Protein AF-A0A812PNG8-F1 (afdb_monomer)

pLDDT: mean 73.19, std 15.2, range [37.72, 96.5]

Organism: NCBI:txid1628268

Radius of gyration: 43.56 Å; Cα contacts (8 Å, |Δi|>4): 285; chains: 1; bounding box: 112×33×144 Å

Structure (mmCIF, N/CA/C/O backbone):
data_AF-A0A812PNG8-F1
#
_entry.id   AF-A0A812PNG8-F1
#
loop_
_atom_site.group_PDB
_atom_site.id
_atom_site.type_symbol
_atom_site.label_atom_id
_atom_site.label_alt_id
_atom_site.label_comp_id
_atom_site.label_asym_id
_atom_site.label_entity_id
_atom_site.label_seq_id
_atom_site.pdbx_PDB_ins_code
_atom_site.Cartn_x
_atom_site.Cartn_y
_atom_site.Cartn_z
_atom_site.occupancy
_atom_site.B_iso_or_equiv
_atom_site.auth_seq_id
_atom_site.auth_comp_id
_atom_site.auth_asym_id
_atom_site.auth_atom_id
_atom_site.pdbx_PDB_model_num
ATOM 1 N N . ASP A 1 1 ? -2.794 3.749 29.446 1.00 63.31 1 ASP A N 1
ATOM 2 C CA . ASP A 1 1 ? -2.836 3.412 28.013 1.00 63.31 1 ASP A CA 1
ATOM 3 C C . ASP A 1 1 ? -2.855 1.916 27.784 1.00 63.31 1 ASP A C 1
ATOM 5 O O . ASP A 1 1 ? -2.201 1.195 28.535 1.00 63.31 1 ASP A O 1
ATOM 9 N N . PRO A 1 2 ? -3.629 1.424 26.805 1.00 77.81 2 PRO A N 1
ATOM 10 C CA . PRO A 1 2 ? -3.522 0.039 26.368 1.00 77.81 2 PRO A CA 1
ATOM 11 C C . PRO A 1 2 ? -2.091 -0.230 25.882 1.00 77.81 2 PRO A C 1
ATOM 13 O O . PRO A 1 2 ? -1.531 0.544 25.112 1.00 77.81 2 PRO A O 1
ATOM 16 N N . ALA A 1 3 ? -1.489 -1.323 26.348 1.00 90.94 3 ALA A N 1
ATOM 17 C CA . ALA A 1 3 ? -0.136 -1.704 25.960 1.00 90.94 3 ALA A CA 1
ATOM 18 C C . ALA A 1 3 ? -0.139 -2.230 24.517 1.00 90.94 3 ALA A C 1
ATOM 20 O O . ALA A 1 3 ? -0.305 -3.432 24.314 1.00 90.94 3 ALA A O 1
ATOM 21 N N . TYR A 1 4 ? -0.034 -1.348 23.517 1.00 92.94 4 TYR A N 1
ATOM 22 C CA . TYR A 1 4 ? 0.109 -1.710 22.099 1.00 92.94 4 TYR A CA 1
ATOM 23 C C . TYR A 1 4 ? 1.368 -2.551 21.859 1.00 92.94 4 TYR A C 1
ATOM 25 O O . TYR A 1 4 ? 2.324 -2.486 22.636 1.00 92.94 4 TYR A O 1
ATOM 33 N N . VAL A 1 5 ? 1.341 -3.392 20.821 1.00 95.69 5 VAL A N 1
ATOM 34 C CA . VAL A 1 5 ? 2.563 -4.093 20.398 1.00 95.69 5 VAL A CA 1
ATOM 35 C C . VAL A 1 5 ? 3.593 -3.052 19.927 1.00 95.69 5 VAL A C 1
ATOM 37 O O . VAL A 1 5 ? 3.167 -1.990 19.460 1.00 95.69 5 VAL A O 1
ATOM 40 N N . PRO A 1 6 ? 4.909 -3.279 20.108 1.00 96.50 6 PRO A N 1
ATOM 41 C CA . PRO A 1 6 ? 5.938 -2.269 19.843 1.00 96.50 6 PRO A CA 1
ATOM 42 C C . PRO A 1 6 ? 5.830 -1.620 18.462 1.00 96.50 6 PRO A C 1
ATOM 44 O O . PRO A 1 6 ? 5.916 -0.401 18.365 1.00 96.50 6 PRO A O 1
ATOM 47 N N . GLU A 1 7 ? 5.538 -2.415 17.433 1.00 95.44 7 GLU A N 1
ATOM 48 C CA . GLU A 1 7 ? 5.418 -1.981 16.038 1.00 95.44 7 GLU A CA 1
ATOM 49 C C . GLU A 1 7 ? 4.177 -1.128 15.745 1.00 95.44 7 GLU A C 1
ATOM 51 O O . GLU A 1 7 ? 4.094 -0.496 14.698 1.00 95.44 7 GLU A O 1
ATOM 56 N N . CYS A 1 8 ? 3.217 -1.089 16.671 1.00 96.25 8 CYS A N 1
ATOM 57 C CA . CYS A 1 8 ? 1.962 -0.349 16.542 1.00 96.25 8 CYS A CA 1
ATOM 58 C C . CYS A 1 8 ? 1.860 0.829 17.512 1.00 96.25 8 CYS A C 1
ATOM 60 O O . CYS A 1 8 ? 0.764 1.341 17.756 1.00 96.25 8 CYS A O 1
ATOM 62 N N . LYS A 1 9 ? 2.978 1.230 18.119 1.00 95.94 9 LYS A N 1
ATOM 63 C CA . LYS A 1 9 ? 3.037 2.454 18.916 1.00 95.94 9 LYS A CA 1
ATOM 64 C C . LYS A 1 9 ? 3.102 3.680 18.008 1.00 95.94 9 LYS A C 1
ATOM 66 O O . LYS A 1 9 ? 3.508 3.582 16.852 1.00 95.94 9 LYS A O 1
ATOM 71 N N . GLU A 1 10 ? 2.733 4.837 18.553 1.00 94.69 10 GLU A N 1
ATOM 72 C CA . GLU A 1 10 ? 2.731 6.108 17.819 1.00 94.69 10 GLU A CA 1
ATOM 73 C C . GLU A 1 10 ? 4.108 6.396 17.200 1.00 94.69 10 GLU A C 1
ATOM 75 O O . GLU A 1 10 ? 4.189 6.817 16.051 1.00 94.69 10 GLU A O 1
ATOM 80 N N . GLU A 1 11 ? 5.197 6.072 17.896 1.00 96.00 11 GLU A N 1
ATOM 81 C CA . GLU A 1 11 ? 6.560 6.300 17.414 1.00 96.00 11 GLU A CA 1
ATOM 82 C C . GLU A 1 11 ? 6.902 5.504 16.141 1.00 96.00 11 GLU A C 1
ATOM 84 O O . GLU A 1 11 ? 7.769 5.916 15.378 1.00 96.00 11 GLU A O 1
ATOM 89 N N . SER A 1 12 ? 6.210 4.390 15.875 1.00 94.00 12 SER A N 1
ATOM 90 C CA . SER A 1 12 ? 6.415 3.540 14.689 1.00 94.00 12 SER A CA 1
ATOM 91 C C . SER A 1 12 ? 5.360 3.739 13.589 1.00 94.00 12 SER A C 1
ATOM 93 O O . SER A 1 12 ? 5.480 3.158 12.508 1.00 94.00 12 SER A O 1
ATOM 95 N N . ASP A 1 13 ? 4.334 4.562 13.828 1.00 93.50 13 ASP A N 1
ATOM 96 C CA . ASP A 1 13 ? 3.254 4.829 12.874 1.00 93.50 13 ASP A CA 1
ATOM 97 C C . ASP A 1 13 ? 3.500 6.146 12.103 1.00 93.50 13 ASP A C 1
ATOM 99 O O . ASP A 1 13 ? 3.388 7.215 12.701 1.00 93.50 13 ASP A O 1
ATOM 103 N N . PRO A 1 14 ? 3.767 6.118 10.779 1.00 89.62 14 PRO A N 1
ATOM 104 C CA . PRO A 1 14 ? 3.977 7.298 9.936 1.00 89.62 14 PRO A CA 1
ATOM 105 C C . PRO A 1 14 ? 2.814 8.291 9.907 1.00 89.62 14 PRO A C 1
ATOM 107 O O . PRO A 1 14 ? 2.990 9.404 9.414 1.00 89.62 14 PRO A O 1
ATOM 110 N N . GLY A 1 15 ? 1.621 7.891 10.355 1.00 88.56 15 GLY A N 1
ATOM 111 C CA . GLY A 1 15 ? 0.472 8.784 10.490 1.00 88.56 15 GLY A CA 1
ATOM 112 C C . GLY A 1 15 ? 0.432 9.571 11.803 1.00 88.56 15 GLY A C 1
ATOM 113 O O . GLY A 1 15 ? -0.428 10.441 11.946 1.00 88.56 15 GLY A O 1
ATOM 114 N N . SER A 1 16 ? 1.310 9.269 12.762 1.00 91.94 16 SER A N 1
ATOM 115 C CA . SER A 1 16 ? 1.289 9.866 14.098 1.00 91.94 16 SER A CA 1
ATOM 116 C C . SER A 1 16 ? 2.155 11.131 14.198 1.00 91.94 16 SER A C 1
ATOM 118 O O . SER A 1 16 ? 3.130 11.308 13.470 1.00 91.94 16 SER A O 1
ATOM 120 N N . GLU A 1 17 ? 1.834 12.004 15.158 1.00 93.25 17 GLU A N 1
ATOM 121 C CA . GLU A 1 17 ? 2.644 13.195 15.462 1.00 93.25 17 GLU A CA 1
ATOM 122 C C . GLU A 1 17 ? 4.012 12.858 16.077 1.00 93.25 17 GLU A C 1
ATOM 124 O O . GLU A 1 17 ? 4.928 13.675 16.017 1.00 93.25 17 GLU A O 1
ATOM 129 N N . LYS A 1 18 ? 4.156 11.669 16.677 1.00 95.75 18 LYS A N 1
ATOM 130 C CA . LYS A 1 18 ? 5.382 11.219 17.358 1.00 95.75 18 LYS A CA 1
ATOM 131 C C . LYS A 1 18 ? 6.229 10.284 16.502 1.00 95.75 18 LYS A C 1
ATOM 133 O O . LYS A 1 18 ? 7.138 9.649 17.028 1.00 95.75 18 LYS A O 1
ATOM 138 N N . PHE A 1 19 ? 5.903 10.158 15.221 1.00 94.88 19 PHE A N 1
ATOM 139 C CA . PHE A 1 19 ? 6.569 9.232 14.323 1.00 94.88 19 PHE A CA 1
ATOM 140 C C . PHE A 1 19 ? 8.080 9.478 14.250 1.00 94.88 19 PHE A C 1
ATOM 142 O O . PHE A 1 19 ? 8.525 10.589 13.955 1.00 94.88 19 PHE A O 1
ATOM 149 N N . ASP A 1 20 ? 8.854 8.409 14.430 1.00 94.25 20 ASP A N 1
ATOM 150 C CA . ASP A 1 20 ? 10.290 8.374 14.189 1.00 94.25 20 ASP A CA 1
ATOM 151 C C . ASP A 1 20 ? 10.623 7.191 13.272 1.00 94.25 20 ASP A C 1
ATOM 153 O O . ASP A 1 20 ? 10.449 6.015 13.605 1.00 94.25 20 ASP A O 1
ATOM 157 N N . GLN A 1 21 ? 11.133 7.512 12.085 1.00 89.81 21 GLN A N 1
ATOM 158 C CA . GLN A 1 21 ? 11.501 6.524 11.076 1.00 89.81 21 GLN A CA 1
ATOM 159 C C . GLN A 1 21 ? 12.622 5.587 11.551 1.00 89.81 21 GLN A C 1
ATOM 161 O O . GLN A 1 21 ? 12.676 4.436 11.118 1.00 89.81 21 GLN A O 1
ATOM 166 N N . THR A 1 22 ? 13.507 6.052 12.431 1.00 91.69 22 THR A N 1
ATOM 167 C CA . THR A 1 22 ? 14.590 5.247 13.009 1.00 91.69 22 THR A CA 1
ATOM 168 C C . THR A 1 22 ? 14.003 4.170 13.909 1.00 91.69 22 THR A C 1
ATOM 170 O O . THR A 1 22 ? 14.279 2.993 13.704 1.00 91.69 22 THR A O 1
ATOM 173 N N . ILE A 1 23 ? 13.092 4.561 14.806 1.00 94.94 23 ILE A N 1
ATOM 174 C CA . ILE A 1 23 ? 12.403 3.644 15.723 1.00 94.94 23 ILE A CA 1
ATOM 175 C C . ILE A 1 23 ? 11.581 2.618 14.937 1.00 94.94 23 ILE A C 1
ATOM 177 O O . ILE A 1 23 ? 11.664 1.423 15.210 1.00 94.94 23 ILE A O 1
ATOM 181 N N . MET A 1 24 ? 10.828 3.056 13.921 1.00 94.06 24 MET A N 1
ATOM 182 C CA . MET A 1 24 ? 10.074 2.141 13.057 1.00 94.06 24 MET A CA 1
ATOM 183 C C . MET A 1 24 ? 10.986 1.091 12.406 1.00 94.06 24 MET A C 1
ATOM 185 O O . MET A 1 24 ? 10.618 -0.080 12.339 1.00 94.06 24 MET A O 1
ATOM 189 N N . ASN A 1 25 ? 12.162 1.497 11.918 1.00 91.12 25 ASN A N 1
ATOM 190 C CA . ASN A 1 25 ? 13.111 0.579 11.293 1.00 91.12 25 ASN A CA 1
ATOM 191 C C . ASN A 1 25 ? 13.731 -0.390 12.290 1.00 91.12 25 ASN A C 1
ATOM 193 O O . ASN A 1 25 ? 13.800 -1.570 11.975 1.00 91.12 25 ASN A O 1
ATOM 197 N N . GLU A 1 26 ? 14.143 0.081 13.466 1.00 94.50 26 GLU A N 1
ATOM 198 C CA . GLU A 1 26 ? 14.686 -0.775 14.525 1.00 94.50 26 GLU A CA 1
ATOM 199 C C . GLU A 1 26 ? 13.672 -1.858 14.913 1.00 94.50 26 GLU A C 1
ATOM 201 O O . GLU A 1 26 ? 13.982 -3.048 14.893 1.00 94.50 26 GLU A O 1
ATOM 206 N N . VAL A 1 27 ? 12.417 -1.465 15.154 1.00 95.75 27 VAL A N 1
ATOM 207 C CA . VAL A 1 27 ? 11.346 -2.407 15.500 1.00 95.75 27 VAL A CA 1
ATOM 208 C C . VAL A 1 27 ? 11.035 -3.359 14.342 1.00 95.75 27 VAL A C 1
ATOM 210 O O . VAL A 1 27 ? 10.828 -4.552 14.555 1.00 95.75 27 VAL A O 1
ATOM 213 N N . ALA A 1 28 ? 10.995 -2.865 13.104 1.00 94.44 28 ALA A N 1
ATOM 214 C CA . ALA A 1 28 ? 10.752 -3.714 11.943 1.00 94.44 28 ALA A CA 1
ATOM 215 C C . ALA A 1 28 ? 11.919 -4.689 11.687 1.00 94.44 28 ALA A C 1
ATOM 217 O O . ALA A 1 28 ? 11.681 -5.819 11.258 1.00 94.44 28 ALA A O 1
ATOM 218 N N . GLU A 1 29 ? 13.162 -4.292 11.979 1.00 95.00 29 GLU A N 1
ATOM 219 C CA . GLU A 1 29 ? 14.347 -5.143 11.850 1.00 95.00 29 GLU A CA 1
ATOM 220 C C . GLU A 1 29 ? 14.277 -6.349 12.784 1.00 95.00 29 GLU A C 1
ATOM 222 O O . GLU A 1 29 ? 14.551 -7.473 12.360 1.00 95.00 29 GLU A O 1
ATOM 227 N N . GLU A 1 30 ? 13.852 -6.134 14.031 1.00 96.44 30 GLU A N 1
ATOM 228 C CA . GLU A 1 30 ? 13.637 -7.205 15.011 1.00 96.44 30 GLU A CA 1
ATOM 229 C C . GLU A 1 30 ? 12.568 -8.216 14.555 1.00 96.44 30 GLU A C 1
ATOM 231 O O . GLU A 1 30 ? 12.565 -9.369 14.990 1.00 96.44 30 GLU A O 1
ATOM 236 N N . LEU A 1 31 ? 11.671 -7.804 13.653 1.00 96.12 31 LEU A N 1
ATOM 237 C CA . LEU A 1 31 ? 10.553 -8.605 13.154 1.00 96.12 31 LEU A CA 1
ATOM 238 C C . LEU A 1 31 ? 10.812 -9.268 11.794 1.00 96.12 31 LEU A C 1
ATOM 240 O O . LEU A 1 31 ? 9.968 -10.052 11.355 1.00 96.12 31 LEU A O 1
ATOM 244 N N . LYS A 1 32 ? 11.938 -8.987 11.124 1.00 92.88 32 LYS A N 1
ATOM 245 C CA . LYS A 1 32 ? 12.193 -9.410 9.731 1.00 92.88 32 LYS A CA 1
ATOM 246 C C . LYS A 1 32 ? 12.130 -10.926 9.503 1.00 92.88 32 LYS A C 1
ATOM 248 O O . LYS A 1 32 ? 11.703 -11.364 8.441 1.00 92.88 32 LYS A O 1
ATOM 253 N N . ASP A 1 33 ? 12.504 -11.711 10.514 1.00 92.50 33 ASP A N 1
ATOM 254 C CA . ASP A 1 33 ? 12.547 -13.180 10.469 1.00 92.50 33 ASP A CA 1
ATOM 255 C C . ASP A 1 33 ? 11.304 -13.829 11.112 1.00 92.50 33 ASP A C 1
ATOM 257 O O . ASP A 1 33 ? 11.304 -15.011 11.462 1.00 92.50 33 ASP A O 1
ATOM 261 N N . THR A 1 34 ? 10.236 -13.052 11.308 1.00 94.81 34 THR A N 1
ATOM 262 C CA . THR A 1 34 ? 8.980 -13.509 11.916 1.00 94.81 34 THR A CA 1
ATOM 263 C C . THR A 1 34 ? 7.831 -13.500 10.905 1.00 94.81 34 THR A C 1
ATOM 265 O O . THR A 1 34 ? 7.877 -12.801 9.898 1.00 94.81 34 THR A O 1
ATOM 268 N N . ASP A 1 35 ? 6.735 -14.203 11.210 1.00 93.88 35 ASP A N 1
ATOM 269 C CA . ASP A 1 35 ? 5.487 -14.132 10.426 1.00 93.88 35 ASP A CA 1
ATOM 270 C C . ASP A 1 35 ? 4.731 -12.791 10.602 1.00 93.88 35 ASP A C 1
ATOM 272 O O . ASP A 1 35 ? 3.581 -12.645 10.172 1.00 93.88 35 ASP A O 1
ATOM 276 N N . ASN A 1 36 ? 5.330 -11.804 11.280 1.00 94.44 36 ASN A N 1
ATOM 277 C CA . ASN A 1 36 ? 4.726 -10.495 11.476 1.00 94.44 36 ASN A CA 1
ATOM 278 C C . ASN A 1 36 ? 4.820 -9.671 10.178 1.00 94.44 36 ASN A C 1
ATOM 280 O O . ASN A 1 36 ? 5.927 -9.390 9.715 1.00 94.44 36 ASN A O 1
ATOM 284 N N . PRO A 1 37 ? 3.693 -9.205 9.600 1.00 93.56 37 PRO A N 1
ATOM 285 C CA . PRO A 1 37 ? 3.721 -8.429 8.360 1.00 93.56 37 PRO A CA 1
ATOM 286 C C . PRO A 1 37 ? 4.507 -7.117 8.477 1.00 93.56 37 PRO A C 1
ATOM 288 O O . PRO A 1 37 ? 4.976 -6.605 7.464 1.00 93.56 37 PRO A O 1
ATOM 291 N N . CYS A 1 38 ? 4.681 -6.576 9.686 1.00 95.38 38 CYS A N 1
ATOM 292 C CA . CYS A 1 38 ? 5.490 -5.381 9.908 1.00 95.38 38 CYS A CA 1
ATOM 293 C C . CYS A 1 38 ? 6.998 -5.622 9.726 1.00 95.38 38 CYS A C 1
ATOM 295 O O . CYS A 1 38 ? 7.715 -4.669 9.441 1.00 95.38 38 CYS A O 1
ATOM 297 N N . GLY A 1 39 ? 7.478 -6.871 9.765 1.00 93.81 39 GLY A N 1
ATOM 298 C CA . GLY A 1 39 ? 8.863 -7.197 9.401 1.00 93.81 39 GLY A CA 1
ATOM 299 C C . GLY A 1 39 ? 9.189 -6.887 7.934 1.00 93.81 39 GLY A C 1
ATOM 300 O O . GLY A 1 39 ? 10.329 -6.586 7.599 1.00 93.81 39 GLY A O 1
ATOM 301 N N . LEU A 1 40 ? 8.176 -6.864 7.057 1.00 91.88 40 LEU A N 1
ATOM 302 C CA . LEU A 1 40 ? 8.325 -6.517 5.636 1.00 91.88 40 LEU A CA 1
ATOM 303 C C . LEU A 1 40 ? 8.442 -5.004 5.383 1.00 91.88 40 LEU A C 1
ATOM 305 O O . LEU A 1 40 ? 8.684 -4.591 4.251 1.00 91.88 40 LEU A O 1
ATOM 309 N N . VAL A 1 41 ? 8.216 -4.176 6.409 1.00 90.50 41 VAL A N 1
ATOM 310 C CA . VAL A 1 41 ? 8.370 -2.711 6.348 1.00 90.50 41 VAL A CA 1
ATOM 311 C C . VAL A 1 41 ? 9.834 -2.307 6.516 1.00 90.50 41 VAL A C 1
ATOM 313 O O . VAL A 1 41 ? 10.208 -1.208 6.101 1.00 90.50 41 VAL A O 1
ATOM 316 N N . PHE A 1 42 ? 10.656 -3.190 7.089 1.00 89.50 42 PHE A N 1
ATOM 317 C CA . PHE A 1 42 ? 12.076 -2.958 7.280 1.00 89.50 42 PHE A CA 1
ATOM 318 C C . PHE A 1 42 ? 12.811 -2.874 5.949 1.00 89.50 42 PHE A C 1
ATOM 320 O O . PHE A 1 42 ? 12.579 -3.660 5.026 1.00 89.50 42 PHE A O 1
ATOM 327 N N . SER A 1 43 ? 13.775 -1.962 5.888 1.00 82.12 43 SER A N 1
ATOM 328 C CA . SER A 1 43 ? 14.764 -1.998 4.833 1.00 82.12 43 SER A CA 1
ATOM 329 C C . SER A 1 43 ? 16.097 -1.416 5.269 1.00 82.12 43 SER A C 1
ATOM 331 O O . SER A 1 43 ? 16.161 -0.492 6.078 1.00 82.12 43 SER A O 1
ATOM 333 N N . THR A 1 44 ? 17.183 -1.952 4.718 1.00 78.69 44 THR A N 1
ATOM 334 C CA . THR A 1 44 ? 18.525 -1.444 4.985 1.00 78.69 44 THR A CA 1
ATOM 335 C C . THR A 1 44 ? 18.830 -0.271 4.051 1.00 78.69 44 THR A C 1
ATOM 337 O O . THR A 1 44 ? 18.702 -0.393 2.827 1.00 78.69 44 THR A O 1
ATOM 340 N N . PRO A 1 45 ? 19.248 0.887 4.588 1.00 69.06 45 PRO A N 1
ATOM 341 C CA . PRO A 1 45 ? 19.669 1.994 3.751 1.00 69.06 45 PRO A CA 1
ATOM 342 C C . PRO A 1 45 ? 21.005 1.617 3.106 1.00 69.06 45 PRO A C 1
ATOM 344 O O . PRO A 1 45 ? 21.979 1.282 3.785 1.00 69.06 45 PRO A O 1
ATOM 347 N N . LYS A 1 46 ? 21.074 1.647 1.775 1.00 63.66 46 LYS A N 1
ATOM 348 C CA . LYS A 1 46 ? 22.341 1.414 1.079 1.00 63.66 46 LYS A CA 1
ATOM 349 C C . LYS A 1 46 ? 23.242 2.637 1.206 1.00 63.66 46 LYS A C 1
ATOM 351 O O . LYS A 1 46 ? 22.850 3.747 0.864 1.00 63.66 46 LYS A O 1
ATOM 356 N N . THR A 1 47 ? 24.474 2.415 1.655 1.00 56.44 47 THR A N 1
ATOM 357 C CA . THR A 1 47 ? 25.403 3.490 2.034 1.00 56.44 47 THR A CA 1
ATOM 358 C C . THR A 1 47 ? 26.339 3.958 0.921 1.00 56.44 47 THR A C 1
ATOM 360 O O . THR A 1 47 ? 27.035 4.950 1.123 1.00 56.44 47 THR A O 1
ATOM 363 N N . LYS A 1 48 ? 26.402 3.296 -0.247 1.00 56.59 48 LYS A N 1
ATOM 364 C CA . LYS A 1 48 ? 27.300 3.708 -1.344 1.00 56.59 48 LYS A CA 1
ATOM 365 C C . LYS A 1 48 ? 26.737 3.388 -2.726 1.00 56.59 48 LYS A C 1
ATOM 367 O O . LYS A 1 48 ? 26.386 2.241 -2.990 1.00 56.59 48 LYS A O 1
ATOM 372 N N . LYS A 1 49 ? 26.775 4.380 -3.625 1.00 55.00 49 LYS A N 1
ATOM 373 C CA . LYS A 1 49 ? 26.786 4.151 -5.076 1.00 55.00 49 LYS A CA 1
ATOM 374 C C . LYS A 1 49 ? 28.047 3.351 -5.403 1.00 55.00 49 LYS A C 1
ATOM 376 O O . LYS A 1 49 ? 29.156 3.847 -5.184 1.00 55.00 49 LYS A O 1
ATOM 381 N N . LYS A 1 50 ? 27.920 2.128 -5.920 1.00 51.75 50 LYS A N 1
ATOM 382 C CA . LYS A 1 50 ? 29.047 1.543 -6.652 1.00 51.75 50 LYS A CA 1
ATOM 383 C C . LYS A 1 50 ? 29.071 2.272 -7.992 1.00 51.75 50 LYS A C 1
ATOM 385 O O . LYS A 1 50 ? 28.160 2.111 -8.788 1.00 51.75 50 LYS A O 1
ATOM 390 N N . LYS A 1 51 ? 30.101 3.087 -8.237 1.00 50.06 51 LYS A N 1
ATOM 391 C CA . LYS A 1 51 ? 30.439 3.506 -9.603 1.00 50.06 51 LYS A CA 1
ATOM 392 C C . LYS A 1 51 ? 30.951 2.270 -10.332 1.00 50.06 51 LYS A C 1
ATOM 394 O O . LYS A 1 51 ? 32.155 2.014 -10.356 1.00 50.06 51 LYS A O 1
ATOM 399 N N . THR A 1 52 ? 30.051 1.446 -10.840 1.00 47.22 52 THR A N 1
ATOM 400 C CA . THR A 1 52 ? 30.418 0.464 -11.847 1.00 47.22 52 THR A CA 1
ATOM 401 C C . THR A 1 52 ? 30.666 1.259 -13.119 1.00 47.22 52 THR A C 1
ATOM 403 O O . THR A 1 52 ? 29.762 1.774 -13.765 1.00 47.22 52 THR A O 1
ATOM 406 N N . GLY A 1 53 ? 31.943 1.459 -13.438 1.00 41.09 53 GLY A N 1
ATOM 407 C CA . GLY A 1 53 ? 32.335 1.969 -14.742 1.00 41.09 53 GLY A CA 1
ATOM 408 C C . GLY A 1 53 ? 31.982 0.926 -15.792 1.00 41.09 53 GLY A C 1
ATOM 409 O O . GLY A 1 53 ? 32.845 0.147 -16.192 1.00 41.09 53 GLY A O 1
ATOM 410 N N . LEU A 1 54 ? 30.719 0.880 -16.218 1.00 46.72 54 LEU A N 1
ATOM 411 C CA . LEU A 1 54 ? 30.383 0.255 -17.485 1.00 46.72 54 LEU A CA 1
ATOM 412 C C . LEU A 1 54 ? 31.182 1.003 -18.559 1.00 46.72 54 LEU A C 1
ATOM 414 O O . LEU A 1 54 ? 31.147 2.238 -18.597 1.00 46.72 54 LEU A O 1
ATOM 418 N N . PRO A 1 55 ? 31.961 0.296 -19.394 1.00 45.50 55 PRO A N 1
ATOM 419 C CA . PRO A 1 55 ? 32.743 0.946 -20.428 1.00 45.50 55 PRO A CA 1
ATOM 420 C C . PRO A 1 55 ? 31.786 1.748 -21.324 1.00 45.50 55 PRO A C 1
ATOM 422 O O . PRO A 1 55 ? 30.766 1.198 -21.745 1.00 45.50 55 PRO A O 1
ATOM 425 N N . PRO A 1 56 ? 32.083 3.034 -21.589 1.00 49.09 56 PRO A N 1
ATOM 426 C CA . PRO A 1 56 ? 31.202 3.930 -22.331 1.00 49.09 56 PRO A CA 1
ATOM 427 C C . PRO A 1 56 ? 30.888 3.304 -23.683 1.00 49.09 56 PRO A C 1
ATOM 429 O O . PRO A 1 56 ? 31.824 3.130 -24.452 1.00 49.09 56 PRO A O 1
ATOM 432 N N . ASP A 1 57 ? 29.626 2.904 -23.883 1.00 50.12 57 ASP A N 1
ATOM 433 C CA . ASP A 1 57 ? 28.848 2.509 -25.079 1.00 50.12 57 ASP A CA 1
ATOM 434 C C . ASP A 1 57 ? 29.549 1.989 -26.365 1.00 50.12 57 ASP A C 1
ATOM 436 O O . ASP A 1 57 ? 28.918 1.792 -27.402 1.00 50.12 57 ASP A O 1
ATOM 440 N N . ASN A 1 58 ? 30.822 1.618 -26.302 1.00 47.12 58 ASN A N 1
ATOM 441 C CA . ASN A 1 58 ? 31.669 1.201 -27.415 1.00 47.12 58 ASN A CA 1
ATOM 442 C C . ASN A 1 58 ? 31.599 -0.310 -27.646 1.00 47.12 58 ASN A C 1
ATOM 444 O O . ASN A 1 58 ? 32.495 -0.880 -28.268 1.00 47.12 58 ASN A O 1
ATOM 448 N N . PHE A 1 59 ? 30.552 -0.982 -27.160 1.00 46.19 59 PHE A N 1
ATOM 449 C CA . PHE A 1 59 ? 30.456 -2.446 -27.161 1.00 46.19 59 PHE A CA 1
ATOM 450 C C . PHE A 1 59 ? 30.474 -3.071 -28.577 1.00 46.19 59 PHE A C 1
ATOM 452 O O . PHE A 1 59 ? 30.615 -4.281 -28.704 1.00 46.19 59 PHE A O 1
ATOM 459 N N . PHE A 1 60 ? 30.425 -2.263 -29.649 1.00 48.25 60 PHE A N 1
ATOM 460 C CA . PHE A 1 60 ? 30.668 -2.710 -31.031 1.00 48.25 60 PHE A CA 1
ATOM 461 C C . PHE A 1 60 ? 31.621 -1.833 -31.865 1.00 48.25 60 PHE A C 1
ATOM 463 O O . PHE A 1 60 ? 31.709 -2.029 -33.074 1.00 48.25 60 PHE A O 1
ATOM 470 N N . GLY A 1 61 ? 32.339 -0.873 -31.272 1.00 42.84 61 GLY A N 1
ATOM 471 C CA . GLY A 1 61 ? 33.306 -0.048 -32.016 1.00 42.84 61 GLY A CA 1
ATOM 472 C C . GLY A 1 61 ? 32.714 0.802 -33.152 1.00 42.84 61 GLY A C 1
ATOM 473 O O . GLY A 1 61 ? 33.464 1.286 -33.995 1.00 42.84 61 GLY A O 1
ATOM 474 N N . ILE A 1 62 ? 31.390 0.994 -33.190 1.00 48.00 62 ILE A N 1
ATOM 475 C CA . ILE A 1 62 ? 30.754 1.964 -34.084 1.00 48.00 62 ILE A CA 1
ATOM 476 C C . ILE A 1 62 ? 30.780 3.302 -33.338 1.00 48.00 62 ILE A C 1
ATOM 478 O O . ILE A 1 62 ? 30.061 3.425 -32.343 1.00 48.00 62 ILE A O 1
ATOM 482 N N . PRO A 1 63 ? 31.618 4.276 -33.745 1.00 45.16 63 PRO A N 1
ATOM 483 C CA . PRO A 1 63 ? 31.581 5.608 -33.157 1.00 45.16 63 PRO A CA 1
ATOM 484 C C . PRO A 1 63 ? 30.171 6.175 -33.317 1.00 45.16 63 PRO A C 1
ATOM 486 O O . PRO A 1 63 ? 29.515 5.922 -34.324 1.00 45.16 63 PRO A O 1
ATOM 489 N N . ASP A 1 64 ? 29.686 6.906 -32.321 1.00 46.22 64 ASP A N 1
ATOM 490 C CA . ASP A 1 64 ? 28.382 7.558 -32.394 1.00 46.22 64 ASP A CA 1
ATOM 491 C C . ASP A 1 64 ? 28.402 8.554 -33.569 1.00 46.22 64 ASP A C 1
ATOM 493 O O . ASP A 1 64 ? 29.056 9.594 -33.500 1.00 46.22 64 ASP A O 1
ATOM 497 N N . ILE A 1 65 ? 27.771 8.190 -34.692 1.00 45.12 65 ILE A N 1
ATOM 498 C CA . ILE A 1 65 ? 27.928 8.892 -35.982 1.00 45.12 65 ILE A CA 1
ATOM 499 C C . ILE A 1 65 ? 27.343 10.316 -35.945 1.00 45.12 65 ILE A C 1
ATOM 501 O O . ILE A 1 65 ? 27.714 11.145 -36.773 1.00 45.12 65 ILE A O 1
ATOM 505 N N . ASP A 1 66 ? 26.531 10.657 -34.941 1.00 42.47 66 ASP A N 1
ATOM 506 C CA . ASP A 1 66 ? 25.723 11.876 -34.996 1.00 42.47 66 ASP A CA 1
ATOM 507 C C . ASP A 1 66 ? 26.125 12.973 -33.998 1.00 42.47 66 ASP A C 1
ATOM 509 O O . ASP A 1 66 ? 25.497 14.027 -33.992 1.00 42.47 66 ASP A O 1
ATOM 513 N N . GLY A 1 67 ? 27.113 12.780 -33.112 1.00 42.19 67 GLY A N 1
ATOM 514 C CA . GLY A 1 67 ? 27.454 13.789 -32.083 1.00 42.19 67 GLY A CA 1
ATOM 515 C C . GLY A 1 67 ? 26.314 14.129 -31.095 1.00 42.19 67 GLY A C 1
ATOM 516 O O . GLY A 1 67 ? 26.522 14.881 -30.148 1.00 42.19 67 GLY A O 1
ATOM 517 N N . TYR A 1 68 ? 25.138 13.523 -31.281 1.00 41.59 68 TYR A N 1
ATOM 518 C CA . TYR A 1 68 ? 23.979 13.460 -30.392 1.00 41.59 68 TYR A CA 1
ATOM 519 C C . TYR A 1 68 ? 24.030 12.195 -29.529 1.00 41.59 68 TYR A C 1
ATOM 521 O O . TYR A 1 68 ? 23.013 11.547 -29.274 1.00 41.59 68 TYR A O 1
ATOM 529 N N . GLY A 1 69 ? 25.232 11.825 -29.089 1.00 40.62 69 GLY A N 1
ATOM 530 C CA . GLY A 1 69 ? 25.374 10.910 -27.974 1.00 40.62 69 GLY A CA 1
ATOM 531 C C . GLY A 1 69 ? 24.833 11.626 -26.753 1.00 40.62 69 GLY A C 1
ATOM 532 O O . GLY A 1 69 ? 25.551 12.406 -26.125 1.00 40.62 69 GLY A O 1
ATOM 533 N N . ASP A 1 70 ? 23.549 11.423 -26.455 1.00 43.94 70 ASP A N 1
ATOM 534 C CA . ASP A 1 70 ? 23.020 11.703 -25.132 1.00 43.94 70 ASP A CA 1
ATOM 535 C C . ASP A 1 70 ? 23.980 11.004 -24.1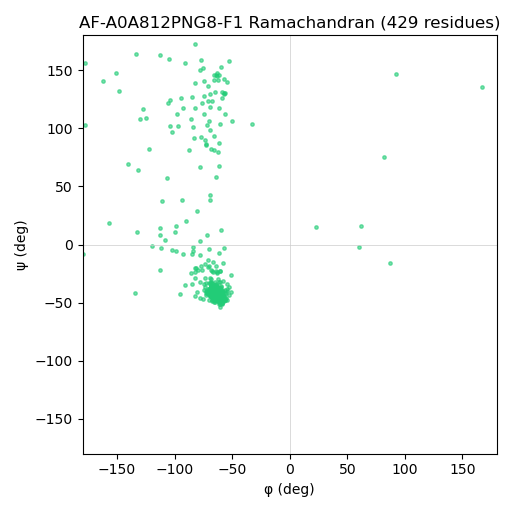69 1.00 43.94 70 ASP A C 1
ATOM 537 O O . ASP A 1 70 ? 24.005 9.773 -24.099 1.00 43.94 70 ASP A O 1
ATOM 541 N N . LYS A 1 71 ? 24.820 11.784 -23.477 1.00 43.03 71 LYS A N 1
ATOM 542 C CA . LYS A 1 71 ? 25.581 11.324 -22.321 1.00 43.03 71 LYS A CA 1
ATOM 543 C C . LYS A 1 71 ? 24.557 10.922 -21.270 1.00 43.03 71 LYS A C 1
ATOM 545 O O . LYS A 1 71 ? 24.249 11.679 -20.356 1.00 43.03 71 LYS A O 1
ATOM 550 N N . PHE A 1 72 ? 23.991 9.737 -21.423 1.00 43.56 72 PHE A N 1
ATOM 551 C CA . PHE A 1 72 ? 23.364 9.051 -20.325 1.00 43.56 72 PHE A CA 1
ATOM 552 C C . PHE A 1 72 ? 24.520 8.546 -19.469 1.00 43.56 72 PHE A C 1
ATOM 554 O O . PHE A 1 72 ? 25.012 7.437 -19.657 1.00 43.56 72 PHE A O 1
ATOM 561 N N . GLU A 1 73 ? 24.945 9.373 -18.511 1.00 42.03 73 GLU A N 1
ATOM 562 C CA . GLU A 1 73 ? 25.481 8.886 -17.235 1.00 42.03 73 GLU A CA 1
ATOM 563 C C . GLU A 1 73 ? 24.362 8.093 -16.547 1.00 42.03 73 GLU A C 1
ATOM 565 O O . GLU A 1 73 ? 23.754 8.512 -15.569 1.00 42.03 73 GLU A O 1
ATOM 570 N N . SER A 1 74 ? 23.989 6.955 -17.127 1.00 43.53 74 SER A N 1
ATOM 571 C CA . SER A 1 74 ? 23.093 6.027 -16.476 1.00 43.53 74 SER A CA 1
ATOM 572 C C . SER A 1 74 ? 23.967 5.109 -15.631 1.00 43.53 74 SER A C 1
ATOM 574 O O . SER A 1 74 ? 24.292 4.006 -16.067 1.00 43.53 74 SER A O 1
ATOM 576 N N . ASP A 1 75 ? 24.351 5.592 -14.445 1.00 43.28 75 ASP A N 1
ATOM 577 C CA . ASP A 1 75 ? 24.929 4.816 -13.333 1.00 43.28 75 ASP A CA 1
ATOM 578 C C . ASP A 1 75 ? 23.885 3.800 -12.802 1.00 43.28 75 ASP A C 1
ATOM 580 O O . ASP A 1 75 ? 23.455 3.833 -11.647 1.00 43.28 75 ASP A O 1
ATOM 584 N N . ILE A 1 76 ? 23.402 2.922 -13.683 1.00 44.28 76 ILE A N 1
ATOM 585 C CA . ILE A 1 76 ? 22.400 1.891 -13.405 1.00 44.28 76 ILE A CA 1
ATOM 586 C C . ILE A 1 76 ? 23.105 0.533 -13.368 1.00 44.28 76 ILE A C 1
ATOM 588 O O . ILE A 1 76 ? 22.748 -0.365 -14.115 1.00 44.28 76 ILE A O 1
ATOM 592 N N . ASP A 1 77 ? 24.105 0.374 -12.506 1.00 44.38 77 ASP A N 1
ATOM 593 C CA . ASP A 1 77 ? 24.295 -0.927 -11.864 1.00 44.38 77 ASP A CA 1
ATOM 594 C C . ASP A 1 77 ? 24.433 -0.682 -10.366 1.00 44.38 77 ASP A C 1
ATOM 596 O O . ASP A 1 77 ? 25.424 -0.136 -9.879 1.00 44.38 77 ASP A O 1
ATOM 600 N N . ASN A 1 78 ? 23.405 -1.044 -9.608 1.00 47.41 78 ASN A N 1
ATOM 601 C CA . ASN A 1 78 ? 23.477 -1.008 -8.159 1.00 47.41 78 ASN A CA 1
ATOM 602 C C . ASN A 1 78 ? 22.753 -2.234 -7.612 1.00 47.41 78 ASN A C 1
ATOM 604 O O . ASN A 1 78 ? 21.731 -2.105 -6.938 1.00 47.41 78 ASN A O 1
ATOM 608 N N . GLU A 1 79 ? 23.358 -3.405 -7.836 1.00 41.22 79 GLU A N 1
ATOM 609 C CA . GLU A 1 79 ? 22.987 -4.715 -7.283 1.00 41.22 79 GLU A CA 1
ATOM 610 C C . GLU A 1 79 ? 22.400 -4.579 -5.872 1.00 41.22 79 GLU A C 1
ATOM 612 O O . GLU A 1 79 ? 23.106 -4.260 -4.905 1.00 41.22 79 GLU A O 1
ATOM 617 N N . GLY A 1 80 ? 21.075 -4.689 -5.749 1.00 38.47 80 GLY A N 1
ATOM 618 C CA . GLY A 1 80 ? 20.340 -4.471 -4.509 1.00 38.47 80 GLY A CA 1
ATOM 619 C C . GLY A 1 80 ? 19.473 -5.626 -4.094 1.00 38.47 80 GLY A C 1
ATOM 620 O O . GLY A 1 80 ? 18.411 -5.846 -4.652 1.00 38.47 80 GLY A O 1
ATOM 621 N N . GLU A 1 81 ? 19.901 -6.291 -3.029 1.00 37.94 81 GLU A N 1
ATOM 622 C CA . GLU A 1 81 ? 19.064 -7.184 -2.244 1.00 37.94 81 GLU A CA 1
ATOM 623 C C . GLU A 1 81 ? 18.269 -6.336 -1.239 1.00 37.94 81 GLU A C 1
ATOM 625 O O . GLU A 1 81 ? 18.759 -6.012 -0.159 1.00 37.94 81 GLU A O 1
ATOM 630 N N . GLY A 1 82 ? 17.062 -5.895 -1.603 1.00 41.88 82 GLY A N 1
ATOM 631 C CA . GLY A 1 82 ? 16.171 -5.244 -0.640 1.00 41.88 82 GLY A CA 1
ATOM 632 C C . GLY A 1 82 ? 14.976 -4.511 -1.243 1.00 41.88 82 GLY A C 1
ATOM 633 O O . GLY A 1 82 ? 15.113 -3.719 -2.172 1.00 41.88 82 GLY A O 1
ATOM 634 N N . MET A 1 83 ? 13.804 -4.716 -0.634 1.00 42.34 83 MET A N 1
ATOM 635 C CA . MET A 1 83 ? 12.520 -4.070 -0.944 1.00 42.34 83 MET A CA 1
ATOM 636 C C . MET A 1 83 ? 12.485 -2.574 -0.568 1.00 42.34 83 MET A C 1
ATOM 638 O O . MET A 1 83 ? 11.517 -2.089 0.002 1.00 42.34 83 MET A O 1
ATOM 642 N N . SER A 1 84 ? 13.530 -1.794 -0.837 1.00 43.22 84 SER A N 1
ATOM 643 C CA . SER A 1 84 ? 13.473 -0.328 -0.691 1.00 43.22 84 SER A CA 1
ATOM 644 C C . SER A 1 84 ? 14.500 0.416 -1.531 1.00 43.22 84 SER A C 1
ATOM 646 O O . SER A 1 84 ? 14.837 1.557 -1.206 1.00 43.22 84 SER A O 1
ATOM 648 N N . TYR A 1 85 ? 15.066 -0.213 -2.559 1.00 47.28 85 TYR A N 1
ATOM 649 C CA . TYR A 1 85 ? 16.113 0.464 -3.302 1.00 47.28 85 TYR A CA 1
ATOM 650 C C . TYR A 1 85 ? 15.591 1.728 -4.010 1.00 47.28 85 TYR A C 1
ATOM 652 O O . TYR A 1 85 ? 14.437 1.820 -4.431 1.00 47.28 85 TYR A O 1
ATOM 660 N N . TYR A 1 86 ? 16.472 2.724 -4.080 1.00 46.22 86 TYR A N 1
ATOM 661 C CA . TYR A 1 86 ? 16.298 3.973 -4.800 1.00 46.22 86 TYR A CA 1
ATOM 662 C C . TYR A 1 86 ? 17.105 3.875 -6.094 1.00 46.22 86 TYR A C 1
ATOM 664 O O . TYR A 1 86 ? 18.308 4.128 -6.069 1.00 46.22 86 TYR A O 1
ATOM 672 N N . ALA A 1 87 ? 16.493 3.528 -7.229 1.00 39.56 87 ALA A N 1
ATOM 673 C CA . ALA A 1 87 ? 17.168 3.739 -8.506 1.00 39.56 87 ALA A CA 1
ATOM 674 C C . ALA A 1 87 ? 17.244 5.245 -8.796 1.00 39.56 87 ALA A C 1
ATOM 676 O O . ALA A 1 87 ? 16.255 5.911 -9.105 1.00 39.56 87 ALA A O 1
ATOM 677 N N . TRP A 1 88 ? 18.446 5.786 -8.644 1.00 42.44 88 TRP A N 1
ATOM 678 C CA . TRP A 1 88 ? 18.800 7.134 -9.046 1.00 42.44 88 TRP A CA 1
ATOM 679 C C . TRP A 1 88 ? 18.767 7.260 -10.565 1.00 42.44 88 TRP A C 1
ATOM 681 O O . TRP A 1 88 ? 19.465 6.523 -11.253 1.00 42.44 88 TRP A O 1
ATOM 691 N N . ASN A 1 89 ? 17.979 8.208 -11.067 1.00 37.78 89 ASN A N 1
ATOM 692 C CA . ASN A 1 89 ? 18.343 9.091 -12.176 1.00 37.78 89 ASN A CA 1
ATOM 693 C C . ASN A 1 89 ? 17.192 10.066 -12.415 1.00 37.78 89 ASN A C 1
ATOM 695 O O . ASN A 1 89 ? 16.168 9.669 -12.958 1.00 37.78 89 ASN A O 1
ATOM 699 N N . LEU A 1 90 ? 17.370 11.308 -11.945 1.00 40.56 90 LEU A N 1
ATOM 700 C CA . LEU A 1 90 ? 16.761 12.559 -12.443 1.00 40.56 90 LEU A CA 1
ATOM 701 C C . LEU A 1 90 ? 17.226 13.793 -11.625 1.00 40.56 90 LEU A C 1
ATOM 703 O O . LEU A 1 90 ? 16.973 14.916 -12.048 1.00 40.56 90 LEU A O 1
ATOM 707 N N . GLY A 1 91 ? 17.943 13.618 -10.506 1.00 37.72 91 GLY A N 1
ATOM 708 C CA . GLY A 1 91 ? 18.601 14.712 -9.782 1.00 37.72 91 GLY A CA 1
ATOM 709 C C . GLY A 1 91 ? 19.679 14.211 -8.818 1.00 37.72 91 GLY A C 1
ATOM 710 O O . GLY A 1 91 ? 19.503 13.168 -8.187 1.00 37.72 91 GLY A O 1
ATOM 711 N N . ASP A 1 92 ? 20.792 14.938 -8.731 1.00 41.38 92 ASP A N 1
ATOM 712 C CA . ASP A 1 92 ? 21.897 14.666 -7.812 1.00 41.38 92 ASP A CA 1
ATOM 713 C C . ASP A 1 92 ? 21.483 14.939 -6.358 1.00 41.38 92 ASP A C 1
ATOM 715 O O . ASP A 1 92 ? 21.469 16.089 -5.924 1.00 41.38 92 ASP A O 1
ATOM 719 N N . VAL A 1 93 ? 21.120 13.908 -5.590 1.00 46.28 93 VAL A N 1
ATOM 720 C CA . VAL A 1 93 ? 20.769 14.060 -4.166 1.00 46.28 93 VAL A CA 1
ATOM 721 C C . VAL A 1 93 ? 21.670 13.178 -3.310 1.00 46.28 93 VAL A C 1
ATOM 723 O O . VAL A 1 93 ? 21.273 12.080 -2.955 1.00 46.28 93 VAL A O 1
ATOM 726 N N . ASP A 1 94 ? 22.888 13.628 -2.988 1.00 52.69 94 ASP A N 1
ATOM 727 C CA . ASP A 1 94 ? 23.953 12.879 -2.271 1.00 52.69 94 ASP A CA 1
ATOM 728 C C . ASP A 1 94 ? 23.604 12.364 -0.851 1.00 52.69 94 ASP A C 1
ATOM 730 O O . ASP A 1 94 ? 24.477 11.921 -0.102 1.00 52.69 94 ASP A O 1
ATOM 734 N N . GLU A 1 95 ? 22.335 12.384 -0.456 1.00 56.03 95 GLU A N 1
ATOM 735 C CA . GLU A 1 95 ? 21.885 11.913 0.845 1.00 56.03 95 GLU A CA 1
ATOM 736 C C . GLU A 1 95 ? 21.704 10.381 0.858 1.00 56.03 95 GLU A C 1
ATOM 738 O O . GLU A 1 95 ? 21.192 9.796 -0.105 1.00 56.03 95 GLU A O 1
ATOM 743 N N . PRO A 1 96 ? 22.116 9.691 1.941 1.00 58.31 96 PRO A N 1
ATOM 744 C CA . PRO A 1 96 ? 21.837 8.270 2.110 1.00 58.31 96 PRO A CA 1
ATOM 745 C C . PRO A 1 96 ? 20.324 8.035 2.033 1.00 58.31 96 PRO A C 1
ATOM 747 O O . PRO A 1 96 ? 19.546 8.723 2.693 1.00 58.31 96 PRO A O 1
ATOM 750 N N . GLY A 1 97 ? 19.904 7.071 1.207 1.00 61.25 97 GLY A N 1
ATOM 751 C CA . GLY A 1 97 ? 18.487 6.750 1.030 1.00 61.25 97 GLY A CA 1
ATOM 752 C C . GLY A 1 97 ? 17.816 6.459 2.373 1.00 61.25 97 GLY A C 1
ATOM 753 O O . GLY A 1 97 ? 18.408 5.810 3.236 1.00 61.25 97 GLY A O 1
ATOM 754 N N . LYS A 1 98 ? 16.585 6.943 2.564 1.00 67.69 98 LYS A N 1
ATOM 755 C CA . LYS A 1 98 ? 15.848 6.732 3.815 1.00 67.69 98 LYS A CA 1
ATOM 756 C C . LYS A 1 98 ? 15.456 5.256 3.930 1.00 67.69 98 LYS A C 1
ATOM 758 O O . LYS A 1 98 ? 14.889 4.690 3.001 1.00 67.69 98 LYS A O 1
ATOM 763 N N . SER A 1 99 ? 15.750 4.622 5.058 1.00 79.38 99 SER A N 1
ATOM 764 C CA . SER A 1 99 ? 15.321 3.248 5.337 1.00 79.38 99 SER A CA 1
ATOM 765 C C . SER A 1 99 ? 13.855 3.181 5.759 1.00 79.38 99 SER A C 1
ATOM 767 O O . SER A 1 99 ? 13.345 4.096 6.404 1.00 79.38 99 SER A O 1
ATOM 769 N N . GLY A 1 100 ? 13.186 2.075 5.462 1.00 84.81 100 GLY A N 1
ATOM 770 C CA . GLY A 1 100 ? 11.828 1.783 5.911 1.00 84.81 100 GLY A CA 1
ATOM 771 C C . GLY A 1 100 ? 10.726 2.219 4.956 1.00 84.81 100 GLY A C 1
ATOM 772 O O . GLY A 1 100 ? 10.809 3.255 4.292 1.00 84.81 100 GLY A O 1
ATOM 773 N N . LEU A 1 101 ? 9.646 1.435 4.929 1.00 87.81 101 LEU A N 1
ATOM 774 C CA . LEU A 1 101 ? 8.474 1.709 4.100 1.00 87.81 101 LEU A CA 1
ATOM 775 C C . LEU A 1 101 ? 7.508 2.685 4.788 1.00 87.81 101 LEU A C 1
ATOM 777 O O . LEU A 1 101 ? 6.689 2.317 5.634 1.00 87.81 101 LEU A O 1
ATOM 781 N N . THR A 1 102 ? 7.564 3.944 4.363 1.00 88.00 102 THR A N 1
ATOM 782 C CA . THR A 1 102 ? 6.573 4.992 4.664 1.00 88.00 102 THR A CA 1
ATOM 783 C C . THR A 1 102 ? 5.676 5.272 3.448 1.00 88.00 102 THR A C 1
ATOM 785 O O . THR A 1 102 ? 6.087 4.999 2.314 1.00 88.00 102 THR A O 1
ATOM 788 N N . PRO A 1 103 ? 4.481 5.876 3.618 1.00 86.31 103 PRO A N 1
ATOM 789 C CA . PRO A 1 103 ? 3.636 6.284 2.490 1.00 86.31 103 PRO A CA 1
ATOM 790 C C . PRO A 1 103 ? 4.377 7.146 1.458 1.00 86.31 103 PRO A C 1
ATOM 792 O O . PRO A 1 103 ? 4.180 6.985 0.254 1.00 86.31 103 PRO A O 1
ATOM 795 N N . THR A 1 104 ? 5.281 8.011 1.924 1.00 84.62 104 THR A N 1
ATOM 796 C CA . THR A 1 104 ? 6.130 8.846 1.068 1.00 84.62 104 THR A CA 1
ATOM 797 C C . THR A 1 104 ? 7.101 7.997 0.254 1.00 84.62 104 THR A C 1
ATOM 799 O O . THR A 1 104 ? 7.136 8.141 -0.963 1.00 84.62 104 THR A O 1
ATOM 802 N N . THR A 1 105 ? 7.807 7.045 0.876 1.00 84.00 105 THR A N 1
ATOM 803 C CA . THR A 1 105 ? 8.729 6.153 0.142 1.00 84.00 105 THR A CA 1
ATOM 804 C C . THR A 1 105 ? 8.007 5.267 -0.882 1.00 84.00 105 THR A C 1
ATOM 806 O O . THR A 1 105 ? 8.520 5.043 -1.977 1.00 84.00 105 THR A O 1
ATOM 809 N N . VAL A 1 106 ? 6.787 4.803 -0.574 1.00 86.12 106 VAL A N 1
ATOM 810 C CA . VAL A 1 106 ? 5.959 4.019 -1.508 1.00 86.12 106 VAL A CA 1
ATOM 811 C C . VAL A 1 106 ? 5.531 4.878 -2.698 1.00 86.12 106 VAL A C 1
ATOM 813 O O . VAL A 1 106 ? 5.566 4.410 -3.836 1.00 86.12 106 VAL A O 1
ATOM 816 N N . LYS A 1 107 ? 5.160 6.141 -2.458 1.00 84.94 107 LYS A N 1
ATOM 817 C CA . LYS A 1 107 ? 4.819 7.085 -3.525 1.00 84.94 107 LYS A CA 1
ATOM 818 C C . LYS A 1 107 ? 6.032 7.405 -4.399 1.00 84.94 107 LYS A C 1
ATOM 820 O O . LYS A 1 107 ? 5.933 7.290 -5.612 1.00 84.94 107 LYS A O 1
ATOM 825 N N . GLU A 1 108 ? 7.168 7.748 -3.799 1.00 81.69 108 GLU A N 1
ATOM 826 C CA . GLU A 1 108 ? 8.415 8.016 -4.527 1.00 81.69 108 GLU A CA 1
ATOM 827 C C . GLU A 1 108 ? 8.824 6.821 -5.393 1.00 81.69 108 GLU A C 1
ATOM 829 O O . GLU A 1 108 ? 9.261 6.994 -6.527 1.00 81.69 108 GLU A O 1
ATOM 834 N N . CYS A 1 109 ? 8.638 5.605 -4.877 1.00 82.44 109 CYS A N 1
ATOM 835 C CA . CYS A 1 109 ? 8.839 4.388 -5.643 1.00 82.44 109 CYS A CA 1
ATOM 836 C C . CYS A 1 109 ? 7.904 4.294 -6.859 1.00 82.44 109 CYS A C 1
ATOM 838 O O . CYS A 1 109 ? 8.351 4.044 -7.977 1.00 82.44 109 CYS A O 1
ATOM 840 N N . ALA A 1 110 ? 6.604 4.518 -6.654 1.00 84.44 110 ALA A N 1
ATOM 841 C CA . ALA A 1 110 ? 5.621 4.494 -7.733 1.00 84.44 110 ALA A CA 1
ATOM 842 C C . ALA A 1 110 ? 5.905 5.567 -8.798 1.00 84.44 110 ALA A C 1
ATOM 844 O O . ALA A 1 110 ? 5.809 5.284 -9.989 1.00 84.44 110 ALA A O 1
ATOM 845 N N . ASP A 1 111 ? 6.292 6.774 -8.382 1.00 80.75 111 ASP A N 1
ATOM 846 C CA . ASP A 1 111 ? 6.623 7.876 -9.286 1.00 80.75 111 ASP A CA 1
ATOM 847 C C . ASP A 1 111 ? 7.847 7.529 -10.160 1.00 80.75 111 ASP A C 1
ATOM 849 O O . ASP A 1 111 ? 7.845 7.816 -11.360 1.00 80.75 111 ASP A O 1
ATOM 853 N N . ARG A 1 112 ? 8.857 6.838 -9.605 1.00 78.25 112 ARG A N 1
ATOM 854 C CA . ARG A 1 112 ? 10.008 6.327 -10.375 1.00 78.25 112 ARG A CA 1
ATOM 855 C C . ARG A 1 112 ? 9.624 5.228 -11.357 1.00 78.25 112 ARG A C 1
ATOM 857 O O . ARG A 1 112 ? 10.052 5.281 -12.507 1.00 78.25 112 ARG A O 1
ATOM 864 N N . GLU A 1 113 ? 8.805 4.268 -10.931 1.00 81.69 113 GLU A N 1
ATOM 865 C CA . GLU A 1 113 ? 8.294 3.209 -11.810 1.00 81.69 113 GLU A CA 1
ATOM 866 C C . GLU A 1 113 ? 7.546 3.823 -13.009 1.00 81.69 113 GLU A C 1
ATOM 868 O O . GLU A 1 113 ? 7.806 3.472 -14.159 1.00 81.69 113 GLU A O 1
ATOM 873 N N . ILE A 1 114 ? 6.694 4.825 -12.758 1.00 80.75 114 ILE A N 1
ATOM 874 C CA . ILE A 1 114 ? 5.961 5.553 -13.803 1.00 80.75 114 ILE A CA 1
ATOM 875 C C . ILE A 1 114 ? 6.914 6.321 -14.727 1.00 80.75 114 ILE A C 1
ATOM 877 O O . ILE A 1 114 ? 6.742 6.288 -15.947 1.00 80.75 114 ILE A O 1
ATOM 881 N N . ALA A 1 115 ? 7.911 7.020 -14.177 1.00 78.69 115 ALA A N 1
ATOM 882 C CA . ALA A 1 115 ? 8.891 7.758 -14.972 1.00 78.69 115 ALA A CA 1
ATOM 883 C C . ALA A 1 115 ? 9.707 6.821 -15.879 1.00 78.69 115 ALA A C 1
ATOM 885 O O . ALA A 1 115 ? 9.893 7.113 -17.064 1.00 78.69 115 ALA A O 1
ATOM 886 N N . ARG A 1 116 ? 10.122 5.665 -15.346 1.00 78.50 116 ARG A N 1
ATOM 887 C CA . ARG A 1 116 ? 10.817 4.597 -16.074 1.00 78.50 116 ARG A CA 1
ATOM 888 C C . ARG A 1 116 ? 9.951 4.061 -17.217 1.00 78.50 116 ARG A C 1
ATOM 890 O O . ARG A 1 116 ? 10.389 4.050 -18.369 1.00 78.50 116 ARG A O 1
ATOM 897 N N . ASP A 1 117 ? 8.704 3.696 -16.935 1.00 80.62 117 ASP A N 1
ATOM 898 C CA . ASP A 1 117 ? 7.758 3.223 -17.951 1.00 80.62 117 ASP A CA 1
ATOM 899 C C . ASP A 1 117 ? 7.518 4.270 -19.050 1.00 80.62 117 ASP A C 1
ATOM 901 O O . ASP A 1 117 ? 7.487 3.946 -20.242 1.00 80.62 117 ASP A O 1
ATOM 905 N N . PHE A 1 118 ? 7.398 5.546 -18.672 1.00 79.69 118 PHE A N 1
ATOM 906 C CA . PHE A 1 118 ? 7.221 6.644 -19.618 1.00 79.69 118 PHE A CA 1
ATOM 907 C C . PHE A 1 118 ? 8.447 6.833 -20.523 1.00 79.69 118 PHE A C 1
ATOM 909 O O . PHE A 1 118 ? 8.306 7.021 -21.736 1.00 79.69 118 PHE A O 1
ATOM 916 N N . GLN A 1 119 ? 9.656 6.739 -19.967 1.00 79.75 119 GLN A N 1
ATOM 917 C CA . GLN A 1 119 ? 10.896 6.830 -20.734 1.00 79.75 119 GLN A CA 1
ATOM 918 C C . GLN A 1 119 ? 11.051 5.658 -21.710 1.00 79.75 119 GLN A C 1
ATOM 920 O O . GLN A 1 119 ? 11.377 5.872 -22.882 1.00 79.75 119 GLN A O 1
ATOM 925 N N . LEU A 1 120 ? 10.740 4.434 -21.274 1.00 79.19 120 LEU A N 1
ATOM 926 C CA . LEU A 1 120 ? 10.744 3.261 -22.145 1.00 79.19 120 LEU A CA 1
ATOM 927 C C . LEU A 1 120 ? 9.737 3.421 -23.294 1.00 79.19 120 LEU A C 1
ATOM 929 O O . LEU A 1 120 ? 10.065 3.140 -24.449 1.00 79.19 120 LEU A O 1
ATOM 933 N N . ALA A 1 121 ? 8.540 3.940 -23.009 1.00 79.19 121 ALA A N 1
ATOM 934 C CA . ALA A 1 121 ? 7.536 4.233 -24.030 1.00 79.19 121 ALA A CA 1
ATOM 935 C C . ALA A 1 121 ? 8.015 5.296 -25.037 1.00 79.19 121 ALA A C 1
ATOM 937 O O . ALA A 1 121 ? 7.778 5.156 -26.242 1.00 79.19 121 ALA A O 1
ATOM 938 N N . LYS A 1 122 ? 8.729 6.337 -24.581 1.00 81.00 122 LYS A N 1
ATOM 939 C CA . LYS A 1 122 ? 9.336 7.347 -25.464 1.00 81.00 122 LYS A CA 1
ATOM 940 C C . LYS A 1 122 ? 10.343 6.709 -26.425 1.00 81.00 122 LYS A C 1
ATOM 942 O O . LYS A 1 122 ? 10.271 6.962 -27.626 1.00 81.00 122 LYS A O 1
ATOM 947 N N . TRP A 1 123 ? 11.213 5.828 -25.935 1.00 79.31 123 TRP A N 1
ATOM 948 C CA . TRP A 1 123 ? 12.187 5.131 -26.779 1.00 79.31 123 TRP A CA 1
ATOM 949 C C . TRP A 1 123 ? 11.563 4.121 -27.731 1.00 79.31 123 TRP A C 1
ATOM 951 O O . TRP A 1 123 ? 11.987 4.032 -28.878 1.00 79.31 123 TRP A O 1
ATOM 961 N N . GLN A 1 124 ? 10.534 3.390 -27.304 1.00 84.88 124 GLN A N 1
ATOM 962 C CA . GLN A 1 124 ? 9.766 2.535 -28.211 1.00 84.88 124 GLN A CA 1
ATOM 963 C C . GLN A 1 124 ? 9.118 3.362 -29.327 1.00 84.88 124 GLN A C 1
ATOM 965 O O . GLN A 1 124 ? 9.070 2.931 -30.478 1.00 84.88 124 GLN A O 1
ATOM 970 N N . ASN A 1 125 ? 8.648 4.572 -29.014 1.00 82.88 125 ASN A N 1
ATOM 971 C CA . ASN A 1 125 ? 8.109 5.480 -30.017 1.00 82.88 125 ASN A CA 1
ATOM 972 C C . ASN A 1 125 ? 9.190 6.001 -30.980 1.00 82.88 125 ASN A C 1
ATOM 974 O O . ASN A 1 125 ? 8.936 6.072 -32.178 1.00 82.88 125 ASN A O 1
ATOM 978 N N . GLU A 1 126 ? 10.379 6.348 -30.486 1.00 81.94 126 GLU A N 1
ATOM 979 C CA . GLU A 1 126 ? 11.529 6.734 -31.320 1.00 81.94 126 GLU A CA 1
ATOM 980 C C . GLU A 1 126 ? 11.976 5.587 -32.231 1.00 81.94 126 GLU A C 1
ATOM 982 O O . GLU A 1 126 ? 12.094 5.773 -33.441 1.00 81.94 126 GLU A O 1
ATOM 987 N N . HIS A 1 127 ? 12.124 4.383 -31.675 1.00 87.81 127 HIS A N 1
ATOM 988 C CA . HIS A 1 127 ? 12.445 3.172 -32.427 1.00 87.81 127 HIS A CA 1
ATOM 989 C C . HIS A 1 127 ? 11.416 2.917 -33.535 1.00 87.81 127 HIS A C 1
ATOM 991 O O . HIS A 1 127 ? 11.803 2.728 -34.687 1.00 87.81 127 HIS A O 1
ATOM 997 N N . ARG A 1 128 ? 10.118 3.035 -33.223 1.00 84.69 128 ARG A N 1
ATOM 998 C CA . ARG A 1 128 ? 9.026 2.905 -34.197 1.00 84.69 128 ARG A CA 1
ATOM 999 C C . ARG A 1 128 ? 9.070 3.970 -35.292 1.00 84.69 128 ARG A C 1
ATOM 1001 O O . ARG A 1 128 ? 8.757 3.661 -36.435 1.00 84.69 128 ARG A O 1
ATOM 1008 N N . LYS A 1 129 ? 9.436 5.219 -34.978 1.00 82.56 129 LYS A N 1
ATOM 1009 C CA . LYS A 1 129 ? 9.612 6.263 -36.005 1.00 82.56 129 LYS A CA 1
ATOM 1010 C C . LYS A 1 129 ? 10.739 5.893 -36.966 1.00 82.56 129 LYS A C 1
ATOM 1012 O O . LYS A 1 129 ? 10.573 6.049 -38.169 1.00 82.56 129 LYS A O 1
ATOM 1017 N N . VAL A 1 130 ? 11.854 5.376 -36.449 1.00 85.44 130 VAL A N 1
ATOM 1018 C CA . VAL A 1 130 ? 12.970 4.900 -37.278 1.00 85.44 130 VAL A CA 1
ATOM 1019 C C . VAL A 1 130 ? 12.552 3.691 -38.121 1.00 85.44 130 VAL A C 1
ATOM 1021 O O . VAL A 1 130 ? 12.911 3.631 -39.293 1.00 85.44 130 VAL A O 1
ATOM 1024 N N . GLU A 1 131 ? 11.771 2.749 -37.582 1.00 85.38 131 GLU A N 1
ATOM 1025 C CA . GLU A 1 131 ? 11.189 1.662 -38.388 1.00 85.38 131 GLU A CA 1
ATOM 1026 C C . GLU A 1 131 ? 10.293 2.211 -39.507 1.00 85.38 131 GLU A C 1
ATOM 1028 O O . GLU A 1 131 ? 10.496 1.854 -40.660 1.00 85.38 131 GLU A O 1
ATOM 1033 N N . TRP A 1 132 ? 9.404 3.161 -39.205 1.00 85.62 132 TRP A N 1
ATOM 1034 C CA . TRP A 1 132 ? 8.540 3.796 -40.205 1.00 85.62 132 TRP A CA 1
ATOM 1035 C C . TRP A 1 132 ? 9.331 4.495 -41.326 1.00 85.62 132 TRP A C 1
ATOM 1037 O O . TRP A 1 132 ? 9.000 4.340 -42.498 1.00 85.62 132 TRP A O 1
ATOM 1047 N N . PHE A 1 133 ? 10.407 5.220 -40.996 1.00 81.94 133 PHE A N 1
ATOM 1048 C CA . PHE A 1 133 ? 11.288 5.819 -42.008 1.00 81.94 133 PHE A CA 1
ATOM 1049 C C . PHE A 1 133 ? 12.013 4.766 -42.857 1.00 81.94 133 PHE A C 1
ATOM 1051 O O . PHE A 1 133 ? 12.201 4.976 -44.054 1.00 81.94 133 PHE A O 1
ATOM 1058 N N . ASN A 1 134 ? 12.417 3.638 -42.264 1.00 83.88 134 ASN A N 1
ATOM 1059 C CA . ASN A 1 134 ? 13.033 2.541 -43.013 1.00 83.88 134 ASN A CA 1
ATOM 1060 C C . ASN A 1 134 ? 12.041 1.855 -43.960 1.00 83.88 134 ASN A C 1
ATOM 1062 O O . ASN A 1 134 ? 12.442 1.469 -45.059 1.00 83.88 134 ASN A O 1
ATOM 1066 N N . ASP A 1 135 ? 10.778 1.732 -43.549 1.00 83.94 135 ASP A N 1
ATOM 1067 C CA . ASP A 1 135 ? 9.705 1.184 -44.379 1.00 83.94 135 ASP A CA 1
ATOM 1068 C C . ASP A 1 135 ? 9.393 2.133 -45.554 1.00 83.94 135 ASP A C 1
ATOM 1070 O O . ASP A 1 135 ? 9.309 1.691 -46.696 1.00 83.94 135 ASP A O 1
ATOM 1074 N N . LEU A 1 136 ? 9.341 3.453 -45.322 1.00 80.38 136 LEU A N 1
ATOM 1075 C CA . LEU A 1 136 ? 9.199 4.450 -46.396 1.00 80.38 136 LEU A CA 1
ATOM 1076 C C . LEU A 1 136 ? 10.382 4.410 -47.383 1.00 80.38 136 LEU A C 1
ATOM 1078 O O . LEU A 1 136 ? 10.207 4.548 -48.592 1.00 80.38 136 LEU A O 1
ATOM 1082 N N . ALA A 1 137 ? 11.601 4.204 -46.880 1.00 81.19 137 ALA A N 1
ATOM 1083 C CA . ALA A 1 137 ? 12.785 4.070 -47.724 1.00 81.19 137 ALA A CA 1
ATOM 1084 C C . ALA A 1 137 ? 12.765 2.792 -48.586 1.00 81.19 137 ALA A C 1
ATOM 1086 O O . ALA A 1 137 ? 13.425 2.759 -49.623 1.00 81.19 137 ALA A O 1
ATOM 1087 N N . GLU A 1 138 ? 12.020 1.754 -48.186 1.00 81.06 138 GLU A N 1
ATOM 1088 C CA . GLU A 1 138 ? 11.769 0.571 -49.020 1.00 81.06 138 GLU A CA 1
ATOM 1089 C C . GLU A 1 138 ? 10.952 0.929 -50.256 1.00 81.06 138 GLU A C 1
ATOM 1091 O O . GLU A 1 138 ? 11.355 0.616 -51.371 1.00 81.06 138 GLU A O 1
ATOM 1096 N N . GLU A 1 139 ? 9.874 1.684 -50.058 1.00 79.62 139 GLU A N 1
ATOM 1097 C CA . GLU A 1 139 ? 8.995 2.131 -51.136 1.00 79.62 139 GLU A CA 1
ATOM 1098 C C . GLU A 1 139 ? 9.736 3.036 -52.138 1.00 79.62 139 GLU A C 1
ATOM 1100 O O . GLU A 1 139 ? 9.593 2.892 -53.353 1.00 79.62 139 GLU A O 1
ATOM 1105 N N . VAL A 1 140 ? 10.605 3.929 -51.645 1.00 77.56 140 VAL A N 1
ATOM 1106 C CA . VAL A 1 140 ? 11.463 4.766 -52.506 1.00 77.56 140 VAL A CA 1
ATOM 1107 C C . VAL A 1 140 ? 12.496 3.926 -53.257 1.00 77.56 140 VAL A C 1
ATOM 1109 O O . VAL A 1 140 ? 12.806 4.215 -54.414 1.00 77.56 140 VAL A O 1
ATOM 1112 N N . GLN A 1 141 ? 13.044 2.888 -52.623 1.00 79.44 141 GLN A N 1
ATOM 1113 C CA . GLN A 1 141 ? 13.995 2.000 -53.278 1.00 79.44 141 GLN A CA 1
ATOM 1114 C C . GLN A 1 141 ? 13.358 1.247 -54.450 1.00 79.44 141 GLN A C 1
ATOM 1116 O O . GLN A 1 141 ? 13.989 1.151 -55.503 1.00 79.44 141 GLN A O 1
ATOM 1121 N N . ASP A 1 142 ? 12.136 0.746 -54.297 1.00 78.06 142 ASP A N 1
ATOM 1122 C CA . ASP A 1 142 ? 11.428 0.071 -55.389 1.00 78.06 142 ASP A CA 1
ATOM 1123 C C . ASP A 1 142 ? 11.228 1.021 -56.583 1.00 78.06 142 ASP A C 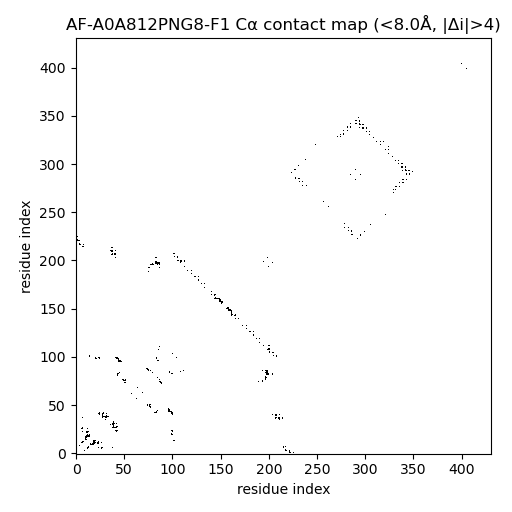1
ATOM 1125 O O . ASP A 1 142 ? 11.331 0.622 -57.745 1.00 78.06 142 ASP A O 1
ATOM 1129 N N . TRP A 1 143 ? 11.060 2.316 -56.302 1.00 76.44 143 TRP A N 1
ATOM 1130 C CA . TRP A 1 143 ? 11.039 3.376 -57.309 1.00 76.44 143 TRP A CA 1
ATOM 1131 C C . TRP A 1 143 ? 12.399 3.589 -57.995 1.00 76.44 143 TRP A C 1
ATOM 1133 O O . TRP A 1 143 ? 12.460 3.794 -59.207 1.00 76.44 143 TRP A O 1
ATOM 1143 N N . LEU A 1 144 ? 13.506 3.515 -57.248 1.00 75.88 144 LEU A N 1
ATOM 1144 C CA . LEU A 1 144 ? 14.866 3.611 -57.796 1.00 75.88 144 LEU A CA 1
ATOM 1145 C C . LEU A 1 144 ? 15.233 2.395 -58.653 1.00 75.88 144 LEU A C 1
ATOM 1147 O O . LEU A 1 144 ? 15.909 2.551 -59.667 1.00 75.88 144 LEU A O 1
ATOM 1151 N N . GLU A 1 145 ? 14.771 1.195 -58.298 1.00 79.12 145 GLU A N 1
ATOM 1152 C CA . GLU A 1 145 ? 14.956 -0.010 -59.119 1.00 79.12 145 GLU A CA 1
ATOM 1153 C C . GLU A 1 145 ? 14.238 0.091 -60.477 1.00 79.12 145 GLU A C 1
ATOM 1155 O O . GLU A 1 145 ? 14.663 -0.552 -61.437 1.00 79.12 145 GLU A O 1
ATOM 1160 N N . ALA A 1 146 ? 13.211 0.942 -60.586 1.00 78.00 146 ALA A N 1
ATOM 1161 C CA . ALA A 1 146 ? 12.497 1.229 -61.829 1.00 78.00 146 ALA A CA 1
ATOM 1162 C C . ALA A 1 146 ? 13.170 2.298 -62.717 1.00 78.00 146 ALA A C 1
ATOM 1164 O O . ALA A 1 146 ? 12.669 2.589 -63.807 1.00 78.00 146 ALA A O 1
ATOM 1165 N N . THR A 1 147 ? 14.291 2.896 -62.288 1.00 80.38 147 THR A N 1
ATOM 1166 C CA . THR A 1 147 ? 15.015 3.868 -63.124 1.00 80.38 147 THR A CA 1
ATOM 1167 C C . THR A 1 147 ? 15.715 3.180 -64.306 1.00 80.38 147 THR A C 1
ATOM 1169 O O . THR A 1 147 ? 16.308 2.114 -64.131 1.00 80.38 147 THR A O 1
ATOM 1172 N N . PRO A 1 148 ? 15.635 3.750 -65.525 1.00 78.00 148 PRO A N 1
ATOM 1173 C CA . PRO A 1 148 ? 16.180 3.121 -66.725 1.00 78.00 148 PRO A CA 1
ATOM 1174 C C . PRO A 1 148 ? 17.710 3.014 -66.680 1.00 78.00 148 PRO A C 1
ATOM 1176 O O . PRO A 1 148 ? 18.394 3.893 -66.151 1.00 78.00 148 PRO A O 1
ATOM 1179 N N . ASP A 1 149 ? 18.241 1.939 -67.269 1.00 80.19 149 ASP A N 1
ATOM 1180 C CA . ASP A 1 149 ? 19.683 1.733 -67.431 1.00 80.19 149 ASP A CA 1
ATOM 1181 C C . ASP A 1 149 ? 20.289 2.850 -68.310 1.00 80.19 149 ASP A C 1
ATOM 1183 O O . ASP A 1 149 ? 19.668 3.302 -69.275 1.00 80.19 149 ASP A O 1
ATOM 1187 N N . VAL A 1 150 ? 21.501 3.308 -67.974 1.00 73.88 150 VAL A N 1
ATOM 1188 C CA . VAL A 1 150 ? 22.197 4.382 -68.705 1.00 73.88 150 VAL A CA 1
ATOM 1189 C C . VAL A 1 150 ? 23.321 3.783 -69.549 1.00 73.88 150 VAL A C 1
ATOM 1191 O O . VAL A 1 150 ? 24.247 3.161 -69.021 1.00 73.88 150 VAL A O 1
ATOM 1194 N N . ASP A 1 151 ? 23.259 4.012 -70.860 1.00 70.50 151 ASP A N 1
ATOM 1195 C CA . ASP A 1 151 ? 24.318 3.645 -71.800 1.00 70.50 151 ASP A CA 1
ATOM 1196 C C . ASP A 1 151 ? 25.419 4.709 -71.799 1.00 70.50 151 ASP A C 1
ATOM 1198 O O . ASP A 1 151 ? 25.182 5.869 -72.134 1.00 70.50 151 ASP A O 1
ATOM 1202 N N . VAL A 1 152 ? 26.641 4.328 -71.414 1.00 59.41 152 VAL A N 1
ATOM 1203 C CA . VAL A 1 152 ? 27.743 5.292 -71.217 1.00 59.41 152 VAL A CA 1
ATOM 1204 C C . VAL A 1 152 ? 28.440 5.673 -72.534 1.00 59.41 152 VAL A C 1
ATOM 1206 O O . VAL A 1 152 ? 29.049 6.733 -72.611 1.00 59.41 152 VAL A O 1
ATOM 1209 N N . ALA A 1 153 ? 28.316 4.870 -73.594 1.00 60.41 153 ALA A N 1
ATOM 1210 C CA . ALA A 1 153 ? 28.649 5.215 -74.983 1.00 60.41 153 ALA A CA 1
ATOM 1211 C C . ALA A 1 153 ? 28.315 4.019 -75.888 1.00 60.41 153 ALA A C 1
ATOM 1213 O O . ALA A 1 153 ? 28.331 2.882 -75.428 1.00 60.41 153 ALA A O 1
ATOM 1214 N N . SER A 1 154 ? 28.075 4.244 -77.181 1.00 59.28 154 SER A N 1
ATOM 1215 C CA . SER A 1 154 ? 27.988 3.169 -78.183 1.00 59.28 154 SER A CA 1
ATOM 1216 C C . SER A 1 154 ? 29.355 2.973 -78.860 1.00 59.28 154 SER A C 1
ATOM 1218 O O . SER A 1 154 ? 29.858 3.959 -79.404 1.00 59.28 154 SER A O 1
ATOM 1220 N N . PRO A 1 155 ? 29.961 1.764 -78.902 1.00 59.41 155 PRO A N 1
ATOM 1221 C CA . PRO A 1 155 ? 29.572 0.482 -78.309 1.00 59.41 155 PRO A CA 1
ATOM 1222 C C . PRO A 1 155 ? 30.318 0.264 -76.979 1.00 59.41 155 PRO A C 1
ATOM 1224 O O . PRO A 1 155 ? 31.500 -0.074 -76.960 1.00 59.41 155 PRO A O 1
ATOM 1227 N N . GLY A 1 156 ? 29.642 0.487 -75.859 1.00 60.12 156 GLY A N 1
ATOM 1228 C CA . GLY A 1 156 ? 30.223 0.425 -74.521 1.00 60.12 156 GLY A CA 1
ATOM 1229 C C . GLY A 1 156 ? 29.354 -0.378 -73.554 1.00 60.12 156 GLY A C 1
ATOM 1230 O O . GLY A 1 156 ? 28.195 -0.670 -73.851 1.00 60.12 156 GLY A O 1
ATOM 1231 N N . PRO A 1 157 ? 29.909 -0.783 -72.401 1.00 66.56 157 PRO A N 1
ATOM 1232 C CA . PRO A 1 157 ? 29.178 -1.559 -71.408 1.00 66.56 157 PRO A CA 1
ATOM 1233 C C . PRO A 1 157 ? 28.012 -0.755 -70.808 1.00 66.56 157 PRO A C 1
ATOM 1235 O O . PRO A 1 157 ? 28.189 0.374 -70.352 1.00 66.56 157 PRO A O 1
ATOM 1238 N N . THR A 1 158 ? 26.827 -1.371 -70.756 1.00 71.44 158 THR A N 1
ATOM 1239 C CA . THR A 1 158 ? 25.649 -0.867 -70.031 1.00 71.44 158 THR A CA 1
ATOM 1240 C C . THR A 1 158 ? 25.898 -0.960 -68.523 1.00 71.44 158 THR A C 1
ATOM 1242 O O . THR A 1 158 ? 26.063 -2.068 -67.995 1.00 71.44 158 THR A O 1
ATOM 1245 N N . ILE A 1 159 ? 25.905 0.164 -67.803 1.00 72.75 159 ILE A N 1
ATOM 1246 C CA . ILE A 1 159 ? 26.010 0.156 -66.338 1.00 72.75 159 ILE A CA 1
ATOM 1247 C C . ILE A 1 159 ? 24.598 0.160 -65.754 1.00 72.75 159 ILE A C 1
ATOM 1249 O O . ILE A 1 159 ? 23.853 1.126 -65.902 1.00 72.75 159 ILE A O 1
ATOM 1253 N N . LYS A 1 160 ? 24.243 -0.906 -65.026 1.00 79.44 160 LYS A N 1
ATOM 1254 C CA . LYS A 1 160 ? 22.963 -1.010 -64.304 1.00 79.44 160 LYS A CA 1
ATOM 1255 C C . LYS A 1 160 ? 22.998 -0.201 -63.012 1.00 79.44 160 LYS A C 1
ATOM 1257 O O . LYS A 1 160 ? 22.998 -0.765 -61.914 1.00 79.44 160 LYS A O 1
ATOM 1262 N N . ALA A 1 161 ? 23.082 1.120 -63.145 1.00 77.69 161 ALA A N 1
ATOM 1263 C CA . ALA A 1 161 ? 23.213 2.052 -62.028 1.00 77.69 161 ALA A CA 1
ATOM 1264 C C . ALA A 1 161 ? 22.095 1.864 -60.987 1.00 77.69 161 ALA A C 1
ATOM 1266 O O . ALA A 1 161 ? 22.383 1.819 -59.790 1.00 77.69 161 ALA A O 1
ATOM 1267 N N . GLY A 1 162 ? 20.854 1.628 -61.436 1.00 78.31 162 GLY A N 1
ATOM 1268 C CA . GLY A 1 162 ? 19.712 1.349 -60.559 1.00 78.31 162 GLY A CA 1
ATOM 1269 C C . GLY A 1 162 ? 19.924 0.114 -59.677 1.00 78.31 162 GLY A C 1
ATOM 1270 O O . GLY A 1 162 ? 19.709 0.167 -58.466 1.00 78.31 162 GLY A O 1
ATOM 1271 N N . LYS A 1 163 ? 20.464 -0.981 -60.232 1.00 78.62 163 LYS A N 1
ATOM 1272 C CA . LYS A 1 163 ? 20.747 -2.199 -59.452 1.00 78.62 163 LYS A CA 1
ATOM 1273 C C . LYS A 1 163 ? 21.839 -1.982 -58.412 1.00 78.62 163 LYS A C 1
ATOM 1275 O O . LYS A 1 163 ? 21.688 -2.447 -57.285 1.00 78.62 163 LYS A O 1
ATOM 1280 N N . ILE A 1 164 ? 22.905 -1.263 -58.760 1.00 77.00 164 ILE A N 1
ATOM 1281 C CA . ILE A 1 164 ? 24.004 -0.981 -57.825 1.00 77.00 164 ILE A CA 1
ATOM 1282 C C . ILE A 1 164 ? 23.505 -0.095 -56.675 1.00 77.00 164 ILE A C 1
ATOM 1284 O O . ILE A 1 164 ? 23.706 -0.442 -55.512 1.00 77.00 164 ILE A O 1
ATOM 1288 N N . LEU A 1 165 ? 22.785 0.989 -56.984 1.00 76.81 165 LEU A N 1
ATOM 1289 C CA . LEU A 1 165 ? 22.201 1.881 -55.976 1.00 76.81 165 LEU A CA 1
ATOM 1290 C C . LEU A 1 165 ? 21.220 1.141 -55.062 1.00 76.81 165 LEU A C 1
ATOM 1292 O O . LEU A 1 165 ? 21.283 1.286 -53.842 1.00 76.81 165 LEU A O 1
ATOM 1296 N N . SER A 1 166 ? 20.370 0.285 -55.630 1.00 81.38 166 SER A N 1
ATOM 1297 C CA . SER A 1 166 ? 19.414 -0.511 -54.860 1.00 81.38 166 SER A CA 1
ATOM 1298 C C . SER A 1 166 ? 20.084 -1.520 -53.918 1.00 81.38 166 SER A C 1
ATOM 1300 O O . SER A 1 166 ? 19.633 -1.716 -52.788 1.00 81.38 166 SER A O 1
ATOM 1302 N N . ALA A 1 167 ? 21.192 -2.137 -54.342 1.00 76.69 167 ALA A N 1
ATOM 1303 C CA . ALA A 1 167 ? 21.938 -3.084 -53.524 1.00 76.69 167 ALA A CA 1
ATOM 1304 C C . ALA A 1 167 ? 22.614 -2.376 -52.341 1.00 76.69 167 ALA A C 1
ATOM 1306 O O . ALA A 1 167 ? 22.508 -2.838 -51.204 1.00 76.69 167 ALA A O 1
ATOM 1307 N N . VAL A 1 168 ? 23.239 -1.219 -52.589 1.00 74.69 168 VAL A N 1
ATOM 1308 C CA . VAL A 1 168 ? 23.843 -0.387 -51.537 1.00 74.69 168 VAL A CA 1
ATOM 1309 C C . VAL A 1 168 ? 22.775 0.101 -50.552 1.00 74.69 168 VAL A C 1
ATOM 1311 O O . VAL A 1 168 ? 22.962 -0.021 -49.340 1.00 74.69 168 VAL A O 1
ATOM 1314 N N . ALA A 1 169 ? 21.623 0.565 -51.048 1.00 79.12 169 ALA A N 1
ATOM 1315 C CA . ALA A 1 169 ? 20.499 0.985 -50.211 1.00 79.12 169 ALA A CA 1
ATOM 1316 C C . ALA A 1 169 ? 19.963 -0.165 -49.336 1.00 79.12 169 ALA A C 1
ATOM 1318 O O . ALA A 1 169 ? 19.770 0.020 -48.134 1.00 79.12 169 ALA A O 1
ATOM 1319 N N . LYS A 1 170 ? 19.800 -1.375 -49.894 1.00 82.00 170 LYS A N 1
ATOM 1320 C CA . LYS A 1 170 ? 19.397 -2.590 -49.154 1.00 82.00 170 LYS A CA 1
ATOM 1321 C C . LYS A 1 170 ? 20.348 -2.897 -47.993 1.00 82.00 170 LYS A C 1
ATOM 1323 O O . LYS A 1 170 ? 19.891 -3.135 -46.873 1.00 82.00 170 LYS A O 1
ATOM 1328 N N . VAL A 1 171 ? 21.661 -2.867 -48.237 1.00 74.69 171 VAL A N 1
ATOM 1329 C CA . VAL A 1 171 ? 22.674 -3.139 -47.202 1.00 74.69 171 VAL A CA 1
ATOM 1330 C C . VAL A 1 171 ? 22.648 -2.064 -46.114 1.00 74.69 171 VAL A C 1
ATOM 1332 O O . VAL A 1 171 ? 22.578 -2.403 -44.932 1.00 74.69 171 VAL A O 1
ATOM 1335 N N . ALA A 1 172 ? 22.623 -0.782 -46.493 1.00 76.62 172 ALA A N 1
ATOM 1336 C CA . ALA A 1 172 ? 22.561 0.327 -45.544 1.00 76.62 172 ALA A CA 1
ATOM 1337 C C . ALA A 1 172 ? 21.314 0.245 -44.643 1.00 76.62 172 ALA A C 1
ATOM 1339 O O . ALA A 1 172 ? 21.428 0.338 -43.421 1.00 76.62 172 ALA A O 1
ATOM 1340 N N . ARG A 1 173 ? 20.132 -0.033 -45.215 1.00 82.31 173 ARG A N 1
ATOM 1341 C CA . ARG A 1 173 ? 18.880 -0.205 -44.453 1.00 82.31 173 ARG A CA 1
ATOM 1342 C C . ARG A 1 173 ? 18.944 -1.384 -43.486 1.00 82.31 173 ARG A C 1
ATOM 1344 O O . ARG A 1 173 ? 18.535 -1.253 -42.332 1.00 82.31 173 ARG A O 1
ATOM 1351 N N . LYS A 1 174 ? 19.493 -2.529 -43.914 1.00 79.38 174 LYS A N 1
ATOM 1352 C CA . LYS A 1 174 ? 19.668 -3.704 -43.041 1.00 79.38 174 LYS A CA 1
ATOM 1353 C C . LYS A 1 174 ? 20.570 -3.371 -41.849 1.00 79.38 174 LYS A C 1
ATOM 1355 O O . LYS A 1 174 ? 20.225 -3.729 -40.724 1.00 79.38 174 LYS A O 1
ATOM 1360 N N . ILE A 1 175 ? 21.659 -2.629 -42.071 1.00 75.38 175 ILE A N 1
ATOM 1361 C CA . ILE A 1 175 ? 22.552 -2.152 -41.003 1.00 75.38 175 ILE A CA 1
ATOM 1362 C C . ILE A 1 175 ? 21.805 -1.210 -40.047 1.00 75.38 175 ILE A C 1
ATOM 1364 O O . ILE A 1 175 ? 21.847 -1.431 -38.837 1.00 75.38 175 ILE A O 1
ATOM 1368 N N . ILE A 1 176 ? 21.061 -0.222 -40.562 1.00 80.62 176 ILE A N 1
ATOM 1369 C CA . ILE A 1 176 ? 20.274 0.715 -39.739 1.00 80.62 176 ILE A CA 1
ATOM 1370 C C . ILE A 1 176 ? 19.242 -0.038 -38.891 1.00 80.62 176 ILE A C 1
ATOM 1372 O O . ILE A 1 176 ? 19.146 0.196 -37.686 1.00 80.62 176 ILE A O 1
ATOM 1376 N N . LYS A 1 177 ? 18.501 -0.982 -39.484 1.00 83.69 177 LYS A N 1
ATOM 1377 C CA . LYS A 1 177 ? 17.476 -1.773 -38.788 1.00 83.69 177 LYS A CA 1
ATOM 1378 C C . LYS A 1 177 ? 18.076 -2.656 -37.696 1.00 83.69 177 LYS A C 1
ATOM 1380 O O . LYS A 1 177 ? 17.540 -2.704 -36.590 1.00 83.69 177 LYS A O 1
ATOM 1385 N N . VAL A 1 178 ? 19.194 -3.331 -37.977 1.00 80.06 178 VAL A N 1
ATOM 1386 C CA . VAL A 1 178 ? 19.906 -4.146 -36.980 1.00 80.06 178 VAL A CA 1
ATOM 1387 C C . VAL A 1 178 ? 20.437 -3.266 -35.850 1.00 80.06 178 VAL A C 1
ATOM 1389 O O . VAL A 1 178 ? 20.204 -3.593 -34.690 1.00 80.06 178 VAL A O 1
ATOM 1392 N N . ASN A 1 179 ? 21.067 -2.130 -36.160 1.00 79.44 179 ASN A N 1
ATOM 1393 C CA . ASN A 1 179 ? 21.597 -1.213 -35.151 1.00 79.44 179 ASN A CA 1
ATOM 1394 C C . ASN A 1 179 ? 20.481 -0.632 -34.265 1.00 79.44 179 ASN A C 1
ATOM 1396 O O . ASN A 1 179 ? 20.574 -0.666 -33.040 1.00 79.44 179 ASN A O 1
ATOM 1400 N N . ASN A 1 180 ? 19.376 -0.177 -34.864 1.00 84.25 180 ASN A N 1
ATOM 1401 C CA . ASN A 1 180 ? 18.222 0.345 -34.131 1.00 84.25 180 ASN A CA 1
ATOM 1402 C C . ASN A 1 180 ? 17.586 -0.729 -33.223 1.00 84.25 180 ASN A C 1
ATOM 1404 O O . ASN A 1 180 ? 17.270 -0.460 -32.064 1.00 84.25 180 ASN A O 1
ATOM 1408 N N . ASN A 1 181 ? 17.466 -1.971 -33.707 1.00 82.62 181 ASN A N 1
ATOM 1409 C CA . ASN A 1 181 ? 16.974 -3.094 -32.904 1.00 82.62 181 ASN A CA 1
ATOM 1410 C C . ASN A 1 181 ? 17.917 -3.451 -31.750 1.00 82.62 181 ASN A C 1
ATOM 1412 O O . ASN A 1 181 ? 17.447 -3.660 -30.634 1.00 82.62 181 ASN A O 1
ATOM 1416 N N . GLN A 1 182 ? 19.229 -3.493 -31.989 1.00 79.19 182 GLN A N 1
ATOM 1417 C CA . GLN A 1 182 ? 20.223 -3.748 -30.943 1.00 79.19 182 GLN A CA 1
ATOM 1418 C C . GLN A 1 182 ? 20.208 -2.644 -29.879 1.00 79.19 182 GLN A C 1
ATOM 1420 O O . GLN A 1 182 ? 20.204 -2.947 -28.687 1.00 79.19 182 GLN A O 1
ATOM 1425 N N . ARG A 1 183 ? 20.089 -1.371 -30.289 1.00 80.25 183 ARG A N 1
ATOM 1426 C CA . ARG A 1 183 ? 19.926 -0.231 -29.371 1.00 80.25 183 ARG A CA 1
ATOM 1427 C C . ARG A 1 183 ? 18.680 -0.385 -28.495 1.00 80.25 183 ARG A C 1
ATOM 1429 O O . ARG A 1 183 ? 18.772 -0.205 -27.281 1.00 80.25 183 ARG A O 1
ATOM 1436 N N . LEU A 1 184 ? 17.534 -0.767 -29.068 1.00 82.50 184 LEU A N 1
ATOM 1437 C CA . LEU A 1 184 ? 16.315 -1.003 -28.288 1.00 82.50 184 LEU A CA 1
ATOM 1438 C C . LEU A 1 184 ? 16.466 -2.190 -27.325 1.00 82.50 184 LEU A C 1
ATOM 1440 O O . LEU A 1 184 ? 16.045 -2.087 -26.176 1.00 82.50 184 LEU A O 1
ATOM 1444 N N . ILE A 1 185 ? 17.077 -3.298 -27.760 1.00 77.94 185 ILE A N 1
ATOM 1445 C CA . ILE A 1 185 ? 17.308 -4.478 -26.911 1.00 77.94 185 ILE A CA 1
ATOM 1446 C C . ILE A 1 185 ? 18.228 -4.130 -25.739 1.00 77.94 185 ILE A C 1
ATOM 1448 O O . ILE A 1 185 ? 17.898 -4.463 -24.602 1.00 77.94 185 ILE A O 1
ATOM 1452 N N . GLY A 1 186 ? 19.337 -3.429 -25.993 1.00 76.94 186 GLY A N 1
ATOM 1453 C CA . GLY A 1 186 ? 20.266 -2.988 -24.952 1.00 76.94 186 GLY A CA 1
ATOM 1454 C C . GLY A 1 186 ? 19.584 -2.083 -23.925 1.00 76.94 186 GLY A C 1
ATOM 1455 O O . GLY A 1 186 ? 19.662 -2.344 -22.725 1.00 76.94 186 GLY A O 1
ATOM 1456 N N . ARG A 1 187 ? 18.824 -1.080 -24.390 1.00 79.06 187 ARG A N 1
ATOM 1457 C CA . ARG A 1 187 ? 18.022 -0.199 -23.522 1.00 79.06 187 ARG A CA 1
ATOM 1458 C C . ARG A 1 187 ? 16.986 -0.979 -22.711 1.00 79.06 187 ARG A C 1
ATOM 1460 O O . ARG A 1 187 ? 16.890 -0.790 -21.504 1.00 79.06 187 ARG A O 1
ATOM 1467 N N . ASN A 1 188 ? 16.251 -1.892 -23.345 1.00 78.06 188 ASN A N 1
ATOM 1468 C CA . ASN A 1 188 ? 15.242 -2.705 -22.669 1.00 78.06 188 ASN A CA 1
ATOM 1469 C C . ASN A 1 188 ? 15.868 -3.638 -21.620 1.00 78.06 188 ASN A C 1
ATOM 1471 O O . ASN A 1 188 ? 15.320 -3.784 -20.535 1.00 78.06 188 ASN A O 1
ATOM 1475 N N . SER A 1 189 ? 17.027 -4.236 -21.910 1.00 72.44 189 SER A N 1
ATOM 1476 C CA . SER A 1 189 ? 17.750 -5.079 -20.952 1.00 72.44 189 SER A CA 1
ATOM 1477 C C . SER A 1 189 ? 18.207 -4.285 -19.729 1.00 72.44 189 SER A C 1
ATOM 1479 O O . SER A 1 189 ? 18.020 -4.754 -18.610 1.00 72.44 189 SER A O 1
ATOM 1481 N N . ARG A 1 190 ? 18.748 -3.072 -19.928 1.00 74.75 190 ARG A N 1
ATOM 1482 C CA . ARG A 1 190 ? 19.120 -2.169 -18.825 1.00 74.75 190 ARG A CA 1
ATOM 1483 C C . ARG A 1 190 ? 17.901 -1.795 -17.978 1.00 74.75 190 ARG A C 1
ATOM 1485 O O . ARG A 1 190 ? 17.991 -1.794 -16.761 1.00 74.75 190 ARG A O 1
ATOM 1492 N N . PHE A 1 191 ? 16.747 -1.550 -18.599 1.00 74.38 191 PHE A N 1
ATOM 1493 C CA . PHE A 1 191 ? 15.512 -1.220 -17.876 1.00 74.38 191 PHE A CA 1
ATOM 1494 C C . PHE A 1 191 ? 14.951 -2.398 -17.089 1.00 74.38 191 PHE A C 1
ATOM 1496 O O . PHE A 1 191 ? 14.474 -2.195 -15.984 1.00 74.38 191 PHE A O 1
ATOM 1503 N N . VAL A 1 192 ? 15.025 -3.617 -17.625 1.00 74.06 192 VAL A N 1
ATOM 1504 C CA . VAL A 1 192 ? 14.606 -4.823 -16.897 1.00 74.06 192 VAL A CA 1
ATOM 1505 C C . VAL A 1 192 ? 15.534 -5.095 -15.711 1.00 74.06 192 VAL A C 1
ATOM 1507 O O . VAL A 1 192 ? 15.054 -5.469 -14.646 1.00 74.06 192 VAL A O 1
ATOM 1510 N N . ALA A 1 193 ? 16.844 -4.887 -15.870 1.00 73.00 193 ALA A N 1
ATOM 1511 C CA . ALA A 1 193 ? 17.784 -4.961 -14.752 1.00 73.00 193 ALA A CA 1
ATOM 1512 C C . ALA A 1 193 ? 17.470 -3.885 -13.699 1.00 73.00 193 ALA A C 1
ATOM 1514 O O . ALA A 1 193 ? 17.300 -4.213 -12.530 1.00 73.00 193 ALA A O 1
ATOM 1515 N N . ALA A 1 194 ? 17.264 -2.636 -14.134 1.00 70.88 194 ALA A N 1
ATOM 1516 C CA . ALA A 1 194 ? 16.873 -1.531 -13.263 1.00 70.88 194 ALA A CA 1
ATOM 1517 C C . ALA A 1 194 ? 15.554 -1.795 -12.528 1.00 70.88 194 ALA A C 1
ATOM 1519 O O . ALA A 1 194 ? 15.442 -1.468 -11.359 1.00 70.88 194 ALA A O 1
ATOM 1520 N N . ASP A 1 195 ? 14.553 -2.371 -13.195 1.00 73.88 195 ASP A N 1
ATOM 1521 C CA . ASP A 1 195 ? 13.244 -2.678 -12.607 1.00 73.88 195 ASP A CA 1
ATOM 1522 C C . ASP A 1 195 ? 13.328 -3.793 -11.558 1.00 73.88 195 ASP A C 1
ATOM 1524 O O . ASP A 1 195 ? 12.646 -3.726 -10.542 1.00 73.88 195 ASP A O 1
ATOM 1528 N N . ASN A 1 196 ? 14.196 -4.787 -11.775 1.00 73.81 196 ASN A N 1
ATOM 1529 C CA . ASN A 1 196 ? 14.453 -5.845 -10.797 1.00 73.81 196 ASN A CA 1
ATOM 1530 C C . ASN A 1 196 ? 15.262 -5.353 -9.587 1.00 73.81 196 ASN A C 1
ATOM 1532 O O . ASN A 1 196 ? 15.087 -5.888 -8.495 1.00 73.81 196 ASN A O 1
ATOM 1536 N N . GLU A 1 197 ? 16.173 -4.397 -9.787 1.00 68.50 197 GLU A N 1
ATOM 1537 C CA . GLU A 1 197 ? 17.009 -3.835 -8.718 1.00 68.50 197 GLU A CA 1
ATOM 1538 C C . GLU A 1 197 ? 16.330 -2.691 -7.957 1.00 68.50 197 GLU A C 1
ATOM 1540 O O . GLU A 1 197 ? 16.703 -2.415 -6.818 1.00 68.50 197 GLU A O 1
ATOM 1545 N N . ASP A 1 198 ? 15.366 -2.002 -8.568 1.00 70.50 198 ASP A N 1
ATOM 1546 C CA . ASP A 1 198 ? 14.612 -0.913 -7.948 1.00 70.50 198 ASP A CA 1
ATOM 1547 C C . ASP A 1 198 ? 13.465 -1.432 -7.071 1.00 70.50 198 ASP A C 1
ATOM 1549 O O . ASP A 1 198 ? 13.139 -2.616 -6.994 1.00 70.50 198 ASP A O 1
ATOM 1553 N N . CYS A 1 199 ? 12.841 -0.502 -6.365 1.00 77.06 199 CYS A N 1
ATOM 1554 C CA . CYS A 1 199 ? 11.677 -0.769 -5.547 1.00 77.06 199 CYS A CA 1
ATOM 1555 C C . CYS A 1 199 ? 10.470 -1.283 -6.368 1.00 77.06 199 CYS A C 1
ATOM 1557 O O . CYS A 1 199 ? 10.195 -0.827 -7.480 1.00 77.06 199 CYS A O 1
ATOM 1559 N N . ASN A 1 200 ? 9.667 -2.169 -5.765 1.00 84.19 200 ASN A N 1
ATOM 1560 C CA . ASN A 1 200 ? 8.383 -2.595 -6.322 1.00 84.19 200 ASN A CA 1
ATOM 1561 C C . ASN A 1 200 ? 7.235 -1.918 -5.566 1.00 84.19 200 ASN A C 1
ATOM 1563 O O . ASN A 1 200 ? 6.840 -2.350 -4.479 1.00 84.19 200 ASN A O 1
ATOM 1567 N N . SER A 1 201 ? 6.653 -0.877 -6.167 1.00 85.25 201 SER A N 1
ATOM 1568 C CA . SER A 1 201 ? 5.613 -0.048 -5.538 1.00 85.25 201 SER A CA 1
ATOM 1569 C C . SER A 1 201 ? 4.416 -0.856 -5.016 1.00 85.25 201 SER A C 1
ATOM 1571 O O . SER A 1 201 ? 3.846 -0.537 -3.971 1.00 85.25 201 SER A O 1
ATOM 1573 N N . VAL A 1 202 ? 4.054 -1.943 -5.705 1.00 83.69 202 VAL A N 1
ATOM 1574 C CA . VAL A 1 202 ? 2.916 -2.799 -5.347 1.00 83.69 202 VAL A CA 1
ATOM 1575 C C . VAL A 1 202 ? 3.252 -3.681 -4.154 1.00 83.69 202 VAL A C 1
ATOM 1577 O O . VAL A 1 202 ? 2.454 -3.764 -3.223 1.00 83.69 202 VAL A O 1
ATOM 1580 N 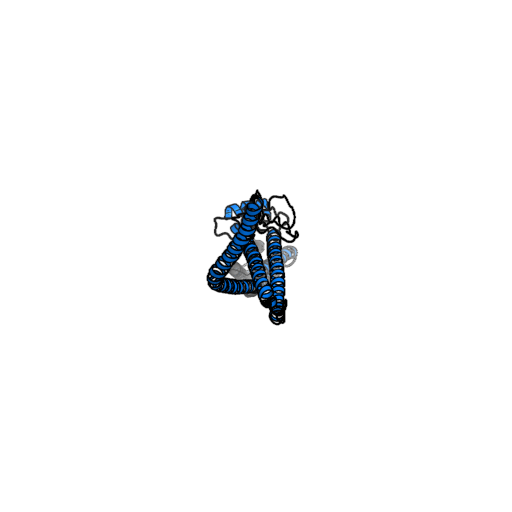N . GLN A 1 203 ? 4.413 -4.335 -4.168 1.00 83.56 203 GLN A N 1
ATOM 1581 C CA . GLN A 1 203 ? 4.839 -5.182 -3.054 1.00 83.56 203 GLN A CA 1
ATOM 1582 C C . GLN A 1 203 ? 5.066 -4.349 -1.788 1.00 83.56 203 GLN A C 1
ATOM 1584 O O . GLN A 1 203 ? 4.607 -4.735 -0.717 1.00 83.56 203 GLN A O 1
ATOM 1589 N N . HIS A 1 204 ? 5.674 -3.168 -1.919 1.00 86.50 204 HIS A N 1
ATOM 1590 C CA . HIS A 1 204 ? 5.933 -2.272 -0.792 1.00 86.50 204 HIS A CA 1
ATOM 1591 C C . HIS A 1 204 ? 4.635 -1.675 -0.240 1.00 86.50 204 HIS A C 1
ATOM 1593 O O . HIS A 1 204 ? 4.414 -1.657 0.971 1.00 86.50 204 HIS A O 1
ATOM 1599 N N . GLY A 1 205 ? 3.737 -1.229 -1.127 1.00 84.12 205 GLY A N 1
ATOM 1600 C CA . GLY A 1 205 ? 2.421 -0.735 -0.731 1.00 84.12 205 GLY A CA 1
ATOM 1601 C C . GLY A 1 205 ? 1.595 -1.805 -0.015 1.00 84.12 205 GLY A C 1
ATOM 1602 O O . GLY A 1 205 ? 0.912 -1.506 0.965 1.00 84.12 205 GLY A O 1
ATOM 1603 N N . LEU A 1 206 ? 1.693 -3.064 -0.454 1.00 86.56 206 LEU A N 1
ATOM 1604 C CA . LEU A 1 206 ? 1.050 -4.197 0.209 1.00 86.56 206 LEU A CA 1
ATOM 1605 C C . LEU A 1 206 ? 1.651 -4.500 1.578 1.00 86.56 206 LEU A C 1
ATOM 1607 O O . LEU A 1 206 ? 0.892 -4.640 2.534 1.00 86.56 206 LEU A O 1
ATOM 1611 N N . ALA A 1 207 ? 2.979 -4.574 1.680 1.00 89.31 207 ALA A N 1
ATOM 1612 C CA . ALA A 1 207 ? 3.676 -4.788 2.947 1.00 89.31 207 ALA A CA 1
ATOM 1613 C C . ALA A 1 207 ? 3.250 -3.742 3.988 1.00 89.31 207 ALA A C 1
ATOM 1615 O O . ALA A 1 207 ? 2.815 -4.094 5.086 1.00 89.31 207 ALA A O 1
ATOM 1616 N N . ARG A 1 208 ? 3.242 -2.461 3.591 1.00 90.50 208 ARG A N 1
ATOM 1617 C CA . ARG A 1 208 ? 2.753 -1.362 4.430 1.00 90.50 208 ARG A CA 1
ATOM 1618 C C . ARG A 1 208 ? 1.292 -1.551 4.836 1.00 90.50 208 ARG A C 1
ATOM 1620 O O . ARG A 1 208 ? 0.980 -1.519 6.020 1.00 90.50 208 ARG A O 1
ATOM 1627 N N . THR A 1 209 ? 0.411 -1.815 3.871 1.00 87.62 209 THR A N 1
ATOM 1628 C CA . THR A 1 209 ? -1.027 -1.999 4.134 1.00 87.62 209 THR A CA 1
ATOM 1629 C C . THR A 1 209 ? -1.284 -3.155 5.105 1.00 87.62 209 THR A C 1
ATOM 1631 O O . THR A 1 209 ? -2.153 -3.056 5.969 1.00 87.62 209 THR A O 1
ATOM 1634 N N . PHE A 1 210 ? -0.544 -4.262 4.991 1.00 91.94 210 PHE A N 1
ATOM 1635 C CA . PHE A 1 210 ? -0.689 -5.394 5.907 1.00 91.94 210 PHE A CA 1
ATOM 1636 C C . PHE A 1 210 ? -0.193 -5.078 7.318 1.00 91.94 210 PHE A C 1
ATOM 1638 O O . PHE A 1 210 ? -0.844 -5.500 8.275 1.00 91.94 210 PHE A O 1
ATOM 1645 N N . CYS A 1 211 ? 0.895 -4.317 7.456 1.00 93.44 211 CYS A N 1
ATOM 1646 C CA . CYS A 1 211 ? 1.335 -3.826 8.759 1.00 93.44 211 CYS A CA 1
ATOM 1647 C C . CYS A 1 211 ? 0.288 -2.885 9.387 1.00 93.44 211 CYS A C 1
ATOM 1649 O O . CYS A 1 211 ? -0.129 -3.103 10.524 1.00 93.44 211 CYS A O 1
ATOM 1651 N N . ASP A 1 212 ? -0.256 -1.934 8.619 1.00 91.50 212 ASP A N 1
ATOM 1652 C CA . ASP A 1 212 ? -1.309 -1.026 9.098 1.00 91.50 212 ASP A CA 1
ATOM 1653 C C . ASP A 1 212 ? -2.565 -1.802 9.543 1.00 91.50 212 ASP A C 1
ATOM 1655 O O . ASP A 1 212 ? -3.127 -1.553 10.611 1.00 91.50 212 ASP A O 1
ATOM 1659 N N . LEU A 1 213 ? -2.997 -2.805 8.766 1.00 88.88 213 LEU A N 1
ATOM 1660 C CA . LEU A 1 213 ? -4.123 -3.674 9.127 1.00 88.88 213 LEU A CA 1
ATOM 1661 C C . LEU A 1 213 ? -3.846 -4.510 10.383 1.00 88.88 213 LEU A C 1
ATOM 1663 O O . LEU A 1 213 ? -4.764 -4.746 11.176 1.00 88.88 213 LEU A O 1
ATOM 1667 N N . HIS A 1 214 ? -2.606 -4.966 10.576 1.00 93.44 214 HIS A N 1
ATOM 1668 C CA . HIS A 1 214 ? -2.193 -5.654 11.798 1.00 93.44 214 HIS A CA 1
ATOM 1669 C C . HIS A 1 214 ? -2.315 -4.732 13.013 1.00 93.44 214 HIS A C 1
ATOM 1671 O O . HIS A 1 214 ? -2.920 -5.141 14.009 1.00 93.44 214 HIS A O 1
ATOM 1677 N N . CYS A 1 215 ? -1.880 -3.477 12.898 1.00 92.81 215 CYS A N 1
ATOM 1678 C CA . CYS A 1 215 ? -2.006 -2.488 13.965 1.00 92.81 215 CYS A CA 1
ATOM 1679 C C . CYS A 1 215 ? -3.449 -2.077 14.250 1.00 92.81 215 CYS A C 1
ATOM 1681 O O . CYS A 1 215 ? -3.856 -2.038 15.411 1.00 92.81 215 CYS A O 1
ATOM 1683 N N . VAL A 1 216 ? -4.281 -1.891 13.222 1.00 88.25 216 VAL A N 1
ATOM 1684 C CA . VAL A 1 216 ? -5.724 -1.667 13.408 1.00 88.25 216 VAL A CA 1
ATOM 1685 C C . VAL A 1 216 ? -6.366 -2.854 14.129 1.00 88.25 216 VAL A C 1
ATOM 1687 O O . VAL A 1 216 ? -7.177 -2.666 15.036 1.00 88.25 216 VAL A O 1
ATOM 1690 N N . ARG A 1 217 ? -5.999 -4.090 13.771 1.00 87.00 217 ARG A N 1
ATOM 1691 C CA . ARG A 1 217 ? -6.503 -5.296 14.441 1.00 87.00 217 ARG A CA 1
ATOM 1692 C C . ARG A 1 217 ? -6.078 -5.347 15.909 1.00 87.00 217 ARG A C 1
ATOM 1694 O O . ARG A 1 217 ? -6.907 -5.699 16.748 1.00 87.00 217 ARG A O 1
ATOM 1701 N N . ASP A 1 218 ? -4.823 -5.028 16.222 1.00 90.00 218 ASP A N 1
ATOM 1702 C CA . ASP A 1 218 ? -4.334 -4.958 17.606 1.00 90.00 218 ASP A CA 1
ATOM 1703 C C . ASP A 1 218 ? -5.081 -3.880 18.401 1.00 90.00 218 ASP A C 1
ATOM 1705 O O . ASP A 1 218 ? -5.590 -4.151 19.492 1.00 90.00 218 ASP A O 1
ATOM 1709 N N . ALA A 1 219 ? -5.259 -2.696 17.812 1.00 86.69 219 ALA A N 1
ATOM 1710 C CA . ALA A 1 219 ? -5.966 -1.595 18.446 1.00 86.69 219 ALA A CA 1
ATOM 1711 C C . ALA A 1 219 ? -7.439 -1.909 18.712 1.00 86.69 219 ALA A C 1
ATOM 1713 O O . ALA A 1 219 ? -7.939 -1.639 19.805 1.00 86.69 219 ALA A O 1
ATOM 1714 N N . VAL A 1 220 ? -8.121 -2.559 17.765 1.00 81.19 220 VAL A N 1
ATOM 1715 C CA . VAL A 1 220 ? -9.495 -3.036 17.965 1.00 81.19 220 VAL A CA 1
ATOM 1716 C C . VAL A 1 220 ? -9.546 -4.072 19.081 1.00 81.19 220 VAL A C 1
ATOM 1718 O O . VAL A 1 220 ? -10.371 -3.928 19.974 1.00 81.19 220 VAL A O 1
ATOM 1721 N N . LYS A 1 221 ? -8.651 -5.071 19.099 1.00 81.38 221 LYS A N 1
ATOM 1722 C CA . LYS A 1 221 ? -8.616 -6.088 20.166 1.00 81.38 221 LYS A CA 1
ATOM 1723 C C . LYS A 1 221 ? -8.397 -5.469 21.548 1.00 81.38 221 LYS A C 1
ATOM 1725 O O . LYS A 1 221 ? -9.078 -5.848 22.502 1.00 81.38 221 LYS A O 1
ATOM 1730 N N . LYS A 1 222 ? -7.471 -4.515 21.665 1.00 86.69 222 LYS A N 1
ATOM 1731 C CA . LYS A 1 222 ? -7.148 -3.847 22.935 1.00 86.69 222 LYS A CA 1
ATOM 1732 C C . LYS A 1 222 ? -8.242 -2.887 23.378 1.00 86.69 222 LYS A C 1
ATOM 1734 O O . LYS A 1 222 ? -8.617 -2.909 24.548 1.00 86.69 222 LYS A O 1
ATOM 1739 N N . GLY A 1 223 ? -8.809 -2.112 22.457 1.00 78.81 223 GLY A N 1
ATOM 1740 C CA . GLY A 1 223 ? -9.982 -1.281 22.723 1.00 78.81 223 GLY A CA 1
ATOM 1741 C C . GLY A 1 223 ? -11.181 -2.126 23.150 1.00 78.81 223 GLY A C 1
ATOM 1742 O O . GLY A 1 223 ? -11.850 -1.813 24.132 1.00 78.81 223 GLY A O 1
ATOM 1743 N N . ASP A 1 224 ? -11.403 -3.255 22.480 1.00 74.81 224 ASP A N 1
ATOM 1744 C CA . ASP A 1 224 ? -12.464 -4.198 22.808 1.00 74.81 224 ASP A CA 1
ATOM 1745 C C . ASP A 1 224 ? -12.307 -4.798 24.203 1.00 74.81 224 ASP A C 1
ATOM 1747 O O . ASP A 1 224 ? -13.309 -4.897 24.916 1.00 74.81 224 ASP A O 1
ATOM 1751 N N . ALA A 1 225 ? -11.087 -5.177 24.584 1.00 77.94 225 ALA A N 1
ATOM 1752 C CA . ALA A 1 225 ? -10.772 -5.668 25.919 1.00 77.94 225 ALA A CA 1
ATOM 1753 C C . ALA A 1 225 ? -10.973 -4.572 26.976 1.00 77.94 225 ALA A C 1
ATOM 1755 O O . ALA A 1 225 ? -11.664 -4.801 27.963 1.00 77.94 225 ALA A O 1
ATOM 1756 N N . ALA A 1 226 ? -10.458 -3.361 26.743 1.00 81.38 226 ALA A N 1
ATOM 1757 C CA . ALA A 1 226 ? -10.603 -2.236 27.666 1.00 81.38 226 ALA A CA 1
ATOM 1758 C C . ALA A 1 226 ? -12.074 -1.852 27.894 1.00 81.38 226 ALA A C 1
ATOM 1760 O O . ALA A 1 226 ? -12.491 -1.609 29.029 1.00 81.38 226 ALA A O 1
ATOM 1761 N N . ILE A 1 227 ? -12.885 -1.842 26.830 1.00 72.62 227 ILE A N 1
ATOM 1762 C CA . ILE A 1 227 ? -14.319 -1.566 26.940 1.00 72.62 227 ILE A CA 1
ATOM 1763 C C . ILE A 1 227 ? -15.023 -2.669 27.732 1.00 72.62 227 ILE A C 1
ATOM 1765 O O . ILE A 1 227 ? -15.824 -2.351 28.608 1.00 72.62 227 ILE A O 1
ATOM 1769 N N . LEU A 1 228 ? -14.736 -3.945 27.458 1.00 75.06 228 LEU A N 1
ATOM 1770 C CA . LEU A 1 228 ? -15.345 -5.055 28.197 1.00 75.06 228 LEU A CA 1
ATOM 1771 C C . LEU A 1 228 ? -14.989 -5.009 29.687 1.00 75.06 228 LEU A C 1
ATOM 1773 O O . LEU A 1 228 ? -15.889 -5.135 30.515 1.00 75.06 228 LEU A O 1
ATOM 1777 N N . THR A 1 229 ? -13.731 -4.726 30.031 1.00 81.75 229 THR A N 1
ATOM 1778 C CA . THR A 1 229 ? -13.301 -4.546 31.425 1.00 81.75 229 THR A CA 1
ATOM 1779 C C . THR A 1 229 ? -14.030 -3.379 32.092 1.00 81.75 229 THR A C 1
ATOM 1781 O O . THR A 1 229 ? -14.550 -3.528 33.194 1.00 81.75 229 THR A O 1
ATOM 1784 N N . SER A 1 230 ? -14.154 -2.234 31.410 1.00 78.00 230 SER A N 1
ATOM 1785 C CA . SER A 1 230 ? -14.886 -1.069 31.930 1.00 78.00 230 SER A CA 1
ATOM 1786 C C . SER A 1 230 ? -16.383 -1.350 32.120 1.00 78.00 230 SER A C 1
ATOM 1788 O O . SER A 1 230 ? -16.988 -0.884 33.086 1.00 78.00 230 SER A O 1
ATOM 1790 N N . LEU A 1 231 ? -16.989 -2.133 31.223 1.00 72.06 231 LEU A N 1
ATOM 1791 C CA . LEU A 1 231 ? -18.384 -2.562 31.331 1.00 72.06 231 LEU A CA 1
ATOM 1792 C C . LEU A 1 231 ? -18.581 -3.522 32.513 1.00 72.06 231 LEU A C 1
ATOM 1794 O O . LEU A 1 231 ? -19.539 -3.368 33.270 1.00 72.06 231 LEU A O 1
ATOM 1798 N N . GLU A 1 232 ? -17.672 -4.478 32.708 1.00 77.69 232 GLU A N 1
ATOM 1799 C CA . GLU A 1 232 ? -17.707 -5.400 33.846 1.00 77.69 232 GLU A CA 1
ATOM 1800 C C . GLU A 1 232 ? -17.522 -4.669 35.182 1.00 77.69 232 GLU A C 1
ATOM 1802 O O . GLU A 1 232 ? -18.292 -4.890 36.123 1.00 77.69 232 GLU A O 1
ATOM 1807 N N . GLU A 1 233 ? -16.565 -3.743 35.249 1.00 82.81 233 GLU A N 1
ATOM 1808 C CA . GLU A 1 233 ? -16.355 -2.889 36.414 1.00 82.81 233 GLU A CA 1
ATOM 1809 C C . GLU A 1 233 ? -17.595 -2.028 36.695 1.00 82.81 233 GLU A C 1
ATOM 1811 O O . GLU A 1 233 ? -18.081 -2.009 37.828 1.00 82.81 233 GLU A O 1
ATOM 1816 N N . GLY A 1 234 ? -18.186 -1.411 35.666 1.00 74.50 234 GLY A N 1
ATOM 1817 C CA . GLY A 1 234 ? -19.415 -0.624 35.783 1.00 74.50 234 GLY A CA 1
ATOM 1818 C C . GLY A 1 234 ? -20.594 -1.426 36.343 1.00 74.50 234 GLY A C 1
ATOM 1819 O O . GLY A 1 234 ? -21.284 -0.955 37.249 1.00 74.50 234 GLY A O 1
ATOM 1820 N N . VAL A 1 235 ? -20.790 -2.665 35.878 1.00 74.12 235 VAL A N 1
ATOM 1821 C CA . VAL A 1 235 ? -21.815 -3.576 36.421 1.00 74.12 235 VAL A CA 1
ATOM 1822 C C . VAL A 1 235 ? -21.502 -3.974 37.866 1.00 74.12 235 VAL A C 1
ATOM 1824 O O . VAL A 1 235 ? -22.413 -4.073 38.688 1.00 74.12 235 VAL A O 1
ATOM 1827 N N . SER A 1 236 ? -20.227 -4.164 38.216 1.00 75.12 236 SER A N 1
ATOM 1828 C CA . SER A 1 236 ? -19.826 -4.484 39.592 1.00 75.12 236 SER A CA 1
ATOM 1829 C C . SER A 1 236 ? -20.084 -3.324 40.567 1.00 75.12 236 SER A C 1
ATOM 1831 O O . SER A 1 236 ? -20.549 -3.546 41.689 1.00 75.12 236 SER A O 1
ATOM 1833 N N . VAL A 1 237 ? -19.838 -2.081 40.132 1.00 78.69 237 VAL A N 1
ATOM 1834 C CA . VAL A 1 237 ? -20.154 -0.857 40.881 1.00 78.69 237 VAL A CA 1
ATOM 1835 C C . VAL A 1 237 ? -21.660 -0.750 41.067 1.00 78.69 237 VAL A C 1
ATOM 1837 O O . VAL A 1 237 ? -22.111 -0.583 42.194 1.00 78.69 237 VAL A O 1
ATOM 1840 N N . LEU A 1 238 ? -22.435 -0.949 40.000 1.00 73.44 238 LEU A N 1
ATOM 1841 C CA . LEU A 1 238 ? -23.896 -0.940 40.049 1.00 73.44 238 LEU A CA 1
ATOM 1842 C C . LEU A 1 238 ? -24.428 -1.965 41.058 1.00 73.44 238 LEU A C 1
ATOM 1844 O O . LEU A 1 238 ? -25.223 -1.624 41.929 1.00 73.44 238 LEU A O 1
ATOM 1848 N N . GLN A 1 239 ? -23.934 -3.204 41.015 1.00 75.69 239 GLN A N 1
ATOM 1849 C CA . GLN A 1 239 ? -24.337 -4.255 41.951 1.00 75.69 239 GLN A CA 1
ATOM 1850 C C . GLN A 1 239 ? -23.998 -3.906 43.413 1.00 75.69 239 GLN A C 1
ATOM 1852 O O . GLN A 1 239 ? -24.759 -4.237 44.327 1.00 75.69 239 GLN A O 1
ATOM 1857 N N . ARG A 1 240 ? -22.854 -3.255 43.649 1.00 79.50 240 ARG A N 1
ATOM 1858 C CA . ARG A 1 240 ? -22.423 -2.795 44.976 1.00 79.50 240 ARG A CA 1
ATOM 1859 C C . ARG A 1 240 ? -23.271 -1.629 45.477 1.00 79.50 240 ARG A C 1
ATOM 1861 O O . ARG A 1 240 ? -23.751 -1.707 46.602 1.00 79.50 240 ARG A O 1
ATOM 1868 N N . GLU A 1 241 ? -23.508 -0.612 44.655 1.00 76.62 241 GLU A N 1
ATOM 1869 C CA . GLU A 1 241 ? -24.357 0.528 45.018 1.00 76.62 241 GLU A CA 1
ATOM 1870 C C . GLU A 1 241 ? -25.794 0.087 45.284 1.00 76.62 241 GLU A C 1
ATOM 1872 O O . GLU A 1 241 ? -26.368 0.480 46.294 1.00 76.62 241 GLU A O 1
ATOM 1877 N N . MET A 1 242 ? -26.344 -0.822 44.474 1.00 71.25 242 MET A N 1
ATOM 1878 C CA . MET A 1 242 ? -27.648 -1.421 44.761 1.00 71.25 242 MET A CA 1
ATOM 1879 C C . MET A 1 242 ? -27.667 -2.117 46.125 1.00 71.25 242 MET A C 1
ATOM 1881 O O . MET A 1 242 ? -28.601 -1.929 46.898 1.00 71.25 242 MET A O 1
ATOM 1885 N N . ARG A 1 243 ? -26.626 -2.892 46.466 1.00 76.19 243 ARG A N 1
ATOM 1886 C CA . ARG A 1 243 ? -26.522 -3.553 47.778 1.00 76.19 243 ARG A CA 1
ATOM 1887 C C . ARG A 1 243 ? -26.455 -2.542 48.927 1.00 76.19 243 ARG A C 1
ATOM 1889 O O . ARG A 1 243 ? -27.131 -2.749 49.932 1.00 76.19 243 ARG A O 1
ATOM 1896 N N . ASN A 1 244 ? -25.673 -1.477 48.770 1.00 76.69 244 ASN A N 1
ATOM 1897 C CA . ASN A 1 244 ? -25.539 -0.410 49.762 1.00 76.69 244 ASN A CA 1
ATOM 1898 C C . ASN A 1 244 ? -26.862 0.337 49.951 1.00 76.69 244 ASN A C 1
ATOM 1900 O O . ASN A 1 244 ? -27.276 0.569 51.083 1.00 76.69 244 ASN A O 1
ATOM 1904 N N . LEU A 1 245 ? -27.556 0.644 48.853 1.00 69.81 245 LEU A N 1
ATOM 1905 C CA . LEU A 1 245 ? -28.878 1.259 48.871 1.00 69.81 245 LEU A CA 1
ATOM 1906 C C . LEU A 1 245 ? -29.863 0.370 49.645 1.00 69.81 245 LEU A C 1
ATOM 1908 O O . LEU A 1 245 ? -30.484 0.824 50.601 1.00 69.81 245 LEU A O 1
ATOM 1912 N N . PHE A 1 246 ? -29.927 -0.928 49.327 1.00 70.19 246 PHE A N 1
ATOM 1913 C CA . PHE A 1 246 ? -30.783 -1.869 50.057 1.00 70.19 246 PHE A CA 1
ATOM 1914 C C . PHE A 1 246 ? -30.448 -1.961 51.554 1.00 70.19 246 PHE A C 1
ATOM 1916 O O . PHE A 1 246 ? -31.357 -2.124 52.361 1.00 70.19 246 PHE A O 1
ATOM 1923 N N . GLN A 1 247 ? -29.173 -1.864 51.941 1.00 73.50 247 GLN A N 1
ATOM 1924 C CA . GLN A 1 247 ? -28.779 -1.847 53.354 1.00 73.50 247 GLN A CA 1
ATOM 1925 C C . GLN A 1 247 ? -29.184 -0.544 54.054 1.00 73.50 247 GLN A C 1
ATOM 1927 O O . GLN A 1 247 ? -29.656 -0.591 55.187 1.00 73.50 247 GLN A O 1
ATOM 1932 N N . ALA A 1 248 ? -29.041 0.601 53.384 1.00 69.94 248 ALA A N 1
ATOM 1933 C CA . ALA A 1 248 ? -29.385 1.910 53.935 1.00 69.94 248 ALA A CA 1
ATOM 1934 C C . ALA A 1 248 ? -30.896 2.101 54.139 1.00 69.94 248 ALA A C 1
ATOM 1936 O O . ALA A 1 248 ? -31.296 2.756 55.096 1.00 69.94 248 ALA A O 1
ATOM 1937 N N . TYR A 1 249 ? -31.733 1.508 53.281 1.00 64.62 249 TYR A N 1
ATOM 1938 C CA . TYR A 1 249 ? -33.193 1.560 53.433 1.00 64.62 249 TYR A CA 1
ATOM 1939 C C . TYR A 1 249 ? -33.738 0.604 54.508 1.00 64.62 249 TYR A C 1
ATOM 1941 O O . TYR A 1 249 ? -34.847 0.812 54.994 1.00 64.62 249 TYR A O 1
ATOM 1949 N N . PHE A 1 250 ? -32.969 -0.414 54.916 1.00 64.62 250 PHE A N 1
ATOM 1950 C CA . PHE A 1 250 ? -33.366 -1.374 55.955 1.00 64.62 250 PHE A CA 1
ATOM 1951 C C . PHE A 1 250 ? -32.256 -1.583 56.995 1.00 64.62 250 PHE A C 1
ATOM 1953 O O . PHE A 1 250 ? -31.733 -2.698 57.128 1.00 64.62 250 PHE A O 1
ATOM 1960 N N . PRO A 1 251 ? -31.887 -0.542 57.762 1.00 55.06 251 PRO A N 1
ATOM 1961 C CA . PRO A 1 251 ? -30.934 -0.679 58.848 1.00 55.06 251 PRO A CA 1
ATOM 1962 C C . PRO A 1 251 ? -31.621 -1.422 60.004 1.00 55.06 251 PRO A C 1
ATOM 1964 O O . PRO A 1 251 ? -32.219 -0.823 60.887 1.00 55.06 251 PRO A O 1
ATOM 1967 N N . GLY A 1 252 ? -31.583 -2.754 59.972 1.00 54.47 252 GLY A N 1
ATOM 1968 C CA . GLY A 1 252 ? -32.026 -3.603 61.079 1.00 54.47 252 GLY A CA 1
ATOM 1969 C C . GLY A 1 252 ? -33.534 -3.849 61.148 1.00 54.47 252 GLY A C 1
ATOM 1970 O O . GLY A 1 252 ? -34.205 -3.385 62.063 1.00 54.47 252 GLY A O 1
ATOM 1971 N N . SER A 1 253 ? -34.064 -4.711 60.273 1.00 50.56 253 SER A N 1
ATOM 1972 C CA . SER A 1 253 ? -35.404 -5.309 60.429 1.00 50.56 253 SER A CA 1
ATOM 1973 C C . SER A 1 253 ? -35.485 -6.318 61.593 1.00 50.56 253 SER A C 1
ATOM 1975 O O . SER A 1 253 ? -36.121 -7.369 61.485 1.00 50.56 253 SER A O 1
ATOM 1977 N N . SER A 1 254 ? -34.821 -6.039 62.713 1.00 49.84 254 SER A N 1
ATOM 1978 C CA . SER A 1 254 ? -34.986 -6.783 63.951 1.00 49.84 254 SER A CA 1
ATOM 1979 C C . SER A 1 254 ? -36.299 -6.352 64.616 1.00 49.84 254 SER A C 1
ATOM 1981 O O . SER A 1 254 ? -36.356 -5.401 65.385 1.00 49.84 254 SER A O 1
ATOM 1983 N N . GLN A 1 255 ? -37.349 -7.110 64.297 1.00 50.72 255 GLN A N 1
ATOM 1984 C CA . GLN A 1 255 ? -38.481 -7.476 65.162 1.00 50.72 255 GLN A CA 1
ATOM 1985 C C . GLN A 1 255 ? -39.732 -6.580 65.305 1.00 50.72 255 GLN A C 1
ATOM 1987 O O . GLN A 1 255 ? -40.746 -7.137 65.714 1.00 50.72 255 GLN A O 1
ATOM 1992 N N . SER A 1 256 ? -39.788 -5.296 64.929 1.00 47.59 256 SER A N 1
ATOM 1993 C CA . SER A 1 256 ? -40.951 -4.445 65.313 1.00 47.59 256 SER A CA 1
ATOM 1994 C C . SER A 1 256 ? -41.906 -3.938 64.210 1.00 47.59 256 SER A C 1
ATOM 1996 O O . SER A 1 256 ? -42.827 -3.189 64.523 1.00 47.59 256 SER A O 1
ATOM 1998 N N . ALA A 1 257 ? -41.803 -4.378 62.949 1.00 50.00 257 ALA A N 1
ATOM 1999 C CA . ALA A 1 257 ? -42.690 -3.924 61.855 1.00 50.00 257 ALA A CA 1
ATOM 2000 C C . ALA A 1 257 ? -43.670 -5.007 61.324 1.00 50.00 257 ALA A C 1
ATOM 2002 O O . ALA A 1 257 ? -43.894 -5.117 60.125 1.00 50.00 257 ALA A O 1
ATOM 2003 N N . SER A 1 258 ? -44.236 -5.869 62.175 1.00 54.97 258 SER A N 1
ATOM 2004 C CA . SER A 1 258 ? -44.614 -7.241 61.772 1.00 54.97 258 SER A CA 1
ATOM 2005 C C . SER A 1 258 ? -45.898 -7.488 60.950 1.00 54.97 258 SER A C 1
ATOM 2007 O O . SER A 1 258 ? -46.160 -8.649 60.657 1.00 54.97 258 SER A O 1
ATOM 2009 N N . LEU A 1 259 ? -46.689 -6.495 60.519 1.00 50.84 259 LEU A N 1
ATOM 2010 C CA . LEU A 1 259 ? -47.946 -6.799 59.788 1.00 50.84 259 LEU A CA 1
ATOM 2011 C C . LEU A 1 259 ? -48.199 -5.976 58.518 1.00 50.84 259 LEU A C 1
ATOM 2013 O O . LEU A 1 259 ? -48.545 -6.555 57.494 1.00 50.84 259 LEU A O 1
ATOM 2017 N N . LEU A 1 260 ? -47.936 -4.667 58.523 1.00 52.38 260 LEU A N 1
ATOM 2018 C CA . LEU A 1 260 ? -47.946 -3.852 57.294 1.00 52.38 260 LEU A CA 1
ATOM 2019 C C . LEU A 1 260 ? -46.631 -3.952 56.510 1.00 52.38 260 LEU A C 1
ATOM 2021 O O . LEU A 1 260 ? -46.632 -3.778 55.294 1.00 52.38 260 LEU A O 1
ATOM 2025 N N . ALA A 1 261 ? -45.521 -4.297 57.176 1.00 55.97 261 ALA A N 1
ATOM 2026 C CA . ALA A 1 261 ? -44.296 -4.614 56.458 1.00 55.97 261 ALA A CA 1
ATOM 2027 C C . ALA A 1 261 ? -44.356 -6.002 55.821 1.00 55.97 261 ALA A C 1
ATOM 2029 O O . ALA A 1 261 ? -43.637 -6.204 54.865 1.00 55.97 261 ALA A O 1
ATOM 2030 N N . ALA A 1 262 ? -45.191 -6.944 56.277 1.00 60.88 262 ALA A N 1
ATOM 2031 C CA . ALA A 1 262 ? -45.208 -8.298 55.715 1.00 60.88 262 ALA A CA 1
ATOM 2032 C C . ALA A 1 262 ? -45.629 -8.317 54.231 1.00 60.88 262 ALA A C 1
ATOM 2034 O O . ALA A 1 262 ? -44.940 -8.937 53.425 1.00 60.88 262 ALA A O 1
ATOM 2035 N N . SER A 1 263 ? -46.680 -7.577 53.850 1.00 64.94 263 SER A N 1
ATOM 2036 C CA . SER A 1 263 ? -47.098 -7.485 52.440 1.00 64.94 263 SER A CA 1
ATOM 2037 C C . SER A 1 263 ? -46.114 -6.674 51.592 1.00 64.94 263 SER A C 1
ATOM 2039 O O . SER A 1 263 ? -45.727 -7.106 50.513 1.00 64.94 263 SER A O 1
ATOM 2041 N N . GLN A 1 264 ? -45.620 -5.541 52.105 1.00 65.38 264 GLN A N 1
ATOM 2042 C CA . GLN A 1 264 ? -44.604 -4.748 51.401 1.00 65.38 264 GLN A CA 1
ATOM 2043 C C . GLN A 1 264 ? -43.249 -5.466 51.317 1.00 65.38 264 GLN A C 1
ATOM 2045 O O . GLN A 1 264 ? -42.448 -5.174 50.432 1.00 65.38 264 GLN A O 1
ATOM 2050 N N . HIS A 1 265 ? -42.979 -6.410 52.220 1.00 70.69 265 HIS A N 1
ATOM 2051 C CA . HIS A 1 265 ? -41.758 -7.203 52.221 1.00 70.69 265 HIS A CA 1
ATOM 2052 C C . HIS A 1 265 ? -41.762 -8.238 51.099 1.00 70.69 265 HIS A C 1
ATOM 2054 O O . HIS A 1 265 ? -40.709 -8.445 50.502 1.00 70.69 265 HIS A O 1
ATOM 2060 N N . GLU A 1 266 ? -42.908 -8.845 50.772 1.00 75.88 266 GLU A N 1
ATOM 2061 C CA . GLU A 1 266 ? -43.020 -9.755 49.623 1.00 75.88 266 GLU A CA 1
ATOM 2062 C C . GLU A 1 266 ? -42.797 -9.017 48.298 1.00 75.88 266 GLU A C 1
ATOM 2064 O O . GLU A 1 266 ? -41.919 -9.415 47.528 1.00 75.88 266 GLU A O 1
ATOM 2069 N N . ASP A 1 267 ? -43.479 -7.887 48.081 1.00 74.38 267 ASP A N 1
ATOM 2070 C CA . ASP A 1 267 ? -43.289 -7.052 46.883 1.00 74.38 267 ASP A CA 1
ATOM 2071 C C . ASP A 1 267 ? -41.832 -6.583 46.752 1.00 74.38 267 ASP A C 1
ATOM 2073 O O . ASP A 1 267 ? -41.232 -6.596 45.672 1.00 74.38 267 ASP A O 1
ATOM 2077 N N . PHE A 1 268 ? -41.215 -6.216 47.876 1.00 70.50 268 PHE A N 1
ATOM 2078 C CA . PHE A 1 268 ? -39.820 -5.801 47.926 1.00 70.50 268 PHE A CA 1
ATOM 2079 C C . PHE A 1 268 ? -38.846 -6.950 47.626 1.00 70.50 268 PHE A C 1
ATOM 2081 O O . PHE A 1 268 ? -37.899 -6.776 46.852 1.00 70.50 268 PHE A O 1
ATOM 2088 N N . GLN A 1 269 ? -39.058 -8.130 48.218 1.00 78.62 269 GLN A N 1
ATOM 2089 C CA . GLN A 1 269 ? -38.267 -9.337 47.953 1.00 78.62 269 GLN A CA 1
ATOM 2090 C C . GLN A 1 269 ? -38.340 -9.707 46.470 1.00 78.62 269 GLN A C 1
ATOM 2092 O O . GLN A 1 269 ? -37.310 -9.988 45.849 1.00 78.62 269 GLN A O 1
ATOM 2097 N N . GLN A 1 270 ? -39.536 -9.633 45.883 1.00 83.00 270 GLN A N 1
ATOM 2098 C CA . GLN A 1 270 ? -39.761 -9.901 44.469 1.00 83.00 270 GLN A CA 1
ATOM 2099 C C . GLN A 1 270 ? -39.050 -8.875 43.579 1.00 83.00 270 GLN A C 1
ATOM 2101 O O . GLN A 1 270 ? -38.361 -9.259 42.632 1.00 83.00 270 GLN A O 1
ATOM 2106 N N . MET A 1 271 ? -39.127 -7.584 43.913 1.00 78.38 271 MET A N 1
ATOM 2107 C CA . MET A 1 271 ? -38.442 -6.521 43.173 1.00 78.38 271 MET A CA 1
ATOM 2108 C C . MET A 1 271 ? -36.916 -6.673 43.248 1.00 78.38 271 MET A C 1
ATOM 2110 O O . MET A 1 271 ? -36.224 -6.576 42.233 1.00 78.38 271 MET A O 1
ATOM 2114 N N . ARG A 1 272 ? -36.377 -7.009 44.427 1.00 78.44 272 ARG A N 1
ATOM 2115 C CA . ARG A 1 272 ? -34.949 -7.297 44.624 1.00 78.44 272 ARG A CA 1
ATOM 2116 C C . ARG A 1 272 ? -34.493 -8.516 43.821 1.00 78.44 272 ARG A C 1
ATOM 2118 O O . ARG A 1 272 ? -33.419 -8.477 43.218 1.00 78.44 272 ARG A O 1
ATOM 2125 N N . ALA A 1 273 ? -35.280 -9.591 43.810 1.00 83.44 273 ALA A N 1
ATOM 2126 C CA . ALA A 1 273 ? -34.990 -10.785 43.020 1.00 83.44 273 ALA A CA 1
ATOM 2127 C C . ALA A 1 273 ? -35.039 -10.496 41.509 1.00 83.44 273 ALA A C 1
ATOM 2129 O O . ALA A 1 273 ? -34.166 -10.962 40.771 1.00 83.44 273 ALA A O 1
ATOM 2130 N N . GLY A 1 274 ? -36.000 -9.680 41.063 1.00 86.31 274 GLY A N 1
ATOM 2131 C CA . GLY A 1 274 ? -36.111 -9.201 39.683 1.00 86.31 274 GLY A CA 1
ATOM 2132 C C . GLY A 1 274 ? -34.883 -8.402 39.254 1.00 86.31 274 GLY A C 1
ATOM 2133 O O . GLY A 1 274 ? -34.198 -8.787 38.311 1.00 86.31 274 GLY A O 1
ATOM 2134 N N . LEU A 1 275 ? -34.512 -7.381 40.030 1.00 82.12 275 LEU A N 1
ATOM 2135 C CA . LEU A 1 275 ? -33.323 -6.558 39.787 1.00 82.12 275 LEU A CA 1
ATOM 2136 C C . LEU A 1 275 ? -32.028 -7.382 39.756 1.00 82.12 275 LEU A C 1
ATOM 2138 O O . LEU A 1 275 ? -31.194 -7.209 38.870 1.00 82.12 275 LEU A O 1
ATOM 2142 N N . ALA A 1 276 ? -31.856 -8.322 40.690 1.00 79.50 276 ALA A N 1
ATOM 2143 C CA . ALA A 1 276 ? -30.691 -9.207 40.695 1.00 79.50 276 ALA A CA 1
ATOM 2144 C C . ALA A 1 276 ? -30.637 -10.109 39.448 1.00 79.50 276 ALA A C 1
ATOM 2146 O O . ALA A 1 276 ? -29.552 -10.401 38.936 1.00 79.50 276 ALA A O 1
ATOM 2147 N N . THR A 1 277 ? -31.798 -10.545 38.960 1.00 89.38 277 THR A N 1
ATOM 2148 C CA . THR A 1 277 ? -31.919 -11.337 37.732 1.00 89.38 277 THR A CA 1
ATOM 2149 C C . THR A 1 277 ? -31.589 -10.492 36.505 1.00 89.38 277 THR A C 1
ATOM 2151 O O . THR A 1 277 ? -30.796 -10.930 35.673 1.00 89.38 277 THR A O 1
ATOM 2154 N N . ASP A 1 278 ? -32.089 -9.258 36.439 1.00 87.94 278 ASP A N 1
ATOM 2155 C CA . ASP A 1 278 ? -31.800 -8.315 35.358 1.00 87.94 278 ASP A CA 1
ATOM 2156 C C . ASP A 1 278 ? -30.312 -7.975 35.284 1.00 87.94 278 ASP A C 1
ATOM 2158 O O . ASP A 1 278 ? -29.717 -8.044 34.210 1.00 87.94 278 ASP A O 1
ATOM 2162 N N . VAL A 1 279 ? -29.669 -7.703 36.422 1.00 82.50 279 VAL A N 1
ATOM 2163 C CA . VAL A 1 279 ? -28.219 -7.455 36.482 1.00 82.50 279 VAL A CA 1
ATOM 2164 C C . VAL A 1 279 ? -27.424 -8.675 36.017 1.00 82.50 279 VAL A C 1
ATOM 2166 O O . VAL A 1 279 ? -26.441 -8.532 35.283 1.00 82.50 279 VAL A O 1
ATOM 2169 N N . ARG A 1 280 ? -27.854 -9.887 36.387 1.00 85.12 280 ARG A N 1
ATOM 2170 C CA . ARG A 1 280 ? -27.218 -11.126 35.921 1.00 85.12 280 ARG A CA 1
ATOM 2171 C C . ARG A 1 280 ? -27.372 -11.303 34.407 1.00 85.12 280 ARG A C 1
ATOM 2173 O O . ARG A 1 280 ? -26.395 -11.654 33.751 1.00 85.12 280 ARG A O 1
ATOM 2180 N N . GLU A 1 281 ? -28.553 -11.036 33.853 1.00 88.94 281 GLU A N 1
ATOM 2181 C CA . GLU A 1 281 ? -28.810 -11.119 32.409 1.00 88.94 281 GLU A CA 1
ATOM 2182 C C . GLU A 1 281 ? -27.995 -10.071 31.637 1.00 88.94 281 GLU A C 1
ATOM 2184 O O . GLU A 1 281 ? -27.352 -10.403 30.643 1.00 88.94 281 GLU A O 1
ATOM 2189 N N . MET A 1 282 ? -27.924 -8.832 32.133 1.00 87.69 282 MET A N 1
ATOM 2190 C CA . MET A 1 282 ? -27.075 -7.783 31.560 1.00 87.69 282 MET A CA 1
ATOM 2191 C C . MET A 1 282 ? -25.598 -8.195 31.559 1.00 87.69 282 MET A C 1
ATOM 2193 O O . MET A 1 282 ? -24.926 -8.043 30.541 1.00 87.69 282 MET A O 1
ATOM 2197 N N . ARG A 1 283 ? -25.095 -8.804 32.644 1.00 82.69 283 ARG A N 1
ATOM 2198 C CA . ARG A 1 283 ? -23.725 -9.343 32.687 1.00 82.69 283 ARG A CA 1
ATOM 2199 C C . ARG A 1 283 ? -23.507 -10.445 31.648 1.00 82.69 283 ARG A C 1
ATOM 2201 O O . ARG A 1 283 ? -22.488 -10.436 30.968 1.00 82.69 283 ARG A O 1
ATOM 2208 N N . GLN A 1 284 ? -24.462 -11.360 31.484 1.00 86.44 284 GLN A N 1
ATOM 2209 C CA . GLN A 1 284 ? -24.383 -12.414 30.466 1.00 86.44 284 GLN A CA 1
ATOM 2210 C C . GLN A 1 284 ? -24.406 -11.854 29.036 1.00 86.44 284 GLN A C 1
ATOM 2212 O O . GLN A 1 284 ? -23.696 -12.366 28.173 1.00 86.44 284 GLN A O 1
ATOM 2217 N N . LEU A 1 285 ? -25.185 -10.798 28.775 1.00 85.94 285 LEU A N 1
ATOM 2218 C CA . LEU A 1 285 ? -25.191 -10.102 27.483 1.00 85.94 285 LEU A CA 1
ATOM 2219 C C . LEU A 1 285 ? -23.842 -9.431 27.200 1.00 85.94 285 LEU A C 1
ATOM 2221 O O . LEU A 1 285 ? -23.363 -9.488 26.071 1.00 85.94 285 LEU A O 1
ATOM 2225 N N . LEU A 1 286 ? -23.223 -8.846 28.228 1.00 81.06 286 LEU A N 1
ATOM 2226 C CA . LEU A 1 286 ? -21.924 -8.176 28.141 1.00 81.06 286 LEU A CA 1
ATOM 2227 C C . LEU A 1 286 ? -20.741 -9.143 28.002 1.00 81.06 286 LEU A C 1
ATOM 2229 O O . LEU A 1 286 ? -19.747 -8.792 27.377 1.00 81.06 286 LEU A O 1
ATOM 2233 N N . GLN A 1 287 ? -20.850 -10.360 28.542 1.00 79.12 287 GLN A N 1
ATOM 2234 C CA . GLN A 1 287 ? -19.834 -11.410 28.396 1.00 79.12 287 GLN A CA 1
ATOM 2235 C C . GLN A 1 287 ? -19.800 -12.040 26.998 1.00 79.12 287 GLN A C 1
ATOM 2237 O O . GLN A 1 287 ? -18.827 -12.702 26.642 1.00 79.12 287 GLN A O 1
ATOM 2242 N N . ARG A 1 288 ? -20.849 -11.862 26.187 1.00 77.75 288 ARG A N 1
ATOM 2243 C CA . ARG A 1 288 ? -20.828 -12.284 24.782 1.00 77.75 288 ARG A CA 1
ATOM 2244 C C . ARG A 1 288 ? -19.975 -11.309 23.971 1.00 77.75 288 ARG A C 1
ATOM 2246 O O . ARG A 1 288 ? -19.900 -10.130 24.303 1.00 77.75 288 ARG A O 1
ATOM 2253 N N . ASN A 1 289 ? -19.370 -11.786 22.880 1.00 69.62 289 ASN A N 1
ATOM 2254 C CA . ASN A 1 289 ? -18.644 -10.940 21.926 1.00 69.62 289 ASN A CA 1
ATOM 2255 C C . ASN A 1 289 ? -19.602 -9.909 21.301 1.00 69.62 289 ASN A C 1
ATOM 2257 O O . ASN A 1 289 ? -20.238 -10.154 20.274 1.00 69.62 289 ASN A O 1
ATOM 2261 N N . LEU A 1 290 ? -19.744 -8.767 21.974 1.00 74.94 290 LEU A N 1
ATOM 2262 C CA . LEU A 1 290 ? -20.532 -7.632 21.527 1.00 74.94 290 LEU A CA 1
ATOM 2263 C C . LEU A 1 290 ? -19.796 -6.907 20.410 1.00 74.94 290 LEU A C 1
ATOM 2265 O O . LEU A 1 290 ? -18.587 -6.697 20.461 1.00 74.94 290 LEU A O 1
ATOM 2269 N N . HIS A 1 291 ? -20.561 -6.468 19.423 1.00 75.62 291 HIS A N 1
ATOM 2270 C CA . HIS A 1 291 ? -20.059 -5.643 18.340 1.00 75.62 291 HIS A CA 1
ATOM 2271 C C . HIS A 1 291 ? -19.541 -4.282 18.875 1.00 75.62 291 HIS A C 1
ATOM 2273 O O . HIS A 1 291 ? -20.169 -3.731 19.783 1.00 75.62 291 HIS A O 1
ATOM 2279 N N . PRO A 1 292 ? -18.476 -3.667 18.316 1.00 68.88 292 PRO A N 1
ATOM 2280 C CA . PRO A 1 292 ? -17.909 -2.408 18.828 1.00 68.88 292 PRO A CA 1
ATOM 2281 C C . PRO A 1 292 ? -18.934 -1.272 18.988 1.00 68.88 292 PRO A C 1
ATOM 2283 O O . PRO A 1 292 ? -18.994 -0.606 20.018 1.00 68.88 292 PRO A O 1
ATOM 2286 N N . THR A 1 293 ? -19.829 -1.087 18.014 1.00 68.62 293 THR A N 1
ATOM 2287 C CA . THR A 1 293 ? -20.922 -0.098 18.115 1.00 68.62 293 THR A CA 1
ATOM 2288 C C . THR A 1 293 ? -21.914 -0.430 19.233 1.00 68.62 293 THR A C 1
ATOM 2290 O O . THR A 1 293 ? -22.360 0.469 19.944 1.00 68.62 293 THR A O 1
ATOM 2293 N N . ALA A 1 294 ? -22.228 -1.716 19.425 1.00 79.06 294 ALA A N 1
ATOM 2294 C CA . ALA A 1 294 ? -23.089 -2.171 20.512 1.00 79.06 294 ALA A CA 1
ATOM 2295 C C . ALA A 1 294 ? -22.424 -1.933 21.871 1.00 79.06 294 ALA A C 1
ATOM 2297 O O . ALA A 1 294 ? -23.102 -1.553 22.822 1.00 79.06 294 ALA A O 1
ATOM 2298 N N . LYS A 1 295 ? -21.096 -2.073 21.958 1.00 77.12 295 LYS A N 1
ATOM 2299 C CA . LYS A 1 295 ? -20.321 -1.720 23.150 1.00 77.12 295 LYS A CA 1
ATOM 2300 C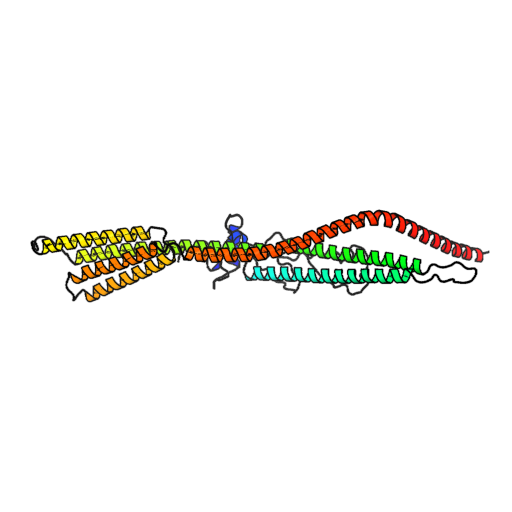 C . LYS A 1 295 ? -20.395 -0.226 23.466 1.00 77.12 295 LYS A C 1
ATOM 2302 O O . LYS A 1 295 ? -20.658 0.122 24.612 1.00 77.12 295 LYS A O 1
ATOM 2307 N N . ILE A 1 296 ? -20.251 0.654 22.470 1.00 78.12 296 ILE A N 1
ATOM 2308 C CA . ILE A 1 296 ? -20.393 2.113 22.659 1.00 78.12 296 ILE A CA 1
ATOM 2309 C C . ILE A 1 296 ? -21.810 2.468 23.129 1.00 78.12 296 ILE A C 1
ATOM 2311 O O . ILE A 1 296 ? -21.972 3.243 24.073 1.00 78.12 296 ILE A O 1
ATOM 2315 N N . ALA A 1 297 ? -22.842 1.894 22.502 1.00 83.12 297 ALA A N 1
ATOM 2316 C CA . ALA A 1 297 ? -24.231 2.092 22.917 1.00 83.12 297 ALA A CA 1
ATOM 2317 C C . ALA A 1 297 ? -24.466 1.596 24.355 1.00 83.12 297 ALA A C 1
ATOM 2319 O O . ALA A 1 297 ? -25.061 2.308 25.162 1.00 83.12 297 ALA A O 1
ATOM 2320 N N . SER A 1 298 ? -23.908 0.432 24.701 1.00 84.81 298 SER A N 1
ATOM 2321 C CA . SER A 1 298 ? -23.953 -0.144 26.050 1.00 84.81 298 SER A CA 1
ATOM 2322 C C . SER A 1 298 ? -23.261 0.748 27.084 1.00 84.81 298 SER A C 1
ATOM 2324 O O . SER A 1 298 ? -23.816 0.996 28.150 1.00 84.81 298 SER A O 1
ATOM 2326 N N . GLN A 1 299 ? -22.082 1.291 26.761 1.00 83.12 299 GLN A N 1
ATOM 2327 C CA . GLN A 1 299 ? -21.369 2.236 27.625 1.00 83.12 299 GLN A CA 1
ATOM 2328 C C . GLN A 1 299 ? -22.159 3.532 27.832 1.00 83.12 299 GLN A C 1
ATOM 2330 O O . GLN A 1 299 ? -22.234 4.025 28.955 1.00 83.12 299 GLN A O 1
ATOM 2335 N N . ARG A 1 300 ? -22.771 4.087 26.777 1.00 85.50 300 ARG A N 1
ATOM 2336 C CA . ARG A 1 300 ? -23.630 5.277 26.903 1.00 85.50 300 ARG A CA 1
ATOM 2337 C C . ARG A 1 300 ? -24.847 5.001 27.778 1.00 85.50 300 ARG A C 1
ATOM 2339 O O . ARG A 1 300 ? -25.145 5.817 28.643 1.00 85.50 300 ARG A O 1
ATOM 2346 N N . ALA A 1 301 ? -25.500 3.856 27.592 1.00 88.88 301 ALA A N 1
ATOM 2347 C CA . ALA A 1 301 ? -26.646 3.454 28.400 1.00 88.88 301 ALA A CA 1
ATOM 2348 C C . ALA A 1 301 ? -26.267 3.293 29.882 1.00 88.88 301 ALA A C 1
ATOM 2350 O O . ALA A 1 301 ? -26.967 3.804 30.750 1.00 88.88 301 ALA A O 1
ATOM 2351 N N . LEU A 1 302 ? -25.120 2.669 30.176 1.00 85.69 302 LEU A N 1
ATOM 2352 C CA . LEU A 1 302 ? -24.611 2.543 31.546 1.00 85.69 302 LEU A CA 1
ATOM 2353 C C . LEU A 1 302 ? -24.279 3.895 32.179 1.00 85.69 302 LEU A C 1
ATOM 2355 O O . LEU A 1 302 ? -24.622 4.109 33.336 1.00 85.69 302 LEU A O 1
ATOM 2359 N N . ARG A 1 303 ? -23.652 4.819 31.440 1.00 84.69 303 ARG A N 1
ATOM 2360 C CA . ARG A 1 303 ? -23.378 6.176 31.944 1.00 84.69 303 ARG A CA 1
ATOM 2361 C C . ARG A 1 303 ? -24.664 6.951 32.217 1.00 84.69 303 ARG A C 1
ATOM 2363 O O . ARG A 1 303 ? -24.765 7.588 33.259 1.00 84.69 303 ARG A O 1
ATOM 2370 N N . ALA A 1 304 ? -25.648 6.861 31.321 1.00 87.94 304 ALA A N 1
ATOM 2371 C CA . ALA A 1 304 ? -26.957 7.482 31.512 1.00 87.94 304 ALA A CA 1
ATOM 2372 C C . ALA A 1 304 ? -27.660 6.922 32.760 1.00 87.94 304 ALA A C 1
ATOM 2374 O O . ALA A 1 304 ? -28.119 7.687 33.606 1.00 87.94 304 ALA A O 1
ATOM 2375 N N . PHE A 1 305 ? -27.641 5.597 32.930 1.00 87.69 305 PHE A N 1
ATOM 2376 C CA . PHE A 1 305 ? -28.153 4.940 34.128 1.00 87.69 305 PHE A CA 1
ATOM 2377 C C . PHE A 1 305 ? -27.420 5.406 35.396 1.00 87.69 305 PHE A C 1
ATOM 2379 O O . PHE A 1 305 ? -28.059 5.782 36.373 1.00 87.69 305 PHE A O 1
ATOM 2386 N N . GLN A 1 306 ? -26.082 5.442 35.383 1.00 84.25 306 GLN A N 1
ATOM 2387 C CA . GLN A 1 306 ? -25.285 5.922 36.517 1.00 84.25 306 GLN A CA 1
ATOM 2388 C C . GLN A 1 306 ? -25.641 7.365 36.889 1.00 84.25 306 GLN A C 1
ATOM 2390 O O . GLN A 1 306 ? -25.851 7.640 38.068 1.00 84.25 306 GLN A O 1
ATOM 2395 N N . SER A 1 307 ? -25.771 8.262 35.905 1.00 87.25 307 SER A N 1
ATOM 2396 C CA . SER A 1 307 ? -26.183 9.647 36.161 1.00 87.25 307 SER A CA 1
ATOM 2397 C C . SER A 1 307 ? -27.602 9.748 36.724 1.00 87.25 307 SER A C 1
ATOM 2399 O O . SER A 1 307 ? -27.834 10.529 37.642 1.00 87.25 307 SER A O 1
ATOM 2401 N N . ALA A 1 308 ? -28.535 8.923 36.236 1.00 85.69 308 ALA A N 1
ATOM 2402 C CA . ALA A 1 308 ? -29.910 8.897 36.724 1.00 85.69 308 ALA A CA 1
ATOM 2403 C C . ALA A 1 308 ? -29.970 8.435 38.189 1.00 85.69 308 ALA A C 1
ATOM 2405 O O . ALA A 1 308 ? -30.585 9.090 39.031 1.00 85.69 308 ALA A O 1
ATOM 2406 N N . VAL A 1 309 ? -29.260 7.354 38.527 1.00 81.69 309 VAL A N 1
ATOM 2407 C CA . VAL A 1 309 ? -29.196 6.836 39.902 1.00 81.69 309 VAL A CA 1
ATOM 2408 C C . VAL A 1 309 ? -28.508 7.823 40.849 1.00 81.69 309 VAL A C 1
ATOM 2410 O O . VAL A 1 309 ? -28.986 8.023 41.964 1.00 81.69 309 VAL A O 1
ATOM 2413 N N . GLN A 1 310 ? -27.423 8.475 40.417 1.00 82.38 310 GLN A N 1
ATOM 2414 C CA . GLN A 1 310 ? -26.741 9.495 41.220 1.00 82.38 310 GLN A CA 1
ATOM 2415 C C . GLN A 1 310 ? -27.640 10.706 41.493 1.00 82.38 310 GLN A C 1
ATOM 2417 O O . GLN A 1 310 ? -27.774 11.094 42.651 1.00 82.38 310 GLN A O 1
ATOM 2422 N N . GLY A 1 311 ? -28.332 11.235 40.478 1.00 81.75 311 GLY A N 1
ATOM 2423 C CA . GLY A 1 311 ? -29.272 12.347 40.664 1.00 81.75 311 GLY A CA 1
ATOM 2424 C C . GLY A 1 311 ? -30.433 11.998 41.603 1.00 81.75 311 GLY A C 1
ATOM 2425 O O . GLY A 1 311 ? -30.883 12.825 42.391 1.00 81.75 311 GLY A O 1
ATOM 2426 N N . THR A 1 312 ? -30.869 10.736 41.609 1.00 76.25 312 THR A N 1
ATOM 2427 C CA . THR A 1 312 ? -31.926 10.272 42.526 1.00 76.25 312 THR A CA 1
ATOM 2428 C C . THR A 1 312 ? -31.459 10.245 43.980 1.00 76.25 312 THR A C 1
ATOM 2430 O O . THR A 1 312 ? -32.267 10.424 44.885 1.00 76.25 312 THR A O 1
ATOM 2433 N N . ARG A 1 313 ? -30.159 10.051 44.233 1.00 69.50 313 ARG A N 1
ATOM 2434 C CA . ARG A 1 313 ? -29.589 10.069 45.589 1.00 69.50 313 ARG A CA 1
ATOM 2435 C C . ARG A 1 313 ? -29.608 11.469 46.203 1.00 69.50 313 ARG A C 1
ATOM 2437 O O . ARG A 1 313 ? -29.784 11.586 47.411 1.00 69.50 313 ARG A O 1
ATOM 2444 N N . GLU A 1 314 ? -29.448 12.501 45.381 1.00 70.19 314 GLU A N 1
ATOM 2445 C CA . GLU A 1 314 ? -29.501 13.903 45.813 1.00 70.19 314 GLU A CA 1
ATOM 2446 C C . GLU A 1 314 ? -30.941 14.344 46.106 1.00 70.19 314 GLU A C 1
ATOM 2448 O O . GLU A 1 314 ? -31.195 15.013 47.101 1.00 70.19 314 GLU A O 1
ATOM 2453 N N . VAL A 1 315 ? -31.901 13.898 45.290 1.00 64.88 315 VAL A N 1
ATOM 2454 C CA . VAL A 1 315 ? -33.328 14.239 45.438 1.00 64.88 315 VAL A CA 1
ATOM 2455 C C . VAL A 1 315 ? -34.040 13.357 46.482 1.00 64.88 315 VAL A C 1
ATOM 2457 O O . VAL A 1 315 ? -34.995 13.776 47.137 1.00 64.88 315 VAL A O 1
ATOM 2460 N N . GLY A 1 316 ? -33.569 12.124 46.678 1.00 57.19 316 GLY A N 1
ATOM 2461 C CA . GLY A 1 316 ? -34.182 11.108 47.539 1.00 57.19 316 GLY A CA 1
ATOM 2462 C C . GLY A 1 316 ? -34.093 11.369 49.045 1.00 57.19 316 GLY A C 1
ATOM 2463 O O . GLY A 1 316 ? -34.670 10.602 49.810 1.00 57.19 316 GLY A O 1
ATOM 2464 N N . GLN A 1 317 ? -33.415 12.432 49.491 1.00 61.97 317 GLN A N 1
ATOM 2465 C CA . GLN A 1 317 ? -33.497 12.866 50.891 1.00 61.97 317 GLN A CA 1
ATOM 2466 C C . GLN A 1 317 ? -34.862 13.485 51.251 1.00 61.97 317 GLN A C 1
ATOM 2468 O O . GLN A 1 317 ? -35.203 13.495 52.431 1.00 61.97 317 GLN A O 1
ATOM 2473 N N . GLU A 1 318 ? -35.666 13.934 50.273 1.00 54.38 318 GLU A N 1
ATOM 2474 C CA . GLU A 1 318 ? -36.968 14.586 50.528 1.00 54.38 318 GLU A CA 1
ATOM 2475 C C . GLU A 1 318 ? -38.206 13.785 50.073 1.00 54.38 318 GLU A C 1
ATOM 2477 O O . GLU A 1 318 ? -39.301 13.998 50.595 1.00 54.38 318 GLU A O 1
ATOM 2482 N N . LEU A 1 319 ? -38.071 12.837 49.138 1.00 50.81 319 LEU A N 1
ATOM 2483 C CA . LEU A 1 319 ? -39.189 12.035 48.614 1.00 50.81 319 LEU A CA 1
ATOM 2484 C C . LEU A 1 319 ? -39.174 10.615 49.207 1.00 50.81 319 LEU A C 1
ATOM 2486 O O . LEU A 1 319 ? -38.185 9.897 49.103 1.00 50.81 319 LEU A O 1
ATOM 2490 N N . GLY A 1 320 ? -40.282 10.209 49.836 1.00 58.50 320 GLY A N 1
ATOM 2491 C CA . GLY A 1 320 ? -40.395 8.984 50.642 1.00 58.50 320 GLY A CA 1
ATOM 2492 C C . GLY A 1 320 ? -39.965 7.657 49.981 1.00 58.50 320 GLY A C 1
ATOM 2493 O O . GLY A 1 320 ? -39.979 7.486 48.763 1.00 58.50 320 GLY A O 1
ATOM 2494 N N . ASN A 1 321 ? -39.647 6.680 50.841 1.00 62.81 321 ASN A N 1
ATOM 2495 C CA . ASN A 1 321 ? -38.926 5.424 50.562 1.00 62.81 321 ASN A CA 1
ATOM 2496 C C . ASN A 1 321 ? -39.414 4.542 49.391 1.00 62.81 321 ASN A C 1
ATOM 2498 O O . ASN A 1 321 ? -38.620 3.770 48.857 1.00 62.81 321 ASN A O 1
ATOM 2502 N N . ILE A 1 322 ? -40.689 4.593 48.996 1.00 65.19 322 ILE A N 1
ATOM 2503 C CA . ILE A 1 322 ? -41.257 3.654 48.004 1.00 65.19 322 ILE A CA 1
ATOM 2504 C C . ILE A 1 322 ? -40.996 4.124 46.562 1.00 65.19 322 ILE A C 1
ATOM 2506 O O . ILE A 1 322 ? -40.732 3.308 45.677 1.00 65.19 322 ILE A O 1
ATOM 2510 N N . SER A 1 323 ? -40.988 5.438 46.331 1.00 74.69 323 SER A N 1
ATOM 2511 C CA . SER A 1 323 ? -40.852 6.035 44.996 1.00 74.69 323 SER A CA 1
ATOM 2512 C C . SER A 1 323 ? -39.470 5.784 44.378 1.00 74.69 323 SER A C 1
ATOM 2514 O O . SER A 1 323 ? -39.353 5.550 43.177 1.00 74.69 323 SER A O 1
ATOM 2516 N N . GLY A 1 324 ? -38.415 5.770 45.202 1.00 75.75 324 GLY A N 1
ATOM 2517 C CA . GLY A 1 324 ? -37.036 5.568 44.739 1.00 75.75 324 GLY A CA 1
ATOM 2518 C C . GLY A 1 324 ? -36.767 4.156 44.206 1.00 75.75 324 GLY A C 1
ATOM 2519 O O . GLY A 1 324 ? -36.042 3.988 43.228 1.00 75.75 324 GLY A O 1
ATOM 2520 N N . MET A 1 325 ? -37.390 3.135 44.802 1.00 73.56 325 MET A N 1
ATOM 2521 C CA . MET A 1 325 ? -37.247 1.742 44.359 1.00 73.56 325 MET A CA 1
ATOM 2522 C C . MET A 1 325 ? -37.927 1.491 43.012 1.00 73.56 325 MET A C 1
ATOM 2524 O O . MET A 1 325 ? -37.355 0.817 42.156 1.00 73.56 325 MET A O 1
ATOM 2528 N N . GLN A 1 326 ? -39.120 2.058 42.805 1.00 82.62 326 GLN A N 1
ATOM 2529 C CA . GLN A 1 326 ? -39.820 1.968 41.522 1.00 82.62 326 GLN A CA 1
ATOM 2530 C C . GLN A 1 326 ? -39.038 2.668 40.408 1.00 82.62 326 GLN A C 1
ATOM 2532 O O . GLN A 1 326 ? -38.869 2.087 39.338 1.00 82.62 326 GLN A O 1
ATOM 2537 N N . PHE A 1 327 ? -38.483 3.853 40.683 1.00 85.25 327 PHE A N 1
ATOM 2538 C CA . PHE A 1 327 ? -37.604 4.552 39.744 1.00 85.25 327 PHE A CA 1
ATOM 2539 C C . PHE A 1 327 ? -36.377 3.706 39.370 1.00 85.25 327 PHE A C 1
ATOM 2541 O O . PHE A 1 327 ? -36.046 3.556 38.195 1.00 85.25 327 PHE A O 1
ATOM 2548 N N . LEU A 1 328 ? -35.723 3.095 40.364 1.00 83.94 328 LEU A N 1
ATOM 2549 C CA . LEU A 1 328 ? -34.554 2.249 40.130 1.00 83.94 328 LEU A CA 1
ATOM 2550 C C . LEU A 1 328 ? -34.900 1.003 39.297 1.00 83.94 328 LEU A C 1
ATOM 2552 O O . LEU A 1 328 ? -34.120 0.598 38.432 1.00 83.94 328 LEU A O 1
ATOM 2556 N N . ALA A 1 329 ? -36.064 0.397 39.545 1.00 86.31 329 ALA A N 1
ATOM 2557 C CA . ALA A 1 329 ? -36.566 -0.728 38.764 1.00 86.31 329 ALA A CA 1
ATOM 2558 C C . ALA A 1 329 ? -36.857 -0.327 37.309 1.00 86.31 329 ALA A C 1
ATOM 2560 O O . ALA A 1 329 ? -36.446 -1.037 36.389 1.00 86.31 329 ALA A O 1
ATOM 2561 N N . GLU A 1 330 ? -37.495 0.828 37.092 1.00 90.62 330 GLU A N 1
ATOM 2562 C CA . GLU A 1 330 ? -37.773 1.361 35.756 1.00 90.62 330 GLU A CA 1
ATOM 2563 C C . GLU A 1 330 ? -36.479 1.637 34.980 1.00 90.62 330 GLU A C 1
ATOM 2565 O O . GLU A 1 330 ? -36.319 1.157 33.853 1.00 90.62 330 GLU A O 1
ATOM 2570 N N . GLU A 1 331 ? -35.516 2.335 35.589 1.00 91.31 331 GLU A N 1
ATOM 2571 C CA . GLU A 1 331 ? -34.253 2.639 34.915 1.00 91.31 331 GLU A CA 1
ATOM 2572 C C . GLU A 1 331 ? -33.393 1.396 34.674 1.00 91.31 331 GLU A C 1
ATOM 2574 O O . GLU A 1 331 ? -32.734 1.280 33.637 1.00 91.31 331 GLU A O 1
ATOM 2579 N N . THR A 1 332 ? -33.452 0.404 35.566 1.00 88.94 332 THR A N 1
ATOM 2580 C CA . THR A 1 332 ? -32.780 -0.880 35.319 1.00 88.94 332 THR A CA 1
ATOM 2581 C C . THR A 1 332 ? -33.425 -1.617 34.143 1.00 88.94 332 THR A C 1
ATOM 2583 O O . THR A 1 332 ? -32.718 -2.172 33.297 1.00 88.94 332 THR A O 1
ATOM 2586 N N . GLY A 1 333 ? -34.755 -1.560 34.025 1.00 91.00 333 GLY A N 1
ATOM 2587 C CA . GLY A 1 333 ? -35.494 -2.085 32.879 1.00 91.00 333 GLY A CA 1
ATOM 2588 C C . GLY A 1 333 ? -35.116 -1.396 31.561 1.00 91.00 333 GLY A C 1
ATOM 2589 O O . GLY A 1 333 ? -34.865 -2.076 30.560 1.00 91.00 333 GLY A O 1
ATOM 2590 N N . ARG A 1 334 ? -34.993 -0.060 31.557 1.00 92.50 334 ARG A N 1
ATOM 2591 C CA . ARG A 1 334 ? -34.537 0.727 30.392 1.00 92.50 334 ARG A CA 1
ATOM 2592 C C . ARG A 1 334 ? -33.115 0.374 29.971 1.00 92.50 334 ARG A C 1
ATOM 2594 O O . ARG A 1 334 ? -32.855 0.163 28.778 1.00 92.50 334 ARG A O 1
ATOM 2601 N N . LEU A 1 335 ? -32.205 0.258 30.937 1.00 90.62 335 LEU A N 1
ATOM 2602 C CA . LEU A 1 335 ? -30.829 -0.162 30.689 1.00 90.62 335 LEU A CA 1
ATOM 2603 C C . LEU A 1 335 ? -30.797 -1.556 30.048 1.00 90.62 335 LEU A C 1
ATOM 2605 O O . LEU A 1 335 ? -30.195 -1.738 28.986 1.00 90.62 335 LEU A O 1
ATOM 2609 N N . LYS A 1 336 ? -31.507 -2.522 30.639 1.00 92.00 336 LYS A N 1
ATOM 2610 C CA . LYS A 1 336 ? -31.606 -3.894 30.129 1.00 92.00 336 LYS A CA 1
ATOM 2611 C C . LYS A 1 336 ? -32.150 -3.941 28.700 1.00 92.00 336 LYS A C 1
ATOM 2613 O O . LYS A 1 336 ? -31.575 -4.627 27.853 1.00 92.00 336 LYS A O 1
ATOM 2618 N N . ALA A 1 337 ? -33.227 -3.210 28.410 1.00 92.06 337 ALA A N 1
ATOM 2619 C CA . ALA A 1 337 ? -33.818 -3.153 27.074 1.00 92.06 337 ALA A CA 1
ATOM 2620 C C . ALA A 1 337 ? -32.823 -2.617 26.031 1.00 92.06 337 ALA A C 1
ATOM 2622 O O . ALA A 1 337 ? -32.668 -3.204 24.957 1.00 92.06 337 ALA A O 1
ATOM 2623 N N . THR A 1 338 ? -32.082 -1.561 26.378 1.00 90.12 338 THR A N 1
ATOM 2624 C CA . THR A 1 338 ? -31.063 -0.960 25.504 1.00 90.12 338 THR A CA 1
ATOM 2625 C C . THR A 1 338 ? -29.893 -1.912 25.252 1.00 90.12 338 THR A C 1
ATOM 2627 O O . THR A 1 338 ? -29.442 -2.055 24.111 1.00 90.12 338 THR A O 1
ATOM 2630 N N . LEU A 1 339 ? -29.426 -2.618 26.289 1.00 86.69 339 LEU A N 1
ATOM 2631 C CA . LEU A 1 339 ? -28.378 -3.634 26.161 1.00 86.69 339 LEU A CA 1
ATOM 2632 C C . LEU A 1 339 ? -28.829 -4.805 25.282 1.00 86.69 339 LEU A C 1
ATOM 2634 O O . LEU A 1 339 ? -28.074 -5.254 24.422 1.00 86.69 339 LEU A O 1
ATOM 2638 N N . LYS A 1 340 ? -30.076 -5.264 25.432 1.00 89.94 340 LYS A N 1
ATOM 2639 C CA . LYS A 1 340 ? -30.643 -6.341 24.611 1.00 89.94 340 LYS A CA 1
ATOM 2640 C C . LYS A 1 340 ? -30.770 -5.936 23.138 1.00 89.94 340 LYS A C 1
ATOM 2642 O O . LYS A 1 340 ? -30.362 -6.704 22.269 1.00 89.94 340 LYS A O 1
ATOM 2647 N N . ALA A 1 341 ? -31.252 -4.725 22.851 1.00 88.50 341 ALA A N 1
ATOM 2648 C CA . ALA A 1 341 ? -31.342 -4.194 21.487 1.00 88.50 341 ALA A CA 1
ATOM 2649 C C . ALA A 1 341 ? -29.957 -4.016 20.836 1.00 88.50 341 ALA A C 1
ATOM 2651 O O . ALA A 1 341 ? -29.751 -4.350 19.665 1.00 88.50 341 ALA A O 1
ATOM 2652 N N . SER A 1 342 ? -28.977 -3.553 21.617 1.00 85.12 342 SER A N 1
ATOM 2653 C CA . SER A 1 342 ? -27.583 -3.423 21.177 1.00 85.12 342 SER A CA 1
ATOM 2654 C C . SER A 1 342 ? -26.950 -4.791 20.898 1.00 85.12 342 SER A C 1
ATOM 2656 O O . SER A 1 342 ? -26.239 -4.962 19.912 1.00 85.12 342 SER A O 1
ATOM 2658 N N . ALA A 1 343 ? -27.243 -5.800 21.721 1.00 83.06 343 ALA A N 1
ATOM 2659 C CA . ALA A 1 343 ? -26.752 -7.161 21.514 1.00 83.06 343 ALA A CA 1
ATOM 2660 C C . ALA A 1 343 ? -27.365 -7.837 20.271 1.00 83.06 343 ALA A C 1
ATOM 2662 O O . ALA A 1 343 ? -26.716 -8.674 19.649 1.00 83.06 343 ALA A O 1
ATOM 2663 N N . GLN A 1 344 ? -28.595 -7.471 19.895 1.00 81.50 344 GLN A N 1
ATOM 2664 C CA . GLN A 1 344 ? -29.296 -8.013 18.724 1.00 81.50 344 GLN A CA 1
ATOM 2665 C C . GLN A 1 344 ? -28.855 -7.391 17.388 1.00 81.50 344 GLN A C 1
ATOM 2667 O O . GLN A 1 344 ? -28.997 -8.023 16.346 1.00 81.50 344 GLN A O 1
ATOM 2672 N N . THR A 1 345 ? -28.271 -6.191 17.382 1.00 67.25 345 THR A N 1
ATOM 2673 C CA . THR A 1 345 ? -27.880 -5.449 16.162 1.00 67.25 345 THR A CA 1
ATOM 2674 C C . THR A 1 345 ? -26.543 -5.912 15.545 1.00 67.25 345 THR A C 1
ATOM 2676 O O . THR A 1 345 ? -25.848 -5.152 14.872 1.00 67.25 345 THR A O 1
ATOM 2679 N N . GLN A 1 346 ? -26.195 -7.190 15.730 1.00 55.28 346 GLN A N 1
ATOM 2680 C CA . GLN A 1 346 ? -24.890 -7.823 15.480 1.00 55.28 346 GLN A CA 1
ATOM 2681 C C . GLN A 1 346 ? -24.295 -7.729 14.052 1.00 55.28 346 GLN A C 1
ATOM 2683 O O . GLN A 1 346 ? -23.177 -8.194 13.857 1.00 55.28 346 GLN A O 1
ATOM 2688 N N .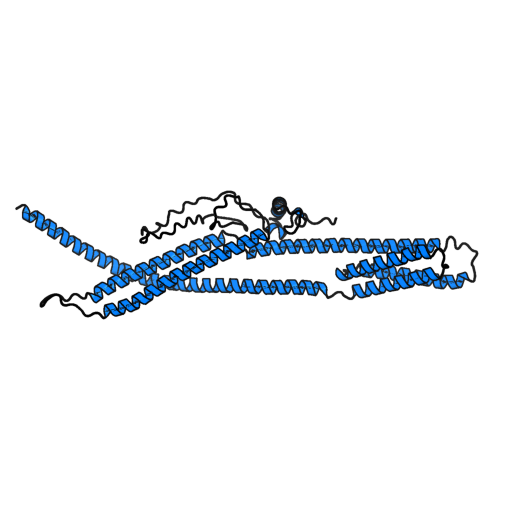 THR A 1 347 ? -24.953 -7.144 13.046 1.00 53.59 347 THR A N 1
ATOM 2689 C CA . THR A 1 347 ? -24.621 -7.418 11.629 1.00 53.59 347 THR A CA 1
ATOM 2690 C C . THR A 1 347 ? -24.167 -6.235 10.761 1.00 53.59 347 THR A C 1
ATOM 2692 O O . THR A 1 347 ? -23.841 -6.451 9.601 1.00 53.59 347 THR A O 1
ATOM 2695 N N . SER A 1 348 ? -24.098 -4.989 11.247 1.00 55.03 348 SER A N 1
ATOM 2696 C CA . SER A 1 348 ? -24.025 -3.835 10.318 1.00 55.03 348 SER A CA 1
ATOM 2697 C C . SER A 1 348 ? -22.616 -3.287 9.995 1.00 55.03 348 SER A C 1
ATOM 2699 O O . SER A 1 348 ? -22.313 -3.004 8.832 1.00 55.03 348 SER A O 1
ATOM 2701 N N . TYR A 1 349 ? -21.706 -3.142 10.970 1.00 51.75 349 TYR A N 1
ATOM 2702 C CA . TYR A 1 349 ? -20.425 -2.450 10.713 1.00 51.75 349 TYR A CA 1
ATOM 2703 C C . TYR A 1 349 ? -19.296 -3.380 10.272 1.00 51.75 349 TYR A C 1
ATOM 2705 O O . TYR A 1 349 ? -18.515 -2.986 9.415 1.00 51.75 349 TYR A O 1
ATOM 2713 N N . ALA A 1 350 ? -19.234 -4.617 10.778 1.00 49.72 350 ALA A N 1
ATOM 2714 C CA . ALA A 1 350 ? -18.343 -5.638 10.221 1.00 49.72 350 ALA A CA 1
ATOM 2715 C C . ALA A 1 350 ? -18.611 -5.821 8.721 1.00 49.72 350 ALA A C 1
ATOM 2717 O O . ALA A 1 350 ? -17.675 -5.788 7.939 1.00 49.72 350 ALA A O 1
ATOM 2718 N N . VAL A 1 351 ? -19.886 -5.832 8.313 1.00 54.16 351 VAL A N 1
ATOM 2719 C CA . VAL A 1 351 ? -20.298 -5.820 6.900 1.00 54.16 351 VAL A CA 1
ATOM 2720 C C . VAL A 1 351 ? -19.891 -4.524 6.193 1.00 54.16 351 VAL A C 1
ATOM 2722 O O . VAL A 1 351 ? -19.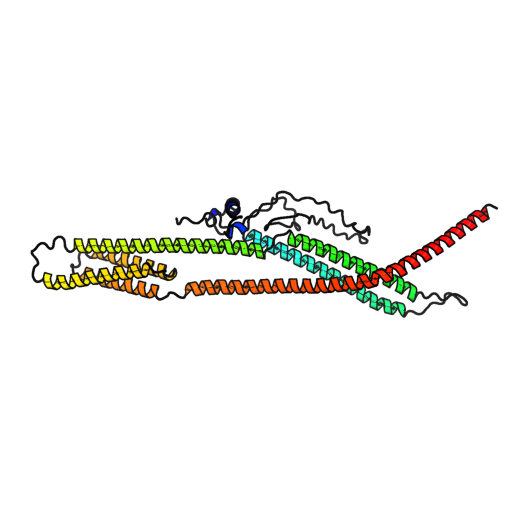589 -4.536 5.007 1.00 54.16 351 VAL A O 1
ATOM 2725 N N . THR A 1 352 ? -19.851 -3.386 6.887 1.00 54.47 352 THR A N 1
ATOM 2726 C CA . THR A 1 352 ? -19.404 -2.113 6.297 1.00 54.47 352 THR A CA 1
ATOM 2727 C C . THR A 1 352 ? -17.888 -2.082 6.081 1.00 54.47 352 THR A C 1
ATOM 2729 O O . THR A 1 352 ? -17.439 -1.657 5.017 1.00 54.47 352 THR A O 1
ATOM 2732 N N . VAL A 1 353 ? -17.096 -2.552 7.048 1.00 62.31 353 VAL A N 1
ATOM 2733 C CA . VAL A 1 353 ? -15.639 -2.706 6.916 1.00 62.31 353 VAL A CA 1
ATOM 2734 C C . VAL A 1 353 ? -15.325 -3.777 5.880 1.00 62.31 353 VAL A C 1
ATOM 2736 O O . VAL A 1 353 ? -14.553 -3.511 4.973 1.00 62.31 353 VAL A O 1
ATOM 2739 N N . GLU A 1 354 ? -16.001 -4.924 5.923 1.00 58.78 354 GLU A N 1
ATOM 2740 C CA . GLU A 1 354 ? -15.915 -5.973 4.907 1.00 58.78 354 GLU A CA 1
ATOM 2741 C C . GLU A 1 354 ? -16.246 -5.422 3.518 1.00 58.78 354 GLU A C 1
ATOM 2743 O O . GLU A 1 354 ? -15.479 -5.638 2.589 1.00 58.78 354 GLU A O 1
ATOM 2748 N N . ARG A 1 355 ? -17.314 -4.627 3.362 1.00 55.53 355 ARG A N 1
ATOM 2749 C CA . ARG A 1 355 ? -17.644 -3.963 2.089 1.00 55.53 355 ARG A CA 1
ATOM 2750 C C . ARG A 1 355 ? -16.564 -2.983 1.643 1.00 55.53 355 ARG A C 1
ATOM 2752 O O . ARG A 1 355 ? -16.271 -2.937 0.452 1.00 55.53 355 ARG A O 1
ATOM 2759 N N . ARG A 1 356 ? -15.973 -2.201 2.554 1.00 63.19 356 ARG A N 1
ATO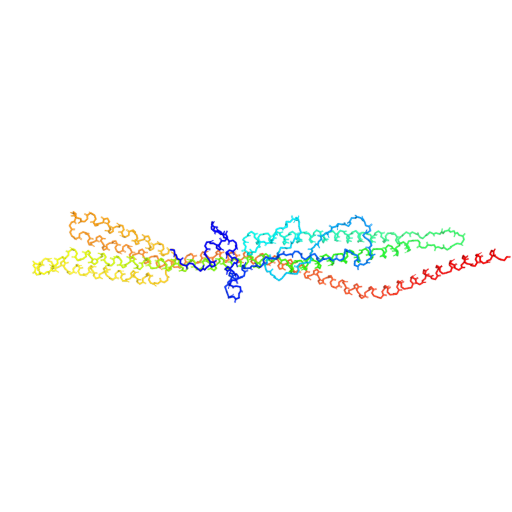M 2760 C CA . ARG A 1 356 ? -14.879 -1.270 2.220 1.00 63.19 356 ARG A CA 1
ATOM 2761 C C . ARG A 1 356 ? -13.615 -2.019 1.815 1.00 63.19 356 ARG A C 1
ATOM 2763 O O . ARG A 1 356 ? -13.029 -1.686 0.789 1.00 63.19 356 ARG A O 1
ATOM 2770 N N . THR A 1 357 ? -13.244 -3.057 2.553 1.00 63.78 357 THR A N 1
ATOM 2771 C CA . THR A 1 357 ? -12.104 -3.918 2.233 1.00 63.78 357 THR A CA 1
ATOM 2772 C C . THR A 1 357 ? -12.343 -4.664 0.924 1.00 63.78 357 THR A C 1
ATOM 2774 O O . THR A 1 357 ? -11.473 -4.665 0.063 1.00 63.78 357 THR A O 1
ATOM 2777 N N . ALA A 1 358 ? -13.540 -5.208 0.698 1.00 61.41 358 ALA A N 1
ATOM 2778 C CA . ALA A 1 358 ? -13.914 -5.843 -0.561 1.00 61.41 358 ALA A CA 1
ATOM 2779 C C . ALA A 1 358 ? -13.864 -4.850 -1.733 1.00 61.41 358 ALA A C 1
ATOM 2781 O O . ALA A 1 358 ? -13.320 -5.175 -2.786 1.00 61.41 358 ALA A O 1
ATOM 2782 N N . ALA A 1 359 ? -14.361 -3.620 -1.561 1.00 61.41 359 ALA A N 1
ATOM 2783 C CA . ALA A 1 359 ? -14.277 -2.576 -2.581 1.00 61.41 359 ALA A CA 1
ATOM 2784 C C . ALA A 1 359 ? -12.823 -2.177 -2.888 1.00 61.41 359 ALA A C 1
ATOM 2786 O O . ALA A 1 359 ? -12.461 -2.029 -4.058 1.00 61.41 359 ALA A O 1
ATOM 2787 N N . PHE A 1 360 ? -11.979 -2.060 -1.860 1.00 72.19 360 PHE A N 1
ATOM 2788 C CA . PHE A 1 360 ? -10.547 -1.814 -2.014 1.00 72.19 360 PHE A CA 1
ATOM 2789 C C . PHE A 1 360 ? -9.857 -2.963 -2.758 1.00 72.19 360 PHE A C 1
ATOM 2791 O O . PHE A 1 360 ? -9.187 -2.717 -3.758 1.00 72.19 360 PHE A O 1
ATOM 2798 N N . VAL A 1 361 ? -10.102 -4.218 -2.365 1.00 66.75 361 VAL A N 1
ATOM 2799 C CA . VAL A 1 361 ? -9.575 -5.415 -3.043 1.00 66.75 361 VAL A CA 1
ATOM 2800 C C . VAL A 1 361 ? -10.023 -5.459 -4.504 1.00 66.75 361 VAL A C 1
ATOM 2802 O O . VAL A 1 361 ? -9.212 -5.747 -5.381 1.00 66.75 361 VAL A O 1
ATOM 2805 N N . VAL A 1 362 ? -11.279 -5.119 -4.810 1.00 68.75 362 VAL A N 1
ATOM 2806 C CA . VAL A 1 362 ? -11.771 -5.016 -6.196 1.00 68.75 362 VAL A CA 1
ATOM 2807 C C . VAL A 1 362 ? -11.026 -3.926 -6.973 1.00 68.75 362 VAL A C 1
ATOM 2809 O O . VAL A 1 362 ? -10.657 -4.153 -8.127 1.00 68.75 362 VAL A O 1
ATOM 2812 N N . SER A 1 363 ? -10.782 -2.760 -6.367 1.00 67.31 363 SER A N 1
ATOM 2813 C CA . SER A 1 363 ? -9.996 -1.680 -6.980 1.00 67.31 363 SER A CA 1
ATOM 2814 C C . SER A 1 363 ? -8.558 -2.123 -7.261 1.00 67.31 363 SER A C 1
ATOM 2816 O O . SER A 1 363 ? -8.064 -1.996 -8.381 1.00 67.31 363 SER A O 1
ATOM 2818 N N . MET A 1 364 ? -7.916 -2.756 -6.283 1.00 69.75 364 MET A N 1
ATOM 2819 C CA . MET A 1 364 ? -6.553 -3.258 -6.406 1.00 69.75 364 MET A CA 1
ATOM 2820 C C . MET A 1 364 ? -6.449 -4.367 -7.460 1.00 69.75 364 MET A C 1
ATOM 2822 O O . MET A 1 364 ? -5.520 -4.384 -8.262 1.00 69.75 364 MET A O 1
ATOM 2826 N N . ASN A 1 365 ? -7.453 -5.242 -7.551 1.00 68.00 365 ASN A N 1
ATOM 2827 C CA . ASN A 1 365 ? -7.536 -6.269 -8.588 1.00 68.00 365 ASN A CA 1
ATOM 2828 C C . ASN A 1 365 ? -7.666 -5.644 -9.993 1.00 68.00 365 ASN A C 1
ATOM 2830 O O . ASN A 1 365 ? -7.079 -6.149 -10.948 1.00 68.00 365 ASN A O 1
ATOM 2834 N N . LYS A 1 366 ? -8.353 -4.500 -10.147 1.00 69.94 366 LYS A N 1
ATOM 2835 C CA . LYS A 1 366 ? -8.356 -3.751 -11.422 1.00 69.94 366 LYS A CA 1
ATOM 2836 C C . LYS A 1 366 ? -6.962 -3.231 -11.779 1.00 69.94 366 LYS A C 1
ATOM 2838 O O . LYS A 1 366 ? -6.562 -3.374 -12.933 1.00 69.94 366 LYS A O 1
ATOM 2843 N N . VAL A 1 367 ? -6.222 -2.687 -10.812 1.00 71.25 367 VAL A N 1
ATOM 2844 C CA . VAL A 1 367 ? -4.836 -2.227 -11.016 1.00 71.25 367 VAL A CA 1
ATOM 2845 C C . VAL A 1 367 ? -3.923 -3.398 -11.391 1.00 71.25 367 VAL A C 1
ATOM 2847 O O . VAL A 1 367 ? -3.206 -3.324 -12.386 1.00 71.25 367 VAL A O 1
ATOM 2850 N N . LEU A 1 368 ? -4.016 -4.523 -10.677 1.00 66.12 368 LEU A N 1
ATOM 2851 C CA . LEU A 1 368 ? -3.260 -5.739 -10.987 1.00 66.12 368 LEU A CA 1
ATOM 2852 C C . LEU A 1 368 ? -3.597 -6.288 -12.378 1.00 66.12 368 LEU A C 1
ATOM 2854 O O . LEU A 1 368 ? -2.696 -6.686 -13.112 1.00 66.12 368 LEU A O 1
ATOM 2858 N N . ARG A 1 369 ? -4.870 -6.272 -12.792 1.00 68.25 369 ARG A N 1
ATOM 2859 C CA . ARG A 1 369 ? -5.275 -6.647 -14.158 1.00 68.25 369 ARG A CA 1
ATOM 2860 C C . ARG A 1 369 ? -4.716 -5.694 -15.207 1.00 68.25 369 ARG A C 1
ATOM 2862 O O . ARG A 1 369 ? -4.320 -6.160 -16.272 1.00 68.25 369 ARG A O 1
ATOM 2869 N N . ALA A 1 370 ? -4.682 -4.393 -14.923 1.00 67.19 370 ALA A N 1
ATOM 2870 C CA . ALA A 1 370 ? -4.061 -3.415 -15.809 1.00 67.19 370 ALA A CA 1
ATOM 2871 C C . ALA A 1 370 ? -2.564 -3.717 -15.970 1.00 67.19 370 ALA A C 1
ATOM 2873 O O . ALA A 1 370 ? -2.138 -3.932 -17.100 1.00 67.19 370 ALA A O 1
ATOM 2874 N N . LYS A 1 371 ? -1.819 -3.888 -14.865 1.00 65.81 371 LYS A N 1
ATOM 2875 C CA . LYS A 1 371 ? -0.398 -4.289 -14.895 1.00 65.81 371 LYS A CA 1
ATOM 2876 C C . LYS A 1 371 ? -0.174 -5.629 -15.605 1.00 65.81 371 LYS A C 1
ATOM 2878 O O . LYS A 1 371 ? 0.741 -5.772 -16.408 1.00 65.81 371 LYS A O 1
ATOM 2883 N N . THR A 1 372 ? -1.048 -6.611 -15.379 1.00 65.38 372 THR A N 1
ATOM 2884 C CA . THR A 1 372 ? -0.969 -7.924 -16.041 1.00 65.38 372 THR A CA 1
ATOM 2885 C C . THR A 1 372 ? -1.207 -7.809 -17.547 1.00 65.38 372 THR A C 1
ATOM 2887 O O . THR A 1 372 ? -0.560 -8.510 -18.321 1.00 65.38 372 THR A O 1
ATOM 2890 N N . ARG A 1 373 ? -2.098 -6.913 -17.998 1.00 66.56 373 ARG A N 1
ATOM 2891 C CA . ARG A 1 373 ? -2.268 -6.615 -19.428 1.00 66.56 373 ARG A CA 1
ATOM 2892 C C . ARG A 1 373 ? -1.017 -5.980 -20.015 1.00 66.56 373 ARG A C 1
ATOM 2894 O O . ARG A 1 373 ? -0.620 -6.398 -21.097 1.00 66.56 373 ARG A O 1
ATOM 2901 N N . THR A 1 374 ? -0.379 -5.040 -19.320 1.00 61.34 374 THR A N 1
ATOM 2902 C CA . THR A 1 374 ? 0.890 -4.453 -19.775 1.00 61.34 374 THR A CA 1
ATOM 2903 C C . THR A 1 374 ? 1.974 -5.521 -19.885 1.00 61.34 374 THR A C 1
ATOM 2905 O O . THR A 1 374 ? 2.581 -5.658 -20.942 1.00 61.34 374 THR A O 1
ATOM 2908 N N . LEU A 1 375 ? 2.140 -6.372 -18.868 1.00 62.97 375 LEU A N 1
ATOM 2909 C CA . LEU A 1 375 ? 3.052 -7.523 -18.926 1.00 62.97 375 LEU A CA 1
ATOM 2910 C C . LEU A 1 375 ? 2.698 -8.503 -20.053 1.00 62.97 375 LEU A C 1
ATOM 2912 O O . LEU A 1 375 ? 3.587 -9.058 -20.695 1.00 62.97 375 LEU A O 1
ATOM 2916 N N . GLY A 1 376 ? 1.409 -8.709 -20.322 1.00 64.94 376 GLY A N 1
ATOM 2917 C CA . GLY A 1 376 ? 0.925 -9.495 -21.454 1.00 64.94 376 GLY A CA 1
ATOM 2918 C C . GLY A 1 376 ? 1.371 -8.904 -22.790 1.00 64.94 376 GLY A C 1
ATOM 2919 O O . GLY A 1 376 ? 1.923 -9.633 -23.611 1.00 64.94 376 GLY A O 1
ATOM 2920 N N . ILE A 1 377 ? 1.218 -7.586 -22.966 1.00 67.88 377 ILE A N 1
ATOM 2921 C CA . ILE A 1 377 ? 1.702 -6.844 -24.139 1.00 67.88 377 ILE A CA 1
ATOM 2922 C C . ILE A 1 377 ? 3.214 -7.036 -24.284 1.00 67.88 377 ILE A C 1
ATOM 2924 O O . ILE A 1 377 ? 3.661 -7.432 -25.363 1.00 67.88 377 ILE A O 1
ATOM 2928 N N . TYR A 1 378 ? 3.982 -6.876 -23.200 1.00 54.12 378 TYR A N 1
ATOM 2929 C CA . TYR A 1 378 ? 5.427 -7.119 -23.194 1.00 54.12 378 TYR A CA 1
ATOM 2930 C C . TYR A 1 378 ? 5.784 -8.561 -23.557 1.00 54.12 378 TYR A C 1
ATOM 2932 O O . TYR A 1 378 ? 6.658 -8.768 -24.390 1.00 54.12 378 TYR A O 1
ATOM 2940 N N . ARG A 1 379 ? 5.088 -9.572 -23.022 1.00 59.62 379 ARG A N 1
ATOM 2941 C CA . ARG A 1 379 ? 5.313 -10.983 -23.385 1.00 59.62 379 ARG A CA 1
ATOM 2942 C C . ARG A 1 379 ? 5.023 -11.248 -24.856 1.00 59.62 379 ARG A C 1
ATOM 2944 O O . ARG A 1 379 ? 5.815 -11.921 -25.510 1.00 59.62 379 ARG A O 1
ATOM 2951 N N . THR A 1 380 ? 3.931 -10.713 -25.400 1.00 65.44 380 THR A N 1
ATOM 2952 C CA . THR A 1 380 ? 3.639 -10.842 -26.836 1.00 65.44 380 THR A CA 1
ATOM 2953 C C . THR A 1 380 ? 4.647 -10.094 -27.703 1.00 65.44 380 THR A C 1
ATOM 2955 O O . THR A 1 380 ? 5.050 -10.619 -28.737 1.00 65.44 380 THR A O 1
ATOM 2958 N N . ALA A 1 381 ? 5.099 -8.908 -27.288 1.00 57.97 381 ALA A N 1
ATOM 2959 C CA . ALA A 1 381 ? 6.131 -8.151 -27.990 1.00 57.97 381 ALA A CA 1
ATOM 2960 C C . ALA A 1 381 ? 7.486 -8.874 -27.942 1.00 57.97 381 ALA A C 1
ATOM 2962 O O . ALA A 1 381 ? 8.136 -9.022 -28.972 1.00 57.97 381 ALA A O 1
ATOM 2963 N N . ALA A 1 382 ? 7.870 -9.414 -26.784 1.00 56.84 382 ALA A N 1
ATOM 2964 C CA . ALA A 1 382 ? 9.083 -10.203 -26.595 1.00 56.84 382 ALA A CA 1
ATOM 2965 C C . ALA A 1 382 ? 9.036 -11.529 -27.368 1.00 56.84 382 ALA A C 1
ATOM 2967 O O . ALA A 1 382 ? 10.025 -11.913 -27.983 1.00 56.84 382 ALA A O 1
ATOM 2968 N N . SER A 1 383 ? 7.886 -12.209 -27.401 1.00 66.88 383 SER A N 1
ATOM 2969 C CA . SER A 1 383 ? 7.679 -13.416 -28.211 1.00 66.88 383 SER A CA 1
ATOM 2970 C C . SER A 1 383 ? 7.784 -13.111 -29.706 1.00 66.88 383 SER A C 1
ATOM 2972 O O . SER A 1 383 ? 8.512 -13.804 -30.413 1.00 66.88 383 SER A O 1
ATOM 2974 N N . LYS A 1 384 ? 7.147 -12.032 -30.184 1.00 68.31 384 LYS A N 1
ATOM 2975 C CA . LYS A 1 384 ? 7.300 -11.562 -31.570 1.00 68.31 384 LYS A CA 1
ATOM 2976 C C . LYS A 1 384 ? 8.740 -11.159 -31.883 1.00 68.31 384 LYS A C 1
ATOM 2978 O O . LYS A 1 384 ? 9.212 -11.440 -32.977 1.00 68.31 384 LYS A O 1
ATOM 2983 N N . SER A 1 385 ? 9.439 -10.533 -30.937 1.00 58.84 385 SER A N 1
ATOM 2984 C CA . SER A 1 385 ? 10.854 -10.180 -31.072 1.00 58.84 385 SER A CA 1
ATOM 2985 C C . SER A 1 385 ? 11.736 -11.425 -31.173 1.00 58.84 385 SER A C 1
ATOM 2987 O O . SER A 1 385 ? 12.527 -11.515 -32.103 1.00 58.84 385 SER A O 1
ATOM 2989 N N . ARG A 1 386 ? 11.537 -12.438 -30.314 1.00 66.06 386 ARG A N 1
ATOM 2990 C CA . ARG A 1 386 ? 12.232 -13.735 -30.406 1.00 66.06 386 ARG A CA 1
ATOM 2991 C C . ARG A 1 386 ? 11.964 -14.447 -31.726 1.00 66.06 386 ARG A C 1
ATOM 2993 O O . ARG A 1 386 ? 12.900 -14.952 -32.327 1.00 66.06 386 ARG A O 1
ATOM 3000 N N . LEU A 1 387 ? 10.716 -14.452 -32.194 1.00 69.62 387 LEU A N 1
ATOM 3001 C CA . LEU A 1 387 ? 10.361 -15.034 -33.489 1.00 69.62 387 LEU A CA 1
ATOM 3002 C C . LEU A 1 387 ? 11.046 -14.282 -34.642 1.00 69.62 387 LEU A C 1
ATOM 3004 O O . LEU A 1 387 ? 11.579 -14.886 -35.563 1.00 69.62 387 LEU A O 1
ATOM 3008 N N . ARG A 1 388 ? 11.082 -12.946 -34.584 1.00 65.12 388 ARG A N 1
ATOM 3009 C CA . ARG A 1 388 ? 11.830 -12.143 -35.561 1.00 65.12 388 ARG A CA 1
ATOM 3010 C C . ARG A 1 388 ? 13.330 -12.400 -35.471 1.00 65.12 388 ARG A C 1
ATOM 3012 O O . ARG A 1 388 ? 13.970 -12.453 -36.509 1.00 65.12 388 ARG A O 1
ATOM 3019 N N . GLN A 1 389 ? 13.886 -12.570 -34.274 1.00 59.41 389 GLN A N 1
ATOM 3020 C CA . GLN A 1 389 ? 15.290 -12.923 -34.082 1.00 59.41 389 GLN A CA 1
ATOM 3021 C C . GLN A 1 389 ? 15.607 -14.308 -34.634 1.00 59.41 389 GLN A C 1
ATOM 3023 O O . GLN A 1 389 ? 16.651 -14.435 -35.252 1.00 59.41 389 GLN A O 1
ATOM 3028 N N . SER A 1 390 ? 14.730 -15.305 -34.476 1.00 69.62 390 SER A N 1
ATOM 3029 C CA . SER A 1 390 ? 14.952 -16.641 -35.042 1.00 69.62 390 SER A CA 1
ATOM 3030 C C . SER A 1 390 ? 14.886 -16.626 -36.570 1.00 69.62 390 SER A C 1
ATOM 3032 O O . SER A 1 390 ? 15.767 -17.170 -37.226 1.00 69.62 390 SER A O 1
ATOM 3034 N N . ILE A 1 391 ? 13.907 -15.912 -37.139 1.00 68.25 391 ILE A N 1
ATOM 3035 C CA . ILE A 1 391 ? 13.787 -15.720 -38.594 1.00 68.25 391 ILE A CA 1
ATOM 3036 C C . ILE A 1 391 ? 15.003 -14.957 -39.137 1.00 68.25 391 ILE A C 1
ATOM 3038 O O . ILE A 1 391 ? 15.567 -15.317 -40.167 1.00 68.25 391 ILE A O 1
ATOM 3042 N N . LEU A 1 392 ? 15.431 -13.902 -38.436 1.00 55.22 392 LEU A N 1
ATOM 3043 C CA . LEU A 1 392 ? 16.620 -13.148 -38.811 1.00 55.22 392 LEU A CA 1
ATOM 3044 C C . LEU A 1 392 ? 17.890 -13.971 -38.622 1.00 55.22 392 LEU A C 1
ATOM 3046 O O . LEU A 1 392 ? 18.771 -13.822 -39.447 1.00 55.22 392 LEU A O 1
ATOM 3050 N N . SER A 1 393 ? 18.017 -14.821 -37.600 1.00 63.25 393 SER A N 1
ATOM 3051 C CA . SER A 1 393 ? 19.219 -15.635 -37.396 1.00 63.25 393 SER A CA 1
ATOM 3052 C C . SER A 1 393 ? 19.358 -16.739 -38.437 1.00 63.25 393 SER A C 1
ATOM 3054 O O . SER A 1 393 ? 20.472 -16.963 -38.898 1.00 63.25 393 SER A O 1
ATOM 3056 N N . GLU A 1 394 ? 18.252 -17.375 -38.839 1.00 62.78 394 GLU A N 1
ATOM 3057 C CA . GLU A 1 394 ? 18.259 -18.366 -39.925 1.00 62.78 394 GLU A CA 1
ATOM 3058 C C . GLU A 1 394 ? 18.551 -17.701 -41.277 1.00 62.78 394 GLU A C 1
ATOM 3060 O O . GLU A 1 394 ? 19.402 -18.177 -42.015 1.00 62.78 394 GLU A O 1
ATOM 3065 N N . GLY A 1 395 ? 17.937 -16.551 -41.581 1.00 52.84 395 GLY A N 1
ATOM 3066 C CA . GLY A 1 395 ? 18.162 -15.863 -42.859 1.00 52.84 395 GLY A CA 1
ATOM 3067 C C . GLY A 1 395 ? 19.472 -15.066 -42.953 1.00 52.84 395 GLY A C 1
ATOM 3068 O O . GLY A 1 395 ? 20.047 -14.954 -44.031 1.00 52.84 395 GLY A O 1
ATOM 3069 N N . LEU A 1 396 ? 19.980 -14.481 -41.855 1.00 46.50 396 LEU A N 1
ATOM 3070 C CA . LEU A 1 396 ? 21.247 -13.732 -41.894 1.00 46.50 396 LEU A CA 1
ATOM 3071 C C . LEU A 1 396 ? 22.449 -14.654 -42.037 1.00 46.50 396 LEU A C 1
ATOM 3073 O O . LEU A 1 396 ? 23.398 -14.235 -42.687 1.00 46.50 396 LEU A O 1
ATOM 3077 N N . GLN A 1 397 ? 22.481 -15.813 -41.371 1.00 54.09 397 GLN A N 1
ATOM 3078 C CA . GLN A 1 397 ? 23.702 -16.622 -41.345 1.00 54.09 397 GLN A CA 1
ATOM 3079 C C . GLN A 1 397 ? 24.067 -17.160 -42.722 1.00 54.09 397 GLN A C 1
ATOM 3081 O O . GLN A 1 397 ? 25.254 -17.157 -43.041 1.00 54.09 397 GLN A O 1
ATOM 3086 N N . ASP A 1 398 ? 23.081 -17.524 -43.536 1.00 54.72 398 ASP A N 1
ATOM 3087 C CA . ASP A 1 398 ? 23.324 -18.021 -44.888 1.00 54.72 398 ASP A CA 1
ATOM 3088 C C . ASP A 1 398 ? 23.641 -16.864 -45.856 1.00 54.72 398 ASP A C 1
ATOM 3090 O O . ASP A 1 398 ? 24.682 -16.880 -46.516 1.00 54.72 398 ASP A O 1
ATOM 3094 N N . ASP A 1 399 ? 22.872 -15.768 -45.824 1.00 53.44 399 ASP A N 1
ATOM 3095 C CA . ASP A 1 399 ? 23.088 -14.631 -46.732 1.00 53.44 399 ASP A CA 1
ATOM 3096 C C . ASP A 1 399 ? 24.365 -13.821 -46.429 1.00 53.44 399 ASP A C 1
ATOM 3098 O O . ASP A 1 399 ? 25.036 -13.354 -47.350 1.00 53.44 399 ASP A O 1
ATOM 3102 N N . LEU A 1 400 ? 24.735 -13.606 -45.155 1.00 50.66 400 LEU A N 1
ATOM 3103 C CA . LEU A 1 400 ? 25.955 -12.848 -44.815 1.00 50.66 400 LEU A CA 1
ATOM 3104 C C . LEU A 1 400 ? 27.224 -13.655 -45.063 1.00 50.66 400 LEU A C 1
ATOM 3106 O O . LEU A 1 400 ? 28.228 -13.051 -45.445 1.00 50.66 400 LEU A O 1
ATOM 3110 N N . ARG A 1 401 ? 27.215 -14.980 -44.864 1.00 53.06 401 ARG A N 1
ATOM 3111 C CA . ARG A 1 401 ? 28.387 -15.813 -45.176 1.00 53.06 401 ARG A CA 1
ATOM 3112 C C . ARG A 1 401 ? 28.670 -15.826 -46.668 1.00 53.06 401 ARG A C 1
ATOM 3114 O O . ARG A 1 401 ? 29.833 -15.757 -47.052 1.00 53.06 401 ARG A O 1
ATOM 3121 N N . GLU A 1 402 ? 27.627 -15.880 -47.488 1.00 52.78 402 GLU A N 1
ATOM 3122 C CA . GLU A 1 402 ? 27.784 -15.979 -48.934 1.00 52.78 402 GLU A CA 1
ATOM 3123 C C . GLU A 1 402 ? 28.041 -14.610 -49.591 1.00 52.78 402 GLU A C 1
ATOM 3125 O O . GLU A 1 402 ? 28.977 -14.473 -50.379 1.00 52.78 402 GLU A O 1
ATOM 3130 N N . LEU A 1 403 ? 27.306 -13.553 -49.215 1.00 51.81 403 LEU A N 1
ATOM 3131 C CA . LEU A 1 403 ? 27.450 -12.236 -49.853 1.00 51.81 403 LEU A CA 1
ATOM 3132 C C . LEU A 1 403 ? 28.643 -11.431 -49.338 1.00 51.81 403 LEU A C 1
ATOM 3134 O O . LEU A 1 403 ? 29.329 -10.804 -50.146 1.00 51.81 403 LEU A O 1
ATOM 3138 N N . SER A 1 404 ? 28.921 -11.429 -48.027 1.00 58.12 404 SER A N 1
ATOM 3139 C CA . SER A 1 404 ? 30.043 -10.629 -47.513 1.00 58.12 404 SER A CA 1
ATOM 3140 C C . SER A 1 404 ? 31.380 -11.241 -47.908 1.00 58.12 404 SER A C 1
ATOM 3142 O O . SER A 1 404 ? 32.251 -10.520 -48.380 1.00 58.12 404 SER A O 1
ATOM 3144 N N . PHE A 1 405 ? 31.547 -12.561 -47.835 1.00 60.91 405 PHE A N 1
ATOM 3145 C CA . PHE A 1 405 ? 32.829 -13.182 -48.157 1.00 60.91 405 PHE A CA 1
ATOM 3146 C C . PHE A 1 405 ? 33.169 -13.048 -49.647 1.00 60.91 405 PHE A C 1
ATOM 3148 O O . PHE A 1 405 ? 34.275 -12.636 -49.989 1.00 60.91 405 PHE A O 1
ATOM 3155 N N . VAL A 1 406 ? 32.204 -13.288 -50.544 1.00 65.69 406 VAL A N 1
ATOM 3156 C CA . VAL A 1 406 ? 32.427 -13.199 -51.997 1.00 65.69 406 VAL A CA 1
ATOM 3157 C C . VAL A 1 406 ? 32.592 -11.752 -52.467 1.00 65.69 406 VAL A C 1
ATOM 3159 O O . VAL A 1 406 ? 33.455 -11.479 -53.303 1.00 65.69 406 VAL A O 1
ATOM 3162 N N . ALA A 1 407 ? 31.808 -10.805 -51.938 1.00 67.56 407 ALA A N 1
ATOM 3163 C CA . ALA A 1 407 ? 31.950 -9.396 -52.305 1.00 67.56 407 ALA A CA 1
ATOM 3164 C C . ALA A 1 407 ? 33.267 -8.799 -51.788 1.00 67.56 407 ALA A C 1
ATOM 3166 O O . ALA A 1 407 ? 33.941 -8.084 -52.528 1.00 67.56 407 ALA A O 1
ATOM 3167 N N . THR A 1 408 ? 33.670 -9.142 -50.560 1.00 65.62 408 THR A N 1
ATOM 3168 C CA . THR A 1 408 ? 34.939 -8.666 -49.987 1.00 65.62 408 THR A CA 1
ATOM 3169 C C . THR A 1 408 ? 36.133 -9.294 -50.705 1.00 65.62 408 THR A C 1
ATOM 3171 O O . THR A 1 408 ? 37.087 -8.585 -51.006 1.00 65.62 408 THR A O 1
ATOM 3174 N N . LEU A 1 409 ? 36.064 -10.579 -51.0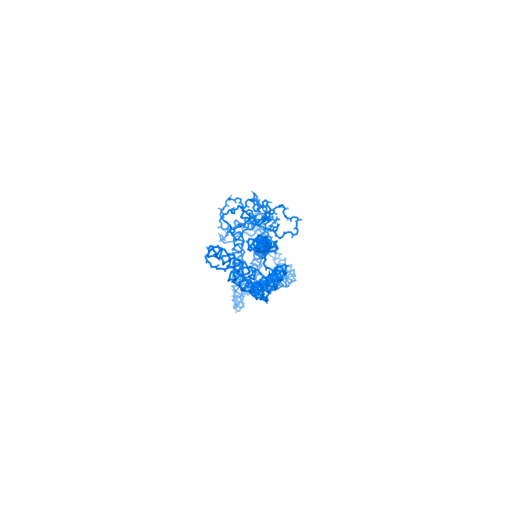78 1.00 68.56 409 LEU A N 1
ATOM 3175 C CA . LEU A 1 409 ? 37.097 -11.222 -51.900 1.00 68.56 409 LEU A CA 1
ATOM 3176 C C . LEU A 1 409 ? 37.225 -10.590 -53.289 1.00 68.56 409 LEU A C 1
ATOM 3178 O O . LEU A 1 409 ? 38.341 -10.379 -53.747 1.00 68.56 409 LEU A O 1
ATOM 3182 N N . ARG A 1 410 ? 36.114 -10.243 -53.951 1.00 71.94 410 ARG A N 1
ATOM 3183 C CA . ARG A 1 410 ? 36.159 -9.555 -55.254 1.00 71.94 410 ARG A CA 1
ATOM 3184 C C . ARG A 1 410 ? 36.710 -8.136 -55.156 1.00 71.94 410 ARG A C 1
ATOM 3186 O O . ARG A 1 410 ? 37.447 -7.721 -56.041 1.00 71.94 410 ARG A O 1
ATOM 3193 N N . ALA A 1 411 ? 36.367 -7.399 -54.100 1.00 70.69 411 ALA A N 1
ATOM 3194 C CA . ALA A 1 411 ? 36.925 -6.069 -53.864 1.00 70.69 411 ALA A CA 1
ATOM 3195 C C . ALA A 1 411 ? 38.432 -6.138 -53.572 1.00 70.69 411 ALA A C 1
ATOM 3197 O O . ALA A 1 411 ? 39.194 -5.325 -54.089 1.00 70.69 411 ALA A O 1
ATOM 3198 N N . LEU A 1 412 ? 38.862 -7.140 -52.798 1.00 69.94 412 LEU A N 1
ATOM 3199 C CA . LEU A 1 412 ? 40.271 -7.374 -52.501 1.00 69.94 412 LEU A CA 1
ATOM 3200 C C . LEU A 1 412 ? 41.052 -7.767 -53.764 1.00 69.94 412 LEU A C 1
ATOM 3202 O O . LEU A 1 412 ? 42.109 -7.197 -54.014 1.00 69.94 412 LEU A O 1
ATOM 3206 N N . ASP A 1 413 ? 40.503 -8.653 -54.600 1.00 84.94 413 ASP A N 1
ATOM 3207 C CA . ASP A 1 413 ? 41.094 -9.036 -55.889 1.00 84.94 413 ASP A CA 1
ATOM 3208 C C . ASP A 1 413 ? 41.210 -7.834 -56.842 1.00 84.94 413 ASP A C 1
ATOM 3210 O O . ASP A 1 413 ? 42.288 -7.562 -57.361 1.00 84.94 413 ASP A O 1
ATOM 3214 N N . ALA A 1 414 ? 40.152 -7.029 -56.990 1.00 82.12 414 ALA A N 1
ATOM 3215 C CA . ALA A 1 414 ? 40.201 -5.804 -57.793 1.00 82.12 414 ALA A CA 1
ATOM 3216 C C . ALA A 1 414 ? 41.270 -4.819 -57.283 1.00 82.12 414 ALA A C 1
ATOM 3218 O O . ALA A 1 414 ? 42.079 -4.325 -58.066 1.00 82.12 414 ALA A O 1
ATOM 3219 N N . SER A 1 415 ? 41.328 -4.596 -55.964 1.00 73.94 415 SER A N 1
ATOM 3220 C CA . SER A 1 415 ? 42.335 -3.716 -55.361 1.00 73.94 415 SER A CA 1
ATOM 3221 C C . SER A 1 415 ? 43.763 -4.240 -55.539 1.00 73.94 415 SER A C 1
ATOM 3223 O O . SER A 1 415 ? 44.683 -3.452 -55.739 1.00 73.94 415 SER A O 1
ATOM 3225 N N . TRP A 1 416 ? 43.954 -5.562 -55.527 1.00 81.06 416 TRP A N 1
ATOM 3226 C CA . TRP A 1 416 ? 45.244 -6.195 -55.781 1.00 81.06 416 TRP A CA 1
ATOM 3227 C C . TRP A 1 416 ? 45.713 -5.971 -57.222 1.00 81.06 416 TRP A C 1
ATOM 3229 O O . TRP A 1 416 ? 46.880 -5.643 -57.440 1.00 81.06 416 TRP A O 1
ATOM 3239 N N . TRP A 1 417 ? 44.814 -6.095 -58.203 1.00 86.06 417 TRP A N 1
ATOM 3240 C CA . TRP A 1 417 ? 45.140 -5.838 -59.607 1.00 86.06 417 TRP A CA 1
ATOM 3241 C C . TRP A 1 417 ? 45.475 -4.370 -59.880 1.00 86.06 417 TRP A C 1
ATOM 3243 O O . TRP A 1 417 ? 46.425 -4.104 -60.618 1.00 86.06 417 TRP A O 1
ATOM 3253 N N . ASP A 1 418 ? 44.771 -3.427 -59.254 1.00 82.81 418 ASP A N 1
ATOM 3254 C CA . ASP A 1 418 ? 45.100 -2.000 -59.360 1.00 82.81 418 ASP A CA 1
ATOM 3255 C C . ASP A 1 418 ? 46.474 -1.689 -58.749 1.00 82.81 418 ASP A C 1
ATOM 3257 O O . ASP A 1 418 ? 47.290 -0.994 -59.356 1.00 82.81 418 ASP A O 1
ATOM 3261 N N . LEU A 1 419 ? 46.773 -2.263 -57.580 1.00 72.50 419 LEU A N 1
ATOM 3262 C CA . LEU A 1 419 ? 48.054 -2.072 -56.899 1.00 72.50 419 LEU A CA 1
ATOM 3263 C C . LEU A 1 419 ? 49.208 -2.668 -57.716 1.00 72.50 419 LEU A C 1
ATOM 3265 O O . LEU A 1 419 ? 50.243 -2.026 -57.882 1.00 72.50 419 LEU A O 1
ATOM 3269 N N . ARG A 1 420 ? 49.007 -3.857 -58.298 1.00 83.75 420 ARG A N 1
ATOM 3270 C CA . ARG A 1 420 ? 49.966 -4.478 -59.218 1.00 83.75 420 ARG A CA 1
ATOM 3271 C C . ARG A 1 420 ? 50.207 -3.616 -60.453 1.00 83.75 420 ARG A C 1
ATOM 3273 O O . ARG A 1 420 ? 51.353 -3.457 -60.845 1.00 83.75 420 ARG A O 1
ATOM 3280 N N . LYS A 1 421 ? 49.157 -3.035 -61.035 1.00 90.69 421 LYS A N 1
ATOM 3281 C CA . LYS A 1 421 ? 49.272 -2.170 -62.214 1.00 90.69 421 LYS A CA 1
ATOM 3282 C C . LYS A 1 421 ? 50.131 -0.932 -61.944 1.00 90.69 421 LYS A C 1
ATOM 3284 O O . LYS A 1 421 ? 50.923 -0.556 -62.801 1.00 90.69 421 LYS A O 1
ATOM 3289 N N . GLU A 1 422 ? 50.001 -0.315 -60.770 1.00 87.00 422 GLU A N 1
ATOM 3290 C CA . GLU A 1 422 ? 50.874 0.801 -60.376 1.00 87.00 422 GLU A CA 1
ATOM 3291 C C . GLU A 1 422 ? 52.310 0.345 -60.082 1.00 87.00 422 GLU A C 1
ATOM 3293 O O . GLU A 1 422 ? 53.260 1.063 -60.391 1.00 87.00 422 GLU A O 1
ATOM 3298 N N . LEU A 1 423 ? 52.489 -0.865 -59.545 1.00 74.69 423 LEU A N 1
ATOM 3299 C CA . LEU A 1 423 ? 53.807 -1.457 -59.308 1.00 74.69 423 LEU A CA 1
ATOM 3300 C C . LEU A 1 423 ? 54.538 -1.781 -60.617 1.00 74.69 423 LEU A C 1
ATOM 3302 O O . LEU A 1 423 ? 55.705 -1.428 -60.760 1.00 74.69 423 LEU A O 1
ATOM 3306 N N . ASP A 1 424 ? 53.842 -2.388 -61.578 1.00 88.62 424 ASP A N 1
ATOM 3307 C CA . ASP A 1 424 ? 54.364 -2.680 -62.916 1.00 88.62 424 ASP A CA 1
ATOM 3308 C C . ASP A 1 424 ? 54.723 -1.364 -63.633 1.00 88.62 424 ASP A C 1
ATOM 3310 O O . ASP A 1 424 ? 55.828 -1.216 -64.146 1.00 88.62 424 ASP A O 1
ATOM 3314 N N . ARG A 1 425 ? 53.859 -0.341 -63.542 1.00 87.56 425 ARG A N 1
ATOM 3315 C CA . ARG A 1 425 ? 54.134 0.997 -64.088 1.00 87.56 425 ARG A CA 1
ATOM 3316 C C . ARG A 1 425 ? 55.361 1.659 -63.460 1.00 87.56 425 ARG A C 1
ATOM 3318 O O . ARG A 1 425 ? 56.101 2.345 -64.156 1.00 87.56 425 ARG A O 1
ATOM 3325 N N . TYR A 1 426 ? 55.562 1.498 -62.154 1.00 85.94 426 TYR A N 1
ATOM 3326 C CA . TYR A 1 426 ? 56.747 2.008 -61.467 1.00 85.94 426 TYR A CA 1
ATOM 3327 C C . TYR A 1 426 ? 58.015 1.276 -61.929 1.00 85.94 426 TYR A C 1
ATOM 3329 O O . TYR A 1 426 ? 59.030 1.918 -62.187 1.00 85.94 426 TYR A O 1
ATOM 3337 N N . LEU A 1 427 ? 57.965 -0.047 -62.082 1.00 81.69 427 LEU A N 1
ATOM 3338 C CA . LEU A 1 427 ? 59.111 -0.840 -62.532 1.00 81.69 427 LEU A CA 1
ATOM 3339 C C . LEU A 1 427 ? 59.493 -0.543 -63.990 1.00 81.69 427 LEU A C 1
ATOM 3341 O O . LEU A 1 427 ? 60.677 -0.380 -64.267 1.00 81.69 427 LEU A O 1
ATOM 3345 N N . ASP A 1 428 ? 58.513 -0.349 -64.874 1.00 89.69 428 ASP A N 1
ATOM 3346 C CA . ASP A 1 428 ? 58.737 0.032 -66.278 1.00 89.69 428 ASP A CA 1
ATOM 3347 C C . ASP A 1 428 ? 59.398 1.416 -66.432 1.00 89.69 428 ASP A C 1
ATOM 3349 O O . ASP A 1 428 ? 59.938 1.734 -67.487 1.00 89.69 428 ASP A O 1
ATOM 3353 N N . THR A 1 429 ? 59.366 2.269 -65.399 1.00 86.88 429 THR A N 1
ATOM 3354 C CA . THR A 1 429 ? 60.049 3.580 -65.424 1.00 86.88 429 THR A CA 1
ATOM 3355 C C . THR A 1 429 ? 61.531 3.522 -65.046 1.00 86.88 429 THR A C 1
ATOM 3357 O O . THR A 1 429 ? 62.208 4.548 -65.116 1.00 86.88 429 THR A O 1
ATOM 3360 N N . TYR A 1 430 ? 62.031 2.353 -64.631 1.00 70.50 430 TYR A N 1
ATOM 3361 C CA . TYR A 1 430 ? 63.419 2.136 -64.204 1.00 70.50 430 TYR A CA 1
ATOM 3362 C C . TYR A 1 430 ? 64.266 1.308 -65.193 1.00 70.50 430 TYR A C 1
ATOM 3364 O O . TYR A 1 430 ? 65.437 1.051 -64.896 1.00 70.50 430 TYR A O 1
ATOM 3372 N N . GLU A 1 431 ? 63.717 0.940 -66.356 1.00 52.69 431 GLU A N 1
ATOM 3373 C CA . GLU A 1 431 ? 64.475 0.551 -67.563 1.00 52.69 431 GLU A CA 1
ATOM 3374 C C . GLU A 1 431 ? 64.692 1.763 -68.479 1.00 52.69 431 GLU A C 1
ATOM 3376 O O . GLU A 1 431 ? 65.803 1.864 -69.056 1.00 52.69 431 GLU A O 1
#

Solvent-accessible surface area (backbone atoms only — not comparable to full-atom values): 24321 Å² total; per-residue (Å²): 130,80,86,61,58,78,69,55,31,52,40,36,31,85,89,38,96,61,44,34,64,66,57,29,28,57,50,12,54,79,25,51,91,46,96,48,49,43,15,63,28,31,39,82,53,65,87,69,86,58,84,62,78,69,76,78,87,50,91,78,72,65,73,74,90,73,83,73,68,75,82,70,83,69,76,76,55,64,96,45,96,51,84,58,41,79,75,77,84,89,74,97,64,95,63,72,54,79,46,36,66,40,77,64,54,33,47,56,31,40,54,48,53,50,52,51,53,51,52,53,52,51,50,54,49,52,53,48,51,53,50,50,53,52,54,52,50,49,60,52,40,60,54,43,56,68,45,78,70,51,76,80,45,94,97,54,76,71,46,56,57,27,60,54,54,41,52,53,50,51,53,53,49,52,51,51,52,50,52,53,50,51,53,50,50,52,52,50,51,53,48,53,51,46,56,70,30,24,37,52,36,65,62,45,45,46,27,40,50,47,25,53,51,50,37,52,50,52,50,50,54,49,52,50,50,53,51,48,52,51,50,53,50,51,51,52,50,50,57,48,52,53,50,51,51,57,44,68,78,50,78,68,88,77,82,81,59,82,65,77,44,52,62,55,45,52,60,47,52,50,49,53,53,50,51,56,49,51,54,50,51,48,48,57,60,63,72,41,95,63,45,72,69,30,45,52,54,39,50,51,42,50,51,53,49,50,52,53,56,54,54,45,62,71,54,48,80,78,53,63,84,68,62,59,55,54,52,52,51,51,50,50,50,53,41,46,52,51,43,52,54,34,61,67,60,72,67,61,60,69,53,47,52,49,48,50,52,50,51,49,51,54,52,50,49,50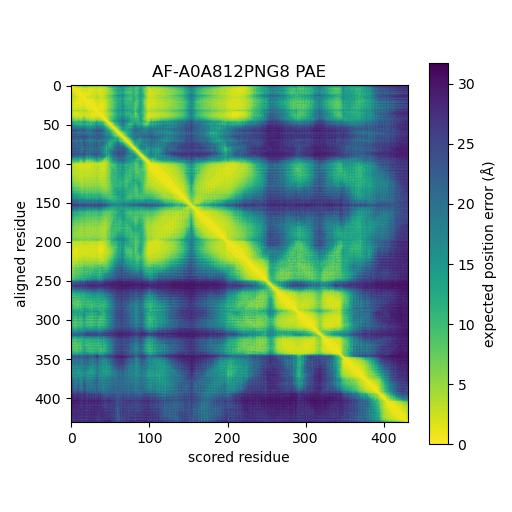,52,51,50,52,53,49,49,53,52,47,52,50,50,54,51,50,49,52,48,51,52,50,48,52,54,46,53,63,55,44,57,59,52,49,58,55,51,50,53,53,52,52,50,51,52,49,52,52,51,50,54,55,52,49,51,55,51,51,55,57,54,67,71,75,114

Mean predicted aligned error: 16.22 Å

Sequence (431 aa):
DPAYVPECKEESDPGSEKFDQTIMNEVAEELKDTDNPCGLVFSTPKTKKKKTGLPPDNFFGIPDIDGYGDKFESDIDNEGEGMSYYAWNLGDVDEPGKSGLTPTTVKECADREIARDFQLAKWQNEHRKVEWFNDLAEEVQDWLEATPDVDVASPGPTIKAGKILSAVAKVARKIIKVNNNQRLIGRNSRFVAADNEDCNSVQHGLARTFCDLHCVRDAVKKGDAAILTSLEEGVSVLQREMRNLFQAYFPGSSQSASLLAASQHEDFQQMRAGLATDVREMRQLLQRNLHPTAKIASQRALRAFQSAVQGTREVGQELGNISGMQFLAEETGRLKATLKASAQTQTSYAVTVERRTAAFVVSMNKVLRAKTRTLGIYRTAASKSRLRQSILSEGLQDDLRELSFVATLRALDASWWDLRKELDRYLDTYE

Secondary structure (DSSP, 8-state):
-----GGGSGGG-TTSTT--HHHHHHHHHHTTTSS-GGGGG--PPP----------S-TT----TTS--------------STT-----SS---SPPPPS--HHHHHHHHHHHHHHHHHHHHHHHHHHHHHHHHHHHHHHHHHHHTSPPEE-STTSPEE-HHHHHHHHHHHHHHHHHHHHHHHHHHHHHHHHHHHHHS--HHHHHHHHHHHHHHHHHHHHHHHHHHHHHHHHHHHHHHHHHHHHHHHHH-S---SS-TTHHHHHHHHHHHHHHHHHHHHHHHHHHHHS---HHHHHHHHHHHHHHHHHHHHHHHHTTTS-HHHHHHHHHHHHHHHHHHHHHHHH-TTSHHHHHHHHHHHHHHHHHHHHHHHHHHHHHHHHHHHHHHHHHHHHHHHHHHHHHHHHHHHHHHHHHHHHHHHHHHHHHHHTT--

Foldseek 3Di:
DQPADQCLDLCLDLVHPNDDLVSVQVVLCVCLPDPQLSVLQWWDFDDDLDQPPPPPPCPPVDPPPPVPPPPPPLSLDDQDDTQQDDRDDDDDDNDTGRTGQDPVSLVNQVVVVVVLVVVLVVLVVVLVVLVVVLVVLVVVLVVLLPDDWDDPDVPDDTDSPSVVVSVVSVVVSVVSNVVSLVVSVVSVVSSVSSVVRGHDSLSSVVSVVSNVVVSVVSVCVSVLVVLLVVLVVLLVVVVVVVVVLVCVLPVDPPDDPPDVVVVVVVVVVVLVVVLVVLSVVLNVLSPPSFDPVLSVQLVVLSVVLVVQLVVCVVVVVPDDDPVSSVSNSVSSVVSSVSNVVRSVVRPPVVVVVVVVVVVVVVVVVVVVVVVVVVVVVVVVVVVVVVVVVVVCVVVCVVCCVPVVVVVVVVVVVVVVVVVVVVVVVVVVVVD